Protein AF-0000000066696283 (afdb_homodimer)

Sequence (478 aa):
MPNSSLDCFILDPHRAAQLNWEMCRNIIDGIARGLRYLHEESGLWVVHRDIKPGNILLDSDLKPKIVGFELARTMQQGENAAETTEIVGTVGYLDPEYIRSGRVSVKSDVYAFGVTILTIISRRKAWSVDGDSLIKYVRRCWNRGEAIDVIHEVMREEEREYSISEILRYIHIALLCVDENAERRPNIDKVLHWFSCFSTPLPDPTFGNRFLVEEETNWPWSPSLSPGHSSVTSPISSRMPNSSLDCFILDPHRAAQLNWEMCRNIIDGIARGLRYLHEESGLWVVHRDIKPGNILLDSDLKPKIVGFELARTMQQGENAAETTEIVGTVGYLDPEYIRSGRVSVKSDVYAFGVTILTIISRRKAWSVDGDSLIKYVRRCWNRGEAIDVIHEVMREEEREYSISEILRYIHIALLCVDENAERRPNIDKVLHWFSCFSTPLPDPTFGNRFLVEEETNWPWSPSLSPGHSSVTSPISSR

pLDDT: mean 83.85, std 22.62, range [19.38, 98.94]

Secondary structure (DSSP, 8-state):
--S-BHHHHHSSHHHHTT--HHHHHHHHHHHHHHHHIIIIISSS-EE-S--SGGGEEE-TT--EEE--GGG-EEPPTT--EEE-SEEEEETTT--HHHHHH-EEEHHHHHHHHHHHHHHHHH---S--SSS--HHHHHHHHHHTT-GGGGS-HHHHHHS-HHHHHHHHHHHHHHHHHT-SSGGGSPPHHHHHHHHH-TTSPPPPPP--TTTTHHHHHH---------------------/--SEEHHHHHSSHHHHTT--HHHHHHHHHHHHHHHHIIIIISSS-EE-S--SGGGEEE-TT--EEE--GGG-EEPPTT--EEE-SEEEEETTT--HHHHHH-EEEHHHHHHHHHHHHHHHHH---S--SSS--HHHHHHHHHHTT-GGGGS-HHHHHHS-HHHHHHHHHHHHHHHHHT-SSGGGSPPHHHHHHHHH-TTSPPPPPP--TTTTHHHHHH---------------------

Nearest PDB structures (foldseek):
  5lpz-assembly1_A  TM=9.225E-01  e=8.120E-15  Arabidopsis thaliana
  5lpb-assembly1_A  TM=9.580E-01  e=3.545E-14  Arabidopsis thaliana
  5lpw-assembly1_A  TM=9.274E-01  e=2.207E-14  Arabidopsis thaliana
  5lpy-assembly1_A  TM=9.444E-01  e=4.151E-14  Arabidopsis thaliana
  4q5j-assembly1_A  TM=9.291E-01  e=2.585E-14  Arabidopsis thaliana

Foldseek 3Di:
DFWAFQLCQLLDPVNVLVDELVLLLQQLLLVLVVLCCCQPNVVQRKAQLEDASRQWIQGPVGRTDGHRSVVMDTDDVVGFKDADPDDDYDPLLAALCCVVTVIDGSLSVLQSSLLRLLCSQQSDDQDDDPDDGSLLVCVVCVVVVNNLNSGHPSHSPPDDPVSSVLSVLSNQLSLQSRANDSVSRDHSVVVSVCNVDVPDDDDGHDDPPPNVPVVPPPCPCPVPVVVPPPPPPPPDDPD/DFWAFQLCQLLDPVNVLVQELVLLLQQLLLVLVQLCCCQPNVVQRKAQLEDASRQWIQGPSGRTDGHRSVVMDTADVVGFKDADPDDDYDPLLAALCCVVTVIDGSLSVLQSSLLRLLCSQQSDDQDDDPDDGSLLVCVVCVVVVNNLNSGHPSHSPPDDPVSSVLSVQSNQLSLQSRANDSVSRDHSVVSSVCNVDVPDDDDGHDDPPPNVVVVPPPCPPPVPVPVPPPPPPPPDDPD

Organism: Arabidopsis thaliana (NCBI:txid3702)

Solvent-accessible surface area (backbone atoms only — not comparable to full-atom values): 26204 Å² total; per-residue (Å²): 124,79,63,41,36,42,40,63,35,42,67,30,70,76,49,31,65,69,54,46,58,69,56,48,49,50,27,55,52,35,47,48,52,52,49,37,37,36,51,69,64,62,80,47,34,40,29,46,58,51,52,40,42,76,25,24,32,22,42,87,84,50,50,46,41,83,50,65,63,84,65,40,43,73,42,54,90,90,46,72,60,47,77,41,59,68,44,69,39,40,47,47,38,63,38,60,45,35,56,50,40,20,44,42,32,59,47,40,36,35,19,9,46,16,46,38,51,50,26,63,49,36,47,44,62,49,44,32,79,89,54,68,33,40,65,57,48,49,50,53,26,47,76,67,73,39,48,72,72,48,43,29,63,66,43,60,72,68,42,54,70,70,49,50,57,51,50,52,49,52,51,50,52,22,47,32,23,52,30,61,49,57,87,70,25,57,54,60,66,56,49,54,47,52,74,72,36,78,81,59,83,76,81,80,66,65,73,64,52,47,66,63,44,62,64,64,66,66,58,67,70,64,72,73,72,64,76,70,74,74,73,73,74,69,80,77,55,90,120,125,77,62,41,35,42,40,64,36,41,67,30,72,78,50,31,66,69,54,45,58,70,57,50,50,52,28,54,52,36,46,48,51,52,49,37,37,35,51,68,65,64,81,48,34,40,30,46,59,51,52,41,43,77,25,24,32,22,42,86,83,50,50,47,42,82,50,66,63,84,66,42,43,74,41,54,91,90,46,71,61,47,76,41,59,67,45,69,38,42,46,47,38,64,38,59,46,35,55,50,42,20,44,43,33,60,46,39,36,34,19,8,45,16,48,37,51,49,26,63,49,34,46,44,62,49,43,31,80,91,53,68,33,39,65,58,48,48,51,52,26,48,75,69,72,38,47,72,72,47,44,29,62,64,43,60,71,68,41,53,69,70,50,51,57,51,50,51,49,52,51,51,51,22,46,33,22,52,29,61,50,56,87,71,25,56,55,61,67,55,48,54,46,53,73,71,35,77,82,59,83,74,81,80,65,65,74,64,52,47,68,61,45,62,64,65,66,68,58,66,70,62,74,75,72,67,76,72,76,74,74,72,74,71,78,73,67,82,112

Radius of gyration: 27.55 Å; Cα contacts (8 Å, |Δi|>4): 738; chains: 2; bounding box: 94×76×84 Å

Structure (mmCIF, N/CA/C/O backbone):
data_AF-0000000066696283-model_v1
#
loop_
_entity.id
_entity.type
_entity.pdbx_description
1 polymer 'Protein kinase superfamily protein'
#
loop_
_atom_site.group_PDB
_atom_site.id
_atom_site.type_symbol
_atom_site.label_atom_id
_atom_site.label_alt_id
_atom_site.label_comp_id
_atom_site.label_asym_id
_atom_site.label_entity_id
_atom_site.label_seq_id
_atom_site.pdbx_PDB_ins_code
_atom_site.Cartn_x
_atom_site.Cartn_y
_atom_site.Cartn_z
_atom_site.occupancy
_atom_site.B_iso_or_equiv
_atom_site.auth_seq_id
_atom_site.auth_comp_id
_atom_site.auth_asym_id
_atom_site.auth_atom_id
_atom_site.pdbx_PDB_model_num
ATOM 1 N N . MET A 1 1 ? 5.645 33.562 -4.121 1 42.59 1 MET A N 1
ATOM 2 C CA . MET A 1 1 ? 4.492 33.969 -4.922 1 42.59 1 MET A CA 1
ATOM 3 C C . MET A 1 1 ? 3.188 33.594 -4.23 1 42.59 1 MET A C 1
ATOM 5 O O . MET A 1 1 ? 3.152 32.625 -3.438 1 42.59 1 MET A O 1
ATOM 9 N N . PRO A 1 2 ? 2.07 34.312 -3.928 1 58.12 2 PRO A N 1
ATOM 10 C CA . PRO A 1 2 ? 0.667 33.969 -3.695 1 58.12 2 PRO A CA 1
ATOM 11 C C . PRO A 1 2 ? 0.258 32.688 -4.395 1 58.12 2 PRO A C 1
ATOM 13 O O . PRO A 1 2 ? 0.827 32.312 -5.43 1 58.12 2 PRO A O 1
ATOM 16 N N . ASN A 1 3 ? -0.449 31.734 -3.734 1 63.03 3 ASN A N 1
ATOM 17 C CA . ASN A 1 3 ? -1.166 30.625 -4.355 1 63.03 3 ASN A CA 1
ATOM 18 C C . ASN A 1 3 ? -0.258 29.422 -4.566 1 63.03 3 ASN A C 1
ATOM 20 O O . ASN A 1 3 ? -0.238 28.844 -5.648 1 63.03 3 ASN A O 1
ATOM 24 N N . SER A 1 4 ? 0.627 29.234 -3.5 1 87.12 4 SER A N 1
ATOM 25 C CA . SER A 1 4 ? 1.409 28.016 -3.648 1 87.12 4 SER A CA 1
ATOM 26 C C . SER A 1 4 ? 0.829 26.891 -2.809 1 87.12 4 SER A C 1
ATOM 28 O O . SER A 1 4 ? -0.044 27.109 -1.968 1 87.12 4 SER A O 1
ATOM 30 N N . SER A 1 5 ? 1.269 25.766 -3.098 1 92.75 5 SER 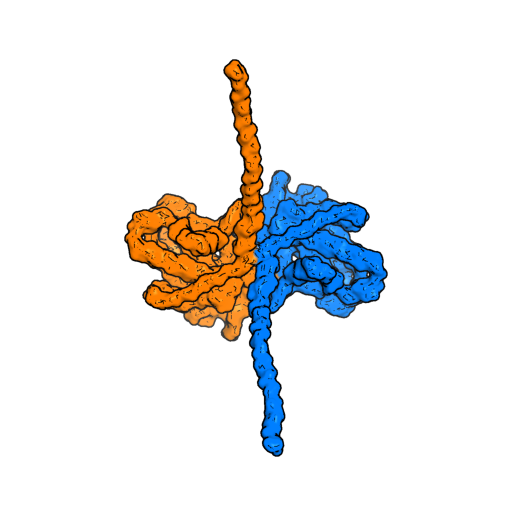A N 1
ATOM 31 C CA . SER A 1 5 ? 0.772 24.594 -2.379 1 92.75 5 SE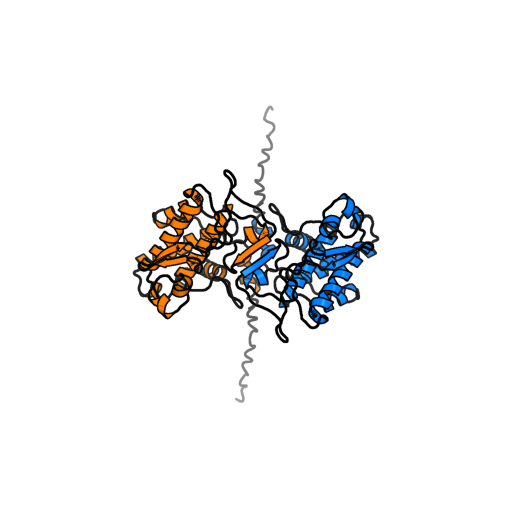R A CA 1
ATOM 32 C C . SER A 1 5 ? 1.347 24.531 -0.969 1 92.75 5 SER A C 1
ATOM 34 O O . SER A 1 5 ? 2.404 25.094 -0.696 1 92.75 5 SER A O 1
ATOM 36 N N . LEU A 1 6 ? 0.604 24 -0.101 1 94.94 6 LEU A N 1
ATOM 37 C CA . LEU A 1 6 ? 0.955 23.875 1.31 1 94.94 6 LEU A CA 1
ATOM 38 C C . LEU A 1 6 ? 2.322 23.219 1.476 1 94.94 6 LEU A C 1
ATOM 40 O O . LEU A 1 6 ? 3.084 23.578 2.375 1 94.94 6 LEU A O 1
ATOM 44 N N . ASP A 1 7 ? 2.664 22.234 0.605 1 93 7 ASP A N 1
ATOM 45 C CA . ASP A 1 7 ? 3.941 21.531 0.72 1 93 7 ASP A CA 1
ATOM 46 C C . ASP A 1 7 ? 5.113 22.5 0.532 1 93 7 ASP A C 1
ATOM 48 O O . ASP A 1 7 ? 6.137 22.375 1.206 1 93 7 ASP A O 1
ATOM 52 N N . CYS A 1 8 ? 4.992 23.484 -0.23 1 90 8 CYS A N 1
ATOM 53 C CA . CYS A 1 8 ? 6.035 24.484 -0.467 1 90 8 CYS A CA 1
ATOM 54 C C . CYS A 1 8 ? 6.258 25.344 0.771 1 90 8 CYS A C 1
ATOM 56 O O . CYS A 1 8 ? 7.344 25.891 0.963 1 90 8 CYS A O 1
ATOM 58 N N . PHE A 1 9 ? 5.262 25.453 1.554 1 87.56 9 PHE A N 1
ATOM 59 C CA . PHE A 1 9 ? 5.363 26.25 2.77 1 87.56 9 PHE A CA 1
ATOM 60 C C . PHE A 1 9 ? 5.957 25.422 3.908 1 87.56 9 PHE A C 1
ATOM 62 O O . PHE A 1 9 ? 6.898 25.859 4.574 1 87.56 9 PHE A O 1
ATOM 69 N N . ILE A 1 10 ? 5.523 24.266 4.004 1 90.06 10 ILE A N 1
ATOM 70 C CA . ILE A 1 10 ? 5.848 23.531 5.223 1 90.06 10 ILE A CA 1
ATOM 71 C C . ILE A 1 10 ? 7.172 22.797 5.039 1 90.06 10 ILE A C 1
ATOM 73 O O . ILE A 1 10 ? 7.871 22.5 6.016 1 90.06 10 ILE A O 1
ATOM 77 N N . LEU A 1 11 ? 7.508 22.438 3.816 1 84.5 11 LEU A N 1
ATOM 78 C CA . LEU A 1 11 ? 8.703 21.625 3.623 1 84.5 11 LEU A CA 1
ATOM 79 C C . LEU A 1 11 ? 9.898 22.5 3.25 1 84.5 11 LEU A C 1
ATOM 81 O O . LEU A 1 11 ? 11.039 22.031 3.229 1 84.5 11 LEU A O 1
ATOM 85 N N . ASP A 1 12 ? 9.625 23.766 3.029 1 85.88 12 ASP A N 1
ATOM 86 C CA . ASP A 1 12 ? 10.688 24.75 2.871 1 85.88 12 ASP A CA 1
ATOM 87 C C . ASP A 1 12 ? 11.078 25.359 4.219 1 85.88 12 ASP A C 1
ATOM 89 O O . ASP A 1 12 ? 10.266 26 4.879 1 85.88 12 ASP A O 1
ATOM 93 N N . PRO A 1 13 ? 12.281 25.188 4.559 1 82 13 PRO A N 1
ATOM 94 C CA . PRO A 1 13 ? 12.695 25.609 5.898 1 82 13 PRO A CA 1
ATOM 95 C C . PRO A 1 13 ? 12.469 27.094 6.148 1 82 13 PRO A C 1
ATOM 97 O O . PRO A 1 13 ? 12.078 27.484 7.25 1 82 13 PRO A O 1
ATOM 100 N N . HIS A 1 14 ? 12.711 27.922 5.203 1 82.25 14 HIS A N 1
ATOM 101 C CA . HIS A 1 14 ? 12.562 29.359 5.387 1 82.25 14 HIS A CA 1
ATOM 102 C C . HIS A 1 14 ? 11.102 29.75 5.547 1 82.25 14 HIS A C 1
ATOM 104 O O . HIS A 1 14 ? 10.758 30.562 6.41 1 82.25 14 HIS A O 1
ATOM 110 N N . ARG A 1 15 ? 10.289 29.188 4.824 1 83.81 15 ARG A N 1
ATOM 111 C CA . ARG A 1 15 ? 8.859 29.5 4.887 1 83.81 15 ARG A CA 1
ATOM 112 C C . ARG A 1 15 ? 8.203 28.828 6.082 1 83.81 15 ARG A C 1
ATOM 114 O O . ARG A 1 15 ? 7.312 29.391 6.715 1 83.81 15 ARG A O 1
ATOM 121 N N . ALA A 1 16 ? 8.672 27.656 6.332 1 81.44 16 ALA A N 1
ATOM 122 C CA . ALA A 1 16 ? 8.117 26.891 7.445 1 81.44 16 ALA A CA 1
ATOM 123 C C . ALA A 1 16 ? 8.289 27.641 8.766 1 81.44 16 ALA A C 1
ATOM 125 O O . ALA A 1 16 ? 7.43 27.562 9.648 1 81.44 16 ALA A O 1
ATOM 126 N N . ALA A 1 17 ? 9.289 28.359 8.852 1 80.94 17 ALA A N 1
ATOM 127 C CA . ALA A 1 17 ? 9.602 29.094 10.078 1 80.94 17 ALA A CA 1
ATOM 128 C C . ALA A 1 17 ? 8.648 30.266 10.273 1 80.94 17 ALA A C 1
ATOM 130 O O . ALA A 1 17 ? 8.539 30.812 11.367 1 80.94 17 ALA A O 1
ATOM 131 N N . GLN A 1 18 ? 7.953 30.547 9.258 1 83.5 18 GLN A N 1
ATOM 132 C CA . GLN A 1 18 ? 7.062 31.703 9.32 1 83.5 18 GLN A CA 1
ATOM 133 C C . GLN A 1 18 ? 5.66 31.281 9.758 1 83.5 18 GLN A C 1
ATOM 135 O O . GLN A 1 18 ? 4.832 32.125 10.094 1 83.5 18 GLN A O 1
ATOM 140 N N . LEU A 1 19 ? 5.426 30.047 9.797 1 89.38 19 LEU A N 1
ATOM 141 C CA . LEU A 1 19 ? 4.098 29.562 10.172 1 89.38 19 LEU A CA 1
ATOM 142 C C . LEU A 1 19 ? 4.031 29.266 11.664 1 89.38 19 LEU A C 1
ATOM 144 O O . LEU A 1 19 ? 4.656 28.328 12.141 1 89.38 19 LEU A O 1
ATOM 148 N N . ASN A 1 20 ? 3.279 30.078 12.352 1 90.62 20 ASN A N 1
ATOM 149 C CA . ASN A 1 20 ? 3.051 29.797 13.766 1 90.62 20 ASN A CA 1
ATOM 150 C C . ASN A 1 20 ? 1.846 28.875 13.969 1 90.62 20 ASN A C 1
ATOM 152 O O . ASN A 1 20 ? 1.204 28.469 13 1 90.62 20 ASN A O 1
ATOM 156 N N . TRP A 1 21 ? 1.528 28.594 15.188 1 94.19 21 TRP A N 1
ATOM 157 C CA . TRP A 1 21 ? 0.487 27.609 15.453 1 94.19 21 TRP A CA 1
ATOM 158 C C . TRP A 1 21 ? -0.877 28.125 15 1 94.19 21 TRP A C 1
ATOM 160 O O . TRP A 1 21 ? -1.669 27.375 14.422 1 94.19 21 TRP A O 1
ATOM 170 N N . GLU A 1 22 ? -1.125 29.328 15.32 1 92.81 22 GLU A N 1
ATOM 171 C CA . GLU A 1 22 ? -2.418 29.891 14.938 1 92.81 22 GLU A CA 1
ATOM 172 C C . GLU A 1 22 ? -2.66 29.734 13.438 1 92.81 22 GLU A C 1
ATOM 174 O O . GLU A 1 22 ? -3.756 29.375 13.016 1 92.81 22 GLU A O 1
ATOM 179 N N . MET A 1 23 ? -1.63 30.062 12.68 1 93.25 23 MET A N 1
ATOM 180 C CA . MET A 1 23 ? -1.713 29.922 11.234 1 93.25 23 MET A CA 1
ATOM 181 C C . MET A 1 23 ? -1.935 28.469 10.836 1 93.25 23 MET A C 1
ATOM 183 O O . MET A 1 23 ? -2.805 28.172 10.016 1 93.25 23 MET A O 1
ATOM 187 N N . CYS A 1 24 ? -1.183 27.562 11.43 1 95.56 24 CYS A N 1
ATOM 188 C CA . CYS A 1 24 ? -1.317 26.141 11.164 1 95.56 24 CYS A CA 1
ATOM 189 C C . CYS A 1 24 ? -2.713 25.641 11.531 1 95.56 24 CYS A C 1
ATOM 191 O O . CYS A 1 24 ? -3.334 24.906 10.766 1 95.56 24 CYS A O 1
ATOM 193 N N . ARG A 1 25 ? -3.168 26.094 12.648 1 96 25 ARG A N 1
ATOM 194 C CA . ARG A 1 25 ? -4.496 25.719 13.117 1 96 25 ARG A CA 1
ATOM 195 C C . ARG A 1 25 ? -5.57 26.141 12.109 1 96 25 ARG A C 1
ATOM 197 O O . ARG A 1 25 ? -6.453 25.344 11.781 1 96 25 ARG A O 1
ATOM 204 N N . ASN A 1 26 ? -5.457 27.297 11.672 1 96.81 26 ASN A N 1
ATOM 205 C CA . ASN A 1 26 ? -6.426 27.812 10.711 1 96.81 26 ASN A CA 1
ATOM 206 C C . ASN A 1 26 ? -6.387 27.016 9.406 1 96.81 26 ASN A C 1
ATOM 208 O O . ASN A 1 26 ? -7.43 26.75 8.805 1 96.81 26 ASN A O 1
ATOM 212 N N . ILE A 1 27 ? -5.23 26.703 8.992 1 97.5 27 ILE A N 1
ATOM 213 C CA . ILE A 1 27 ? -5.07 25.922 7.773 1 97.5 27 ILE A CA 1
ATOM 214 C C . ILE A 1 27 ? -5.707 24.547 7.965 1 97.5 27 ILE A C 1
ATOM 216 O O . ILE A 1 27 ? -6.496 24.094 7.129 1 97.5 27 ILE A O 1
ATOM 220 N N . ILE A 1 28 ? -5.418 23.875 9.07 1 98.69 28 ILE A N 1
ATOM 221 C CA . ILE A 1 28 ? -5.938 22.547 9.359 1 98.69 28 ILE A CA 1
ATOM 222 C C . ILE A 1 28 ? -7.461 22.594 9.43 1 98.69 28 ILE A C 1
ATOM 224 O O . ILE A 1 28 ? -8.141 21.766 8.82 1 98.69 28 ILE A O 1
ATOM 228 N N . ASP A 1 29 ? -7.984 23.578 10.094 1 98.5 29 ASP A N 1
ATOM 229 C CA . ASP A 1 29 ? -9.43 23.734 10.219 1 98.5 29 ASP A CA 1
ATOM 230 C C . ASP A 1 29 ? -10.078 23.969 8.852 1 98.5 29 ASP A C 1
ATOM 232 O O . ASP A 1 29 ? -11.141 23.422 8.562 1 98.5 29 ASP A O 1
ATOM 236 N N . GLY A 1 30 ? -9.445 24.75 8.094 1 98.5 30 GLY A N 1
ATOM 237 C CA . GLY A 1 30 ? -9.945 25 6.754 1 98.5 30 GLY A CA 1
ATOM 238 C C . GLY A 1 30 ? -9.992 23.766 5.883 1 98.5 30 GLY A C 1
ATOM 239 O O . GLY A 1 30 ? -10.961 23.562 5.141 1 98.5 30 GLY A O 1
ATOM 240 N N . ILE A 1 31 ? -8.961 22.953 5.93 1 98.69 31 ILE A N 1
ATOM 241 C CA . ILE A 1 31 ? -8.945 21.703 5.168 1 98.69 31 ILE A CA 1
ATOM 242 C C . ILE A 1 31 ? -10.094 20.812 5.621 1 98.69 31 ILE A C 1
ATOM 244 O O . ILE A 1 31 ? -10.797 20.219 4.793 1 98.69 31 ILE A O 1
ATOM 248 N N . ALA A 1 32 ? -10.25 20.719 6.953 1 98.81 32 ALA A N 1
ATOM 249 C CA . ALA A 1 32 ? -11.32 19.891 7.5 1 98.81 32 ALA A CA 1
ATOM 250 C C . ALA A 1 32 ? -12.688 20.359 6.996 1 98.81 32 ALA A C 1
ATOM 252 O O . ALA A 1 32 ? -13.523 19.531 6.625 1 98.81 32 ALA A O 1
ATOM 253 N N . ARG A 1 33 ? -12.922 21.594 6.977 1 98.12 33 ARG A N 1
ATOM 254 C CA . ARG A 1 33 ? -14.188 22.125 6.477 1 98.12 33 ARG A CA 1
ATOM 255 C C . ARG A 1 33 ? -14.367 21.812 4.996 1 98.12 33 ARG A C 1
ATOM 257 O O . ARG A 1 33 ? -15.477 21.531 4.543 1 98.12 33 ARG A O 1
ATOM 264 N N . GLY A 1 34 ? -13.25 21.969 4.254 1 97.88 34 GLY A N 1
ATOM 265 C CA . GLY A 1 34 ? -13.305 21.562 2.855 1 97.88 34 GLY A CA 1
ATOM 266 C C . GLY A 1 34 ? -13.695 20.109 2.664 1 97.88 34 GLY A C 1
ATOM 267 O O . GLY A 1 34 ? -14.516 19.797 1.8 1 97.88 34 GLY A O 1
ATOM 268 N N . LEU A 1 35 ? -13.133 19.234 3.473 1 97.94 35 LEU A N 1
ATOM 269 C CA . LEU A 1 35 ? -13.461 17.812 3.408 1 97.94 35 LEU A CA 1
ATOM 270 C C . LEU A 1 35 ? -14.922 17.578 3.768 1 97.94 35 LEU A C 1
ATOM 272 O O . LEU A 1 35 ? -15.586 16.75 3.148 1 97.94 35 LEU A O 1
ATOM 276 N N . ARG A 1 36 ? -15.383 18.281 4.797 1 96.75 36 ARG A N 1
ATOM 277 C CA . ARG A 1 36 ? -16.781 18.156 5.168 1 96.75 36 ARG A CA 1
ATOM 278 C C . ARG A 1 36 ? -17.703 18.5 3.996 1 96.75 36 ARG A C 1
ATOM 280 O O . ARG A 1 36 ? -18.688 17.812 3.754 1 96.75 36 ARG A O 1
ATOM 287 N N . TYR A 1 37 ? -17.375 19.516 3.334 1 95.44 37 TYR A N 1
ATOM 288 C CA . TYR A 1 37 ? -18.156 19.922 2.166 1 95.44 37 TYR A CA 1
ATOM 289 C C . TYR A 1 37 ? -18.172 18.812 1.12 1 95.44 37 TYR A C 1
ATOM 291 O O . TYR A 1 37 ? -19.25 18.453 0.612 1 95.44 37 TYR A O 1
ATOM 299 N N . LEU A 1 38 ? -17.031 18.219 0.808 1 94.62 38 LEU A N 1
ATOM 300 C CA . LEU A 1 38 ? -16.922 17.172 -0.205 1 94.62 38 LEU A CA 1
ATOM 301 C C . LEU A 1 38 ? -17.688 15.922 0.207 1 94.62 38 LEU A C 1
ATOM 303 O O . LEU A 1 38 ? -18.359 15.297 -0.622 1 94.62 38 LEU A O 1
ATOM 307 N N . HIS A 1 39 ? -17.625 15.586 1.497 1 93.62 39 HIS A N 1
ATOM 308 C CA . HIS A 1 39 ? -18.125 14.312 1.988 1 93.62 39 HIS A CA 1
ATOM 309 C C . HIS A 1 39 ? -19.625 14.383 2.273 1 93.62 39 HIS A C 1
ATOM 311 O O . HIS A 1 39 ? -20.328 13.367 2.191 1 93.62 39 HIS A O 1
ATOM 317 N N . GLU A 1 40 ? -20.078 15.57 2.674 1 88.25 40 GLU A N 1
ATOM 318 C CA . GLU A 1 40 ? -21.406 15.586 3.281 1 88.25 40 GLU A CA 1
ATOM 319 C C . GLU A 1 40 ? -22.297 16.641 2.646 1 88.25 40 GLU A C 1
ATOM 321 O O . GLU A 1 40 ? -23.516 16.531 2.672 1 88.25 40 GLU A O 1
ATOM 326 N N . GLU A 1 41 ? -21.766 17.641 2.143 1 85.69 41 GLU A N 1
ATOM 327 C CA . GLU A 1 41 ? -22.594 18.797 1.824 1 85.69 41 GLU A CA 1
ATOM 328 C C . GLU A 1 41 ? -22.703 19 0.316 1 85.69 41 GLU A C 1
ATOM 330 O O . GLU A 1 41 ? -23.594 19.719 -0.157 1 85.69 41 GLU A O 1
ATOM 335 N N . SER A 1 42 ? -21.781 18.422 -0.443 1 76.5 42 SER A N 1
ATOM 336 C CA . SER A 1 42 ? -21.719 18.719 -1.872 1 76.5 42 SER A CA 1
ATOM 337 C C . SER A 1 42 ? -22.859 18.047 -2.625 1 76.5 42 SER A C 1
ATOM 339 O O . SER A 1 42 ? -23.141 18.406 -3.771 1 76.5 42 SER A O 1
ATOM 341 N N . GLY A 1 43 ? -23.609 17.203 -2 1 77.75 43 GLY A N 1
ATOM 342 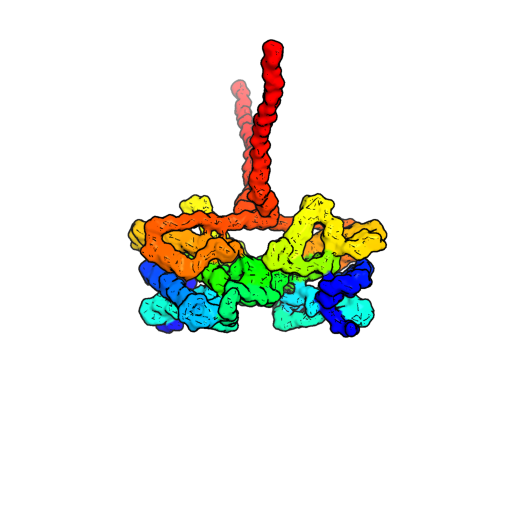C CA . GLY A 1 43 ? -24.656 16.453 -2.68 1 77.75 43 GLY A CA 1
ATOM 343 C C . GLY A 1 43 ? -24.125 15.266 -3.469 1 77.75 43 GLY A C 1
ATOM 344 O O . GLY A 1 43 ? -24.891 14.352 -3.809 1 77.75 43 GLY A O 1
ATOM 345 N N . LEU A 1 44 ? -22.844 15.203 -3.855 1 77.69 44 LEU A N 1
ATOM 346 C CA . LEU A 1 44 ? -22.281 14.148 -4.688 1 77.69 44 LEU A CA 1
ATOM 347 C C . LEU A 1 44 ? -21.453 13.172 -3.85 1 77.69 44 LEU A C 1
ATOM 349 O O . LEU A 1 44 ? -21.047 12.125 -4.34 1 77.69 44 LEU A O 1
ATOM 353 N N . TRP A 1 45 ? -21.297 13.367 -2.594 1 84.25 45 TRP A N 1
ATOM 354 C CA . TRP A 1 45 ? -20.469 12.539 -1.721 1 84.25 45 TRP A CA 1
ATOM 355 C C . TRP A 1 45 ? -19.156 12.164 -2.406 1 84.25 45 TRP A C 1
ATOM 357 O O . TRP A 1 45 ? -19.031 11.055 -2.934 1 84.25 45 TRP A O 1
ATOM 367 N N . VAL A 1 46 ? -18.219 12.938 -2.488 1 93.06 46 VAL A N 1
ATOM 368 C CA . VAL A 1 46 ? -16.969 12.797 -3.227 1 93.06 46 VAL A CA 1
ATOM 369 C C . VAL A 1 46 ? -15.867 12.305 -2.287 1 93.06 46 VAL A C 1
ATOM 371 O O . VAL A 1 46 ? -15.672 12.859 -1.204 1 93.06 46 VAL A O 1
ATOM 374 N N . VAL A 1 47 ? -15.234 11.266 -2.66 1 96.06 47 VAL A N 1
ATOM 375 C CA . VAL A 1 47 ? -13.992 10.844 -2.025 1 96.06 47 VAL A CA 1
ATOM 376 C C . VAL A 1 47 ? -12.805 11.336 -2.846 1 96.06 47 VAL A C 1
ATOM 378 O O . VAL A 1 47 ? -12.664 10.984 -4.02 1 96.06 47 VAL A O 1
ATOM 381 N N . HIS A 1 48 ? -11.953 12.211 -2.344 1 97.44 48 HIS A N 1
ATOM 382 C CA . HIS A 1 48 ? -10.859 12.852 -3.07 1 97.44 48 HIS A CA 1
ATOM 383 C C . HIS A 1 48 ? -9.797 11.844 -3.479 1 97.44 48 HIS A C 1
ATOM 385 O O . HIS A 1 48 ? -9.406 11.781 -4.648 1 97.44 48 HIS A O 1
ATOM 391 N N . ARG A 1 49 ? -9.297 11.023 -2.422 1 97.75 49 ARG A N 1
ATOM 392 C CA . ARG A 1 49 ? -8.406 9.883 -2.584 1 97.75 49 ARG A CA 1
ATOM 393 C C . ARG A 1 49 ? -6.957 10.336 -2.758 1 97.75 49 ARG A C 1
ATOM 395 O O . ARG A 1 49 ? -6.062 9.508 -2.957 1 97.75 49 ARG A O 1
ATOM 402 N N . ASP A 1 50 ? -6.695 11.633 -2.625 1 98.31 50 ASP A N 1
ATOM 403 C CA . ASP A 1 50 ? -5.32 12.102 -2.729 1 98.31 50 ASP A CA 1
ATOM 404 C C . ASP A 1 50 ? -5.117 13.383 -1.922 1 98.31 50 ASP A C 1
ATOM 406 O O . ASP A 1 50 ? -4.516 14.344 -2.41 1 98.31 50 ASP A O 1
ATOM 410 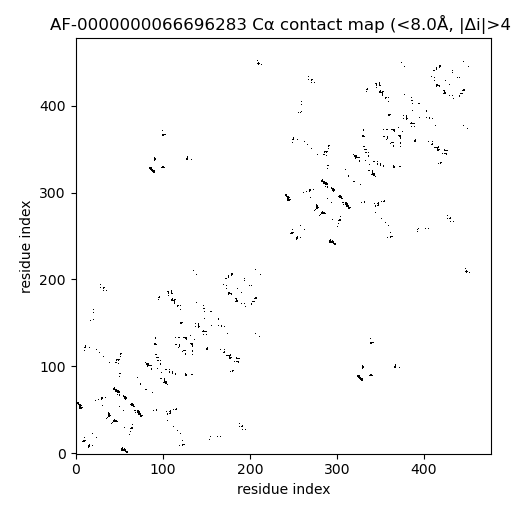N N . ILE A 1 51 ? -5.656 13.422 -0.763 1 98.5 51 ILE A N 1
ATOM 411 C CA . ILE A 1 51 ? -5.418 14.523 0.167 1 98.5 51 ILE A CA 1
ATOM 412 C C . ILE A 1 51 ? -3.963 14.508 0.625 1 98.5 51 ILE A C 1
ATOM 414 O O . ILE A 1 51 ? -3.463 13.484 1.092 1 98.5 51 ILE A O 1
ATOM 418 N N . LYS A 1 52 ? -3.268 15.578 0.43 1 98.19 52 LYS A N 1
ATOM 419 C CA . LYS A 1 52 ? -1.871 15.797 0.795 1 98.19 52 LYS A CA 1
ATOM 420 C C . LYS A 1 52 ? -1.495 17.266 0.677 1 98.19 52 LYS A C 1
ATOM 422 O O . LYS A 1 52 ? -2.201 18.047 0.03 1 98.19 52 LYS A O 1
ATOM 427 N N . PRO A 1 53 ? -0.396 17.672 1.317 1 97.5 53 PRO A N 1
ATOM 428 C CA . PRO A 1 53 ? -0.017 19.078 1.273 1 97.5 53 PRO A CA 1
ATOM 429 C C . PRO A 1 53 ? 0.136 19.609 -0.152 1 97.5 53 PRO A C 1
ATOM 431 O O . PRO A 1 53 ? -0.182 20.766 -0.423 1 97.5 53 PRO A O 1
ATOM 434 N N . GLY A 1 54 ? 0.478 18.734 -1.086 1 96.75 54 GLY A N 1
ATOM 435 C CA . GLY A 1 54 ? 0.649 19.141 -2.471 1 96.75 54 GLY A CA 1
ATOM 436 C C . GLY A 1 54 ? -0.662 19.453 -3.168 1 96.75 54 GLY A C 1
ATOM 437 O O . GLY A 1 54 ? -0.675 20.094 -4.219 1 96.75 54 GLY A O 1
ATOM 438 N N . ASN A 1 55 ? -1.742 19.047 -2.572 1 97.75 55 ASN A N 1
ATOM 439 C CA . ASN A 1 55 ? -3.066 19.266 -3.143 1 97.75 55 ASN A CA 1
ATOM 440 C C . ASN A 1 55 ? -3.875 20.266 -2.309 1 97.75 55 ASN A C 1
ATOM 442 O O . ASN A 1 55 ? -5.109 20.25 -2.348 1 97.75 55 ASN A O 1
ATOM 446 N N . ILE A 1 56 ? -3.219 21.016 -1.494 1 98 56 ILE A N 1
ATOM 447 C CA . ILE A 1 56 ? -3.797 22.125 -0.731 1 98 56 ILE A CA 1
ATOM 448 C C . ILE A 1 56 ? -3.135 23.438 -1.14 1 98 56 ILE A C 1
ATOM 450 O O . ILE A 1 56 ? -1.973 23.688 -0.809 1 98 56 ILE A O 1
ATOM 454 N N . LEU A 1 57 ? -3.896 24.266 -1.797 1 96.5 57 LEU A N 1
ATOM 455 C CA . LEU A 1 57 ? -3.395 25.594 -2.16 1 96.5 57 LEU A CA 1
ATOM 456 C C . LEU A 1 57 ? -3.758 26.625 -1.094 1 96.5 57 LEU A C 1
ATOM 458 O O . LEU A 1 57 ? -4.863 26.594 -0.548 1 96.5 57 LEU A O 1
ATOM 462 N N . LEU A 1 58 ? -2.807 27.453 -0.836 1 94.94 58 LEU A N 1
ATOM 463 C CA . LEU A 1 58 ? -3.053 28.547 0.104 1 94.94 58 LEU A CA 1
ATOM 464 C C . LEU A 1 58 ? -3.191 29.875 -0.628 1 94.94 58 LEU A C 1
ATOM 466 O O . LEU A 1 58 ? -2.346 30.219 -1.455 1 94.94 58 LEU A O 1
ATOM 470 N N . ASP A 1 59 ? -4.23 30.594 -0.321 1 93.38 59 ASP A N 1
ATOM 471 C CA . ASP A 1 59 ? -4.391 31.906 -0.928 1 93.38 59 ASP A CA 1
ATOM 472 C C . ASP A 1 59 ? -3.596 32.969 -0.163 1 93.38 59 ASP A C 1
ATOM 474 O O . ASP A 1 59 ? -2.738 32.625 0.658 1 93.38 59 ASP A O 1
ATOM 478 N N . SER A 1 60 ? -3.867 34.219 -0.466 1 90.81 60 SER A N 1
ATOM 479 C CA . SER A 1 60 ? -3.094 35.312 0.102 1 90.81 60 SER A CA 1
ATOM 480 C C . SER A 1 60 ? -3.311 35.406 1.607 1 90.81 60 SER A C 1
ATOM 482 O O . SER A 1 60 ? -2.436 35.906 2.334 1 90.81 60 SER A O 1
ATOM 484 N N . ASP A 1 61 ? -4.402 34.938 2.111 1 91.69 61 ASP A N 1
ATOM 485 C CA . ASP A 1 61 ? -4.719 35 3.535 1 91.69 61 ASP A CA 1
ATOM 486 C C . ASP A 1 61 ? -4.434 33.625 4.195 1 91.69 61 ASP A C 1
ATOM 488 O O . ASP A 1 61 ? -4.906 33.375 5.305 1 91.69 61 ASP A O 1
ATOM 492 N N . LEU A 1 62 ? -3.775 32.688 3.512 1 92.25 62 LEU A N 1
ATOM 493 C CA . LEU A 1 62 ? -3.391 31.359 3.971 1 92.25 62 LEU A CA 1
ATOM 494 C C . LEU A 1 62 ? -4.617 30.484 4.203 1 92.25 62 LEU A C 1
ATOM 496 O O . LEU A 1 62 ? -4.59 29.578 5.035 1 92.25 62 LEU A O 1
ATOM 500 N N . LYS A 1 63 ? -5.699 30.906 3.49 1 95.25 63 LYS A N 1
ATOM 501 C CA . LYS A 1 63 ? -6.871 30.031 3.488 1 95.25 63 LYS A CA 1
ATOM 502 C C . LYS A 1 63 ? -6.68 28.859 2.531 1 95.25 63 LYS A C 1
ATOM 504 O O . LYS A 1 63 ? -6.363 29.062 1.355 1 95.25 63 LYS A O 1
ATOM 509 N N . PRO A 1 64 ? -6.895 27.656 3.037 1 97.44 64 PRO A N 1
ATOM 510 C CA . PRO A 1 64 ? -6.625 26.484 2.197 1 97.44 64 PRO A CA 1
ATOM 511 C C . PRO A 1 64 ? -7.766 26.172 1.226 1 97.44 64 PRO A C 1
ATOM 513 O O . PRO A 1 64 ? -8.938 26.359 1.569 1 97.44 64 PRO A O 1
ATOM 516 N N . LYS A 1 65 ? -7.391 25.719 0.038 1 97.25 65 LYS A N 1
ATOM 517 C CA . LYS A 1 65 ? -8.297 25.203 -0.978 1 97.25 65 LYS A CA 1
ATOM 518 C C . LYS A 1 65 ? -7.836 23.828 -1.459 1 97.25 65 LYS A C 1
ATOM 520 O O . LYS A 1 65 ? -6.688 23.656 -1.867 1 97.25 65 LYS A O 1
ATOM 525 N N . ILE A 1 66 ? -8.734 22.906 -1.365 1 97.75 66 ILE A N 1
ATOM 526 C CA . ILE A 1 66 ? -8.422 21.562 -1.813 1 97.75 66 ILE A CA 1
ATOM 527 C C . ILE A 1 66 ? -8.477 21.5 -3.338 1 97.75 66 ILE A C 1
ATOM 529 O O . ILE A 1 66 ? -9.453 21.938 -3.949 1 97.75 66 ILE A O 1
ATOM 533 N N . VAL A 1 67 ? -7.438 21.016 -3.939 1 97.31 67 VAL A N 1
ATOM 534 C CA . VAL A 1 67 ? -7.352 20.844 -5.387 1 97.31 67 VAL A CA 1
ATOM 535 C C . VAL A 1 67 ? -6.895 19.422 -5.711 1 97.31 67 VAL A C 1
ATOM 537 O O . VAL A 1 67 ? -6.926 18.531 -4.848 1 97.31 67 VAL A O 1
ATOM 540 N N . GLY A 1 68 ? -6.625 19.094 -6.949 1 96.56 68 GLY A N 1
ATOM 541 C CA . GLY A 1 68 ? -6.094 17.781 -7.312 1 96.56 68 GLY A CA 1
ATOM 542 C C . GLY A 1 68 ? -7.141 16.688 -7.289 1 96.56 68 GLY A C 1
ATOM 543 O O . GLY A 1 68 ? -6.934 15.641 -6.672 1 96.56 68 GLY A O 1
ATOM 544 N N . PHE A 1 69 ? -8.188 16.828 -7.969 1 96.94 69 PHE A N 1
ATOM 545 C CA . PHE A 1 69 ? -9.297 15.891 -7.922 1 96.94 69 PHE A CA 1
ATOM 546 C C . PHE A 1 69 ? -9.148 14.828 -9.008 1 96.94 69 PHE A C 1
ATOM 548 O O . PHE A 1 69 ? -10.141 14.227 -9.438 1 96.94 69 PHE A O 1
ATOM 555 N N . GLU A 1 70 ? -7.957 14.539 -9.43 1 95 70 GLU A N 1
ATOM 556 C CA . GLU A 1 70 ? -7.707 13.57 -10.5 1 95 70 GLU A CA 1
ATOM 557 C C . GLU A 1 70 ? -8.117 12.164 -10.078 1 95 70 GLU A C 1
ATOM 559 O O . GLU A 1 70 ? -8.594 11.375 -10.906 1 95 70 GLU A O 1
ATOM 564 N N . LEU A 1 71 ? -7.977 11.789 -8.844 1 96.06 71 LEU A N 1
ATOM 565 C CA . LEU A 1 71 ? -8.266 10.445 -8.359 1 96.06 71 LEU A CA 1
ATOM 566 C C . LEU A 1 71 ? -9.633 10.383 -7.695 1 96.06 71 LEU A C 1
ATOM 568 O O . LEU A 1 71 ? -10.039 9.328 -7.203 1 96.06 71 LEU A O 1
ATOM 572 N N . ALA A 1 72 ? -10.344 11.469 -7.684 1 95.88 72 ALA A N 1
ATOM 573 C CA . ALA A 1 72 ? -11.602 11.562 -6.949 1 95.88 72 ALA A CA 1
ATOM 574 C C . ALA A 1 72 ? -12.648 10.617 -7.531 1 95.88 72 ALA A C 1
ATOM 576 O O . ALA A 1 72 ? -12.617 10.305 -8.727 1 95.88 72 ALA A O 1
ATOM 577 N N . ARG A 1 73 ? -13.461 10.133 -6.656 1 93.12 73 ARG A N 1
ATOM 578 C CA . ARG A 1 73 ? -14.578 9.273 -7.02 1 93.12 73 ARG A CA 1
ATOM 579 C C . ARG A 1 73 ? -15.875 9.773 -6.395 1 93.12 73 ARG A C 1
ATOM 581 O O . ARG A 1 73 ? -15.898 10.172 -5.227 1 93.12 73 ARG A O 1
ATOM 588 N N . THR A 1 74 ? -16.891 9.75 -7.203 1 91.44 74 THR A N 1
ATOM 589 C CA . THR A 1 74 ? -18.219 10.07 -6.668 1 91.44 74 THR A CA 1
ATOM 590 C C . THR A 1 74 ? -18.938 8.812 -6.207 1 91.44 74 THR A C 1
ATOM 592 O O . THR A 1 74 ? -18.938 7.797 -6.91 1 91.44 74 THR A O 1
ATOM 595 N N . MET A 1 75 ? -19.438 8.883 -5.031 1 86 75 MET A N 1
ATOM 596 C CA . MET A 1 75 ? -20.172 7.746 -4.473 1 86 75 MET A CA 1
ATOM 597 C C . MET A 1 75 ? -21.672 7.883 -4.719 1 86 75 MET A C 1
ATOM 599 O O . MET A 1 75 ? -22.188 8.992 -4.75 1 86 75 MET A O 1
ATOM 603 N N . GLN A 1 76 ? -22.25 6.742 -4.984 1 77.88 76 GLN A N 1
ATOM 604 C CA . GLN A 1 76 ? -23.703 6.738 -5.129 1 77.88 76 GLN A CA 1
ATOM 605 C C . GLN A 1 76 ? -24.391 6.812 -3.771 1 77.88 76 GLN A C 1
ATOM 607 O O . GLN A 1 76 ? -23.781 6.5 -2.744 1 77.88 76 GLN A O 1
ATOM 612 N N . GLN A 1 77 ? -25.641 7.328 -3.926 1 70.75 77 GLN A N 1
ATOM 613 C CA . GLN A 1 77 ? -26.422 7.418 -2.695 1 70.75 77 GLN A CA 1
ATOM 614 C C . GLN A 1 77 ? -26.5 6.066 -1.99 1 70.75 77 GLN A C 1
ATOM 616 O O . GLN A 1 77 ? -26.828 5.055 -2.613 1 70.75 77 GLN A O 1
ATOM 621 N N . GLY A 1 78 ? -26.125 6.008 -0.818 1 71.25 78 GLY A N 1
ATOM 622 C CA . GLY A 1 78 ? -26.141 4.777 -0.044 1 71.25 78 GLY A CA 1
ATOM 623 C C . GLY A 1 78 ? -24.844 4.012 -0.096 1 71.25 78 GLY A C 1
ATOM 624 O O . GLY A 1 78 ? -24.625 3.078 0.679 1 71.25 78 GLY A O 1
ATOM 625 N N . GLU A 1 79 ? -24 4.457 -1.032 1 78.81 79 GLU A N 1
ATOM 626 C CA . GLU A 1 79 ? -22.703 3.795 -1.138 1 78.81 79 GLU A CA 1
ATOM 627 C C . GLU A 1 79 ? -21.672 4.461 -0.235 1 78.81 79 GLU A C 1
ATOM 629 O O . GLU A 1 79 ? -21.375 5.648 -0.388 1 78.81 79 GLU A O 1
ATOM 634 N N . ASN A 1 80 ? -21.203 3.742 0.74 1 80.25 80 ASN A N 1
ATOM 635 C CA . ASN A 1 80 ? -20.266 4.332 1.694 1 80.25 80 ASN A CA 1
ATOM 636 C C . ASN A 1 80 ? -18.828 3.961 1.367 1 80.25 80 ASN A C 1
ATOM 638 O O . ASN A 1 80 ? -17.891 4.461 1.999 1 80.25 80 ASN A O 1
ATOM 642 N N . ALA A 1 81 ? -18.734 3.035 0.411 1 87.19 81 ALA A N 1
ATOM 643 C CA . ALA A 1 81 ? -17.391 2.604 0.023 1 87.19 81 ALA A CA 1
ATOM 644 C C . ALA A 1 81 ? -17.375 2.045 -1.396 1 87.19 81 ALA A C 1
ATOM 646 O O . ALA A 1 81 ? -18.422 1.639 -1.916 1 87.19 81 ALA A O 1
ATOM 647 N N . ALA A 1 82 ? -16.328 2.201 -1.998 1 89.25 82 ALA A N 1
ATOM 648 C CA . ALA A 1 82 ? -16.094 1.583 -3.301 1 89.25 82 ALA A CA 1
ATOM 649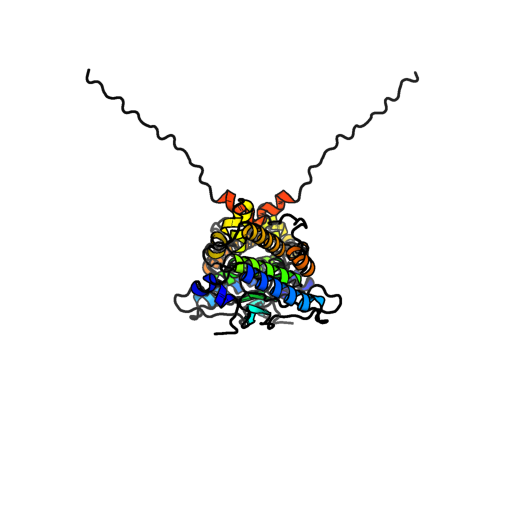 C C . ALA A 1 82 ? -14.953 0.577 -3.236 1 89.25 82 ALA A C 1
ATOM 651 O O . ALA A 1 82 ? -14.062 0.695 -2.391 1 89.25 82 ALA A O 1
ATOM 652 N N . GLU A 1 83 ? -15.055 -0.41 -4.07 1 90.44 83 GLU A N 1
ATOM 653 C CA . GLU A 1 83 ? -14.008 -1.419 -4.145 1 90.44 83 GLU A CA 1
ATOM 654 C C . GLU A 1 83 ? -13.32 -1.4 -5.508 1 90.44 83 GLU A C 1
ATOM 656 O O . GLU A 1 83 ? -13.977 -1.24 -6.539 1 90.44 83 GLU A O 1
ATOM 661 N N . THR A 1 84 ? -12.039 -1.508 -5.457 1 91.44 84 THR A N 1
ATOM 662 C CA . THR A 1 84 ? -11.25 -1.546 -6.688 1 91.44 84 THR A CA 1
ATOM 663 C C . THR A 1 84 ? -10.109 -2.557 -6.57 1 91.44 84 THR A C 1
ATOM 665 O O . THR A 1 84 ? -9.641 -2.842 -5.469 1 91.44 84 THR A O 1
ATOM 668 N N . THR A 1 85 ? -9.648 -3.074 -7.703 1 93.31 85 THR A N 1
ATOM 669 C CA . THR A 1 85 ? -8.477 -3.945 -7.73 1 93.31 85 THR A CA 1
ATOM 670 C C . THR A 1 85 ? -7.211 -3.141 -8.008 1 93.31 85 THR A C 1
ATOM 672 O O . THR A 1 85 ? -6.102 -3.607 -7.746 1 93.31 85 THR A O 1
ATOM 675 N N . GLU A 1 86 ? -7.414 -1.999 -8.57 1 95 86 GLU A N 1
ATOM 676 C CA . GLU A 1 86 ? -6.297 -1.114 -8.883 1 95 86 GLU A CA 1
ATOM 677 C C . GLU A 1 86 ? -6.066 -0.098 -7.77 1 95 86 GLU A C 1
ATOM 679 O O . GLU A 1 86 ? -6.992 0.605 -7.363 1 95 86 GLU A O 1
ATOM 684 N N . ILE A 1 87 ? -4.867 -0.025 -7.293 1 96.12 87 ILE A N 1
ATOM 685 C CA . ILE A 1 87 ? -4.48 0.92 -6.25 1 96.12 87 ILE A CA 1
ATOM 686 C C . ILE A 1 87 ? -3.676 2.064 -6.863 1 96.12 87 ILE A C 1
ATOM 688 O O . ILE A 1 87 ? -2.73 1.831 -7.621 1 96.12 87 ILE A O 1
ATOM 692 N N . VAL A 1 88 ? -4.129 3.256 -6.598 1 97.06 88 VAL A N 1
ATOM 693 C CA . VAL A 1 88 ? -3.426 4.457 -7.035 1 97.06 88 VAL A CA 1
ATOM 694 C C . VAL A 1 88 ? -3.398 5.48 -5.902 1 97.06 88 VAL A C 1
ATOM 696 O O . VAL A 1 88 ? -4.41 5.699 -5.23 1 97.06 88 VAL A O 1
ATOM 699 N N . GLY A 1 89 ? -2.254 6.129 -5.652 1 97.31 89 GLY A N 1
ATOM 700 C CA . GLY A 1 89 ? -2.141 7.168 -4.637 1 97.31 89 GLY A CA 1
ATOM 701 C C . GLY A 1 89 ? -0.711 7.621 -4.41 1 97.31 89 GLY A C 1
ATOM 702 O O . GLY A 1 89 ? 0.163 7.383 -5.246 1 97.31 89 GLY A O 1
ATOM 703 N N . THR A 1 90 ? -0.524 8.328 -3.307 1 97.69 90 THR A N 1
ATOM 704 C CA . THR A 1 90 ? 0.778 8.914 -3.002 1 97.69 90 THR A CA 1
ATOM 705 C C . THR A 1 90 ? 1.396 8.242 -1.777 1 97.69 90 THR A C 1
ATOM 707 O O . THR A 1 90 ? 0.72 8.039 -0.766 1 97.69 90 THR A O 1
ATOM 710 N N . VAL A 1 91 ? 2.68 7.949 -1.892 1 96.12 91 VAL A N 1
ATOM 711 C CA . VAL A 1 91 ? 3.432 7.312 -0.814 1 96.12 91 VAL A CA 1
ATOM 712 C C . VAL A 1 91 ? 3.254 8.109 0.477 1 96.12 91 VAL A C 1
ATOM 714 O O . VAL A 1 91 ? 3.322 9.344 0.47 1 96.12 91 VAL A O 1
ATOM 717 N N . GLY A 1 92 ? 2.936 7.402 1.507 1 96.25 92 GLY A N 1
ATOM 718 C CA . GLY A 1 92 ? 2.803 8.031 2.811 1 96.25 92 GLY A CA 1
ATOM 719 C C . GLY A 1 92 ? 1.376 8.43 3.137 1 96.25 92 GLY A C 1
ATOM 720 O O . GLY A 1 92 ? 1.041 8.664 4.301 1 96.25 92 GLY A O 1
ATOM 721 N N . TYR A 1 93 ? 0.505 8.469 2.168 1 98.06 93 TYR A N 1
ATOM 722 C CA . TYR A 1 93 ? -0.838 8.984 2.396 1 98.06 93 TYR A CA 1
ATOM 723 C C . TYR A 1 93 ? -1.893 7.93 2.096 1 98.06 93 TYR A C 1
ATOM 725 O O . TYR A 1 93 ? -3.076 8.125 2.377 1 98.06 93 TYR A O 1
ATOM 733 N N . LEU A 1 94 ? -1.449 6.797 1.576 1 97.19 94 LEU A N 1
ATOM 734 C CA . LEU A 1 94 ? -2.367 5.695 1.312 1 97.19 94 LEU A CA 1
ATOM 735 C C . LEU A 1 94 ? -2.773 5.004 2.609 1 97.19 94 LEU A C 1
ATOM 737 O O . LEU A 1 94 ? -1.916 4.621 3.41 1 97.19 94 LEU A O 1
ATOM 741 N N . ASP A 1 95 ? -4.07 4.887 2.76 1 96 95 ASP A N 1
ATOM 742 C CA . ASP A 1 95 ? -4.5 4.219 3.984 1 96 95 ASP A CA 1
ATOM 743 C C . ASP A 1 95 ? -4.32 2.707 3.879 1 96 95 ASP A C 1
ATOM 745 O O . ASP A 1 95 ? -4.5 2.131 2.805 1 96 95 ASP A O 1
ATOM 749 N N . PRO A 1 96 ? -3.984 2.084 4.98 1 93.25 96 PRO A N 1
ATOM 750 C CA . PRO A 1 96 ? -3.662 0.655 4.996 1 93.25 96 PRO A CA 1
ATOM 751 C C . PRO A 1 96 ? -4.836 -0.22 4.559 1 93.25 96 PRO A C 1
ATOM 753 O O . PRO A 1 96 ? -4.629 -1.273 3.949 1 93.25 96 PRO A O 1
ATOM 756 N N . GLU A 1 97 ? -6.039 0.111 4.844 1 92 97 GLU A N 1
ATOM 757 C CA . GLU A 1 97 ? -7.191 -0.691 4.441 1 92 97 GLU A CA 1
ATOM 758 C C . GLU A 1 97 ? -7.359 -0.688 2.922 1 92 97 GLU A C 1
ATOM 760 O O . GLU A 1 97 ? -7.605 -1.734 2.318 1 92 97 GLU A O 1
ATOM 765 N N . TYR A 1 98 ? -7.254 0.46 2.324 1 94.81 98 TYR A N 1
ATOM 766 C CA . TYR A 1 98 ? -7.309 0.596 0.873 1 94.81 98 TYR A CA 1
ATOM 767 C C . TYR A 1 98 ? -6.23 -0.25 0.203 1 94.81 98 TYR A C 1
ATOM 769 O O . TYR A 1 98 ? -6.508 -0.973 -0.757 1 94.81 98 TYR A O 1
ATOM 777 N N . ILE A 1 99 ? -5.035 -0.236 0.768 1 94.56 99 ILE A N 1
ATOM 778 C CA . ILE A 1 99 ? -3.896 -0.974 0.228 1 94.56 99 ILE A CA 1
ATOM 779 C C . ILE A 1 99 ? -4.172 -2.475 0.305 1 94.56 99 ILE A C 1
ATOM 781 O O . ILE A 1 99 ? -3.904 -3.211 -0.648 1 94.56 99 ILE A O 1
ATOM 785 N N . ARG A 1 100 ? -4.777 -2.9 1.326 1 91.31 100 ARG A N 1
ATOM 786 C CA . ARG A 1 100 ? -4.922 -4.328 1.592 1 91.31 100 ARG A CA 1
ATOM 787 C C . ARG A 1 100 ? -6.141 -4.895 0.871 1 91.31 100 ARG A C 1
ATOM 789 O O . ARG A 1 100 ? -6.133 -6.051 0.439 1 91.31 100 ARG A O 1
ATOM 796 N N . SER A 1 101 ? -7.18 -4.055 0.744 1 91.75 101 SER A N 1
ATOM 797 C CA . SER A 1 101 ? -8.453 -4.633 0.333 1 91.75 101 SER A CA 1
ATOM 798 C C . SER A 1 101 ? -8.984 -3.955 -0.926 1 91.75 101 SER A C 1
ATOM 800 O O . SER A 1 101 ? -9.922 -4.449 -1.554 1 91.75 101 SER A O 1
ATOM 802 N N . GLY A 1 102 ? -8.469 -2.828 -1.196 1 93.31 102 GLY A N 1
ATOM 803 C CA . GLY A 1 102 ? -9 -2.074 -2.32 1 93.31 102 GLY A CA 1
ATOM 804 C C . GLY A 1 102 ? -10.25 -1.29 -1.975 1 93.31 102 GLY A C 1
ATOM 805 O O . GLY A 1 102 ? -10.867 -0.684 -2.85 1 93.31 102 GLY A O 1
ATOM 806 N N . ARG A 1 103 ? -10.602 -1.339 -0.724 1 93.19 103 ARG A N 1
ATOM 807 C CA . ARG A 1 103 ? -11.797 -0.61 -0.304 1 93.19 103 ARG A CA 1
ATOM 808 C C . ARG A 1 103 ? -11.469 0.853 -0.019 1 93.19 103 ARG A C 1
ATOM 810 O O . ARG A 1 103 ? -10.555 1.152 0.746 1 93.19 103 ARG A O 1
ATOM 817 N N . VAL A 1 104 ? -12.227 1.762 -0.675 1 94.19 104 VAL A N 1
ATOM 818 C CA . VAL A 1 104 ? -12.008 3.195 -0.521 1 94.19 104 VAL A CA 1
ATOM 819 C C . VAL A 1 104 ? -13.289 3.867 -0.037 1 94.19 104 VAL A C 1
ATOM 821 O O . VAL A 1 104 ? -14.383 3.502 -0.466 1 94.19 104 VAL A O 1
ATOM 824 N N . SER A 1 105 ? -13.195 4.727 0.882 1 95.06 105 SER A N 1
ATOM 825 C CA . SER A 1 105 ? -14.32 5.48 1.431 1 95.06 105 SER A CA 1
ATOM 826 C C . SER A 1 105 ? -13.883 6.871 1.882 1 95.06 105 SER A C 1
ATOM 828 O O . SER A 1 105 ? -12.711 7.234 1.748 1 95.06 105 SER A O 1
ATOM 830 N N . VAL A 1 106 ? -14.812 7.637 2.41 1 96 106 VAL A N 1
ATOM 831 C CA . VAL A 1 106 ? -14.492 8.961 2.926 1 96 106 VAL A CA 1
ATOM 832 C C . VAL A 1 106 ? -13.461 8.852 4.039 1 96 106 VAL A C 1
ATOM 834 O O . VAL A 1 106 ? -12.695 9.789 4.285 1 96 106 VAL A O 1
ATOM 837 N N . LYS A 1 107 ? -13.398 7.656 4.637 1 97.06 107 LYS A N 1
ATOM 838 C CA . LYS A 1 107 ? -12.43 7.434 5.711 1 97.06 107 LYS A CA 1
ATOM 839 C C . LYS A 1 107 ? -11.008 7.383 5.168 1 97.06 107 LYS A C 1
ATOM 841 O O . LYS A 1 107 ? -10.047 7.535 5.922 1 97.06 107 LYS A O 1
ATOM 846 N N . SER A 1 108 ? -10.859 7.074 3.861 1 97.94 108 SER A N 1
ATOM 847 C CA . SER A 1 108 ? -9.547 7.152 3.23 1 97.94 108 SER A CA 1
ATOM 848 C C . SER A 1 108 ? -9.031 8.586 3.209 1 97.94 108 SER A C 1
ATOM 850 O O . SER A 1 108 ? -7.859 8.836 3.48 1 97.94 108 SER A O 1
ATOM 852 N N . ASP A 1 109 ? -9.945 9.531 2.965 1 98.38 109 ASP A N 1
ATOM 853 C CA . ASP A 1 109 ? -9.594 10.953 3.01 1 98.38 109 ASP A CA 1
ATOM 854 C C . ASP A 1 109 ? -9.242 11.383 4.43 1 98.38 109 ASP A C 1
ATOM 856 O O . ASP A 1 109 ? -8.336 12.195 4.625 1 98.38 109 ASP A O 1
ATOM 860 N N . VAL A 1 110 ? -9.945 10.82 5.367 1 98.56 110 VAL A N 1
ATOM 861 C CA . VAL A 1 110 ? -9.695 11.156 6.766 1 98.56 110 VAL A CA 1
ATOM 862 C C . VAL A 1 110 ? -8.305 10.68 7.172 1 98.56 110 VAL A C 1
ATOM 864 O O . VAL A 1 110 ? -7.586 11.383 7.887 1 98.56 110 VAL A O 1
ATOM 867 N N . TYR A 1 111 ? -7.953 9.508 6.707 1 98.75 111 TYR A N 1
ATOM 868 C CA . TYR A 1 111 ? -6.602 9.016 6.953 1 98.75 111 TYR A CA 1
ATOM 869 C C . TYR A 1 111 ? -5.562 9.992 6.414 1 98.75 111 TYR A C 1
ATOM 871 O O . TYR A 1 111 ? -4.664 10.414 7.145 1 98.75 111 TYR A O 1
ATOM 879 N N . ALA A 1 112 ? -5.68 10.344 5.172 1 98.81 112 ALA A N 1
ATOM 880 C CA . ALA A 1 112 ? -4.727 11.234 4.52 1 98.81 112 ALA A CA 1
ATOM 881 C C . ALA A 1 112 ? -4.695 12.594 5.207 1 98.81 112 ALA A C 1
ATOM 883 O O . ALA A 1 112 ? -3.635 13.219 5.316 1 98.81 112 ALA A O 1
ATOM 884 N N . PHE A 1 113 ? -5.883 13.031 5.68 1 98.94 113 PHE A N 1
ATOM 885 C CA . PHE A 1 113 ? -5.973 14.281 6.426 1 98.94 113 PHE A CA 1
ATOM 886 C C . PHE A 1 113 ? -5.18 14.195 7.723 1 98.94 113 PHE A C 1
ATOM 888 O O . PHE A 1 113 ? -4.449 15.125 8.07 1 98.94 113 PHE A O 1
ATOM 895 N N . GLY A 1 114 ? -5.301 13.102 8.453 1 98.88 114 GLY A N 1
ATOM 896 C CA . GLY A 1 114 ? -4.5 12.891 9.648 1 98.88 114 GLY A CA 1
ATOM 897 C C . GLY A 1 114 ? -3.006 12.984 9.391 1 98.88 114 GLY A C 1
ATOM 898 O O . GLY A 1 114 ? -2.281 13.641 10.141 1 98.88 114 GLY A O 1
ATOM 899 N N . VAL A 1 115 ? -2.586 12.344 8.305 1 98.75 115 VAL A N 1
ATOM 900 C CA . VAL A 1 115 ? -1.178 12.406 7.926 1 98.75 115 VAL A CA 1
ATOM 901 C C . VAL A 1 115 ? -0.786 13.852 7.621 1 98.75 115 VAL A C 1
ATOM 903 O O . VAL A 1 115 ? 0.293 14.305 8.016 1 98.75 115 VAL A O 1
ATOM 906 N N . THR A 1 116 ? -1.621 14.555 6.953 1 98.75 116 THR A N 1
ATOM 907 C CA . THR A 1 116 ? -1.373 15.945 6.594 1 98.75 116 THR A CA 1
ATOM 908 C C . THR A 1 116 ? -1.225 16.812 7.848 1 98.75 116 THR A C 1
ATOM 910 O O . THR A 1 116 ? -0.34 17.656 7.918 1 98.75 116 THR A O 1
ATOM 913 N N . ILE A 1 117 ? -2.086 16.594 8.883 1 98.81 117 ILE A N 1
ATOM 914 C CA . ILE A 1 117 ? -1.982 17.312 10.148 1 98.81 117 ILE A CA 1
ATOM 915 C C . ILE A 1 117 ? -0.599 17.094 10.75 1 98.81 117 ILE A C 1
ATOM 917 O O . ILE A 1 117 ? 0.072 18.047 11.148 1 98.81 117 ILE A O 1
ATOM 921 N N . LEU A 1 118 ? -0.199 15.875 10.758 1 98.56 118 LEU A N 1
ATOM 922 C CA . LEU A 1 118 ? 1.087 15.531 11.359 1 98.56 118 LEU A CA 1
ATOM 923 C C . LEU A 1 118 ? 2.236 16.141 10.562 1 98.56 118 LEU A C 1
ATOM 925 O O . LEU A 1 118 ? 3.236 16.578 11.148 1 98.56 118 LEU A O 1
ATOM 929 N N . THR A 1 119 ? 2.084 16.172 9.266 1 97.94 119 THR A N 1
ATOM 930 C CA . THR A 1 119 ? 3.094 16.781 8.414 1 97.94 119 THR A CA 1
ATOM 931 C C . THR A 1 119 ? 3.209 18.281 8.703 1 97.94 119 THR A C 1
ATOM 933 O O . THR A 1 119 ? 4.312 18.828 8.773 1 97.94 119 THR A O 1
ATOM 936 N N . ILE A 1 120 ? 2.109 18.922 8.898 1 97.31 120 ILE A N 1
ATOM 937 C CA . ILE A 1 120 ? 2.088 20.359 9.172 1 97.31 120 ILE A CA 1
ATOM 938 C C . ILE A 1 120 ? 2.779 20.641 10.508 1 97.31 120 ILE A C 1
ATOM 940 O O . ILE A 1 120 ? 3.633 21.516 10.602 1 97.31 120 ILE A O 1
ATOM 944 N N . ILE A 1 121 ? 2.447 19.891 11.484 1 96.75 121 ILE A N 1
ATOM 945 C CA . ILE A 1 121 ? 2.902 20.141 12.844 1 96.75 121 ILE A CA 1
ATOM 946 C C . ILE A 1 121 ? 4.387 19.797 12.961 1 96.75 121 ILE A C 1
ATOM 948 O O . ILE A 1 121 ? 5.145 20.531 13.617 1 96.75 121 ILE A O 1
ATOM 952 N N . SER A 1 122 ? 4.785 18.734 12.289 1 96.12 122 SER A N 1
ATOM 953 C CA . SER A 1 122 ? 6.152 18.25 12.438 1 96.12 122 SER A CA 1
ATOM 954 C C . SER A 1 122 ? 7.074 18.859 11.391 1 96.12 122 SER A C 1
ATOM 956 O O . SER A 1 122 ? 8.297 18.828 11.539 1 96.12 122 SER A O 1
ATOM 958 N N . ARG A 1 123 ? 6.551 19.266 10.32 1 95.38 123 ARG A N 1
ATOM 959 C CA . ARG A 1 123 ? 7.273 19.734 9.148 1 95.38 123 ARG A CA 1
ATOM 960 C C . ARG A 1 123 ? 8.148 18.641 8.555 1 95.38 123 ARG A C 1
ATOM 962 O O . ARG A 1 123 ? 9.203 18.922 7.98 1 95.38 123 ARG A O 1
ATOM 969 N N . ARG A 1 124 ? 7.75 17.406 8.789 1 93.75 124 ARG A N 1
ATOM 970 C CA . ARG A 1 124 ? 8.414 16.25 8.219 1 93.75 124 ARG A CA 1
ATOM 971 C C . ARG A 1 124 ? 7.59 15.641 7.086 1 93.75 124 ARG A C 1
ATOM 973 O O . ARG A 1 124 ? 6.359 15.703 7.105 1 93.75 124 ARG A O 1
ATOM 980 N N . LYS A 1 125 ? 8.328 15.086 6.156 1 93.81 125 LYS A N 1
ATOM 981 C CA . LYS A 1 125 ? 7.641 14.391 5.074 1 93.81 125 LYS A CA 1
ATOM 982 C C . LYS A 1 125 ? 6.91 13.156 5.59 1 93.81 125 LYS A C 1
ATOM 984 O O . LYS A 1 125 ? 7.32 12.555 6.582 1 93.81 125 LYS A O 1
ATOM 989 N N . ALA A 1 126 ? 5.887 12.797 4.871 1 95.56 126 ALA A N 1
ATOM 990 C CA . ALA A 1 126 ? 5.047 11.672 5.277 1 95.56 126 ALA A CA 1
ATOM 991 C C . ALA A 1 126 ? 5.793 10.352 5.121 1 95.56 126 ALA A C 1
ATOM 993 O O . ALA A 1 126 ? 5.457 9.359 5.773 1 95.56 126 ALA A O 1
ATOM 994 N N . TRP A 1 127 ? 6.742 10.281 4.23 1 91.38 127 TRP A N 1
ATOM 995 C CA . TRP A 1 127 ? 7.449 9.039 3.941 1 91.38 127 TRP A CA 1
ATOM 996 C C . TRP A 1 127 ? 8.961 9.266 3.924 1 91.38 127 TRP A C 1
ATOM 998 O O . TRP A 1 127 ? 9.422 10.406 3.875 1 91.38 127 TRP A O 1
ATOM 1008 N N . SER A 1 128 ? 9.641 8.211 4.195 1 84.31 128 SER A N 1
ATOM 1009 C CA . SER A 1 128 ? 11.094 8.234 4.133 1 84.31 128 SER A CA 1
ATOM 1010 C C . SER A 1 128 ? 11.641 6.988 3.453 1 84.31 128 SER A C 1
ATOM 1012 O O . SER A 1 128 ? 11.117 5.887 3.65 1 84.31 128 SER A O 1
ATOM 1014 N N . VAL A 1 129 ? 12.688 7.129 2.699 1 75.62 129 VAL A N 1
ATOM 1015 C CA . VAL A 1 129 ? 13.312 6.004 2.01 1 75.62 129 VAL A CA 1
ATOM 1016 C C . VAL A 1 129 ? 14.117 5.172 3.006 1 75.62 129 VAL A C 1
ATOM 1018 O O . VAL A 1 129 ? 14.078 3.938 2.967 1 75.62 129 VAL A O 1
ATOM 1021 N N . ASP A 1 130 ? 14.891 5.738 3.83 1 73 130 ASP A N 1
ATOM 1022 C CA . ASP A 1 130 ? 15.828 5.023 4.691 1 73 130 ASP A CA 1
ATOM 1023 C C . ASP A 1 130 ? 15.375 5.066 6.148 1 73 130 ASP A C 1
ATOM 1025 O O . ASP A 1 130 ? 16.016 4.465 7.016 1 73 130 ASP A O 1
ATOM 1029 N N . GLY A 1 131 ? 14.219 5.488 6.406 1 74 131 GLY A N 1
ATOM 1030 C CA . GLY A 1 131 ? 13.836 5.645 7.801 1 74 131 GLY A CA 1
ATOM 1031 C C . GLY A 1 131 ? 12.367 5.379 8.055 1 74 131 GLY A C 1
ATOM 1032 O O . GLY A 1 131 ? 11.695 4.746 7.234 1 74 131 GLY A O 1
ATOM 1033 N N . ASP A 1 132 ? 12.031 5.711 9.305 1 82.88 132 ASP A N 1
ATOM 1034 C CA . ASP A 1 132 ? 10.648 5.551 9.727 1 82.88 132 ASP A CA 1
ATOM 1035 C C . ASP A 1 132 ? 9.727 6.5 8.961 1 82.88 132 ASP A C 1
ATOM 1037 O O . ASP A 1 132 ? 10.102 7.641 8.68 1 82.88 132 ASP A O 1
ATOM 1041 N N . SER A 1 133 ? 8.68 5.895 8.594 1 91.25 133 SER A N 1
ATOM 1042 C CA . SER A 1 133 ? 7.629 6.785 8.117 1 91.25 133 SER A CA 1
ATOM 1043 C C . SER A 1 133 ? 7.219 7.785 9.195 1 91.25 133 SER A C 1
ATOM 1045 O O . SER A 1 133 ? 7.5 7.578 10.375 1 91.25 133 SER A O 1
ATOM 1047 N N . LEU A 1 134 ? 6.625 8.867 8.828 1 95.94 134 LEU A N 1
ATOM 1048 C CA . LEU A 1 134 ? 6.152 9.875 9.766 1 95.94 134 LEU A CA 1
ATOM 1049 C C . LEU A 1 134 ? 5.227 9.258 10.805 1 95.94 134 LEU A C 1
ATOM 1051 O O . LEU A 1 134 ? 5.371 9.516 12 1 95.94 134 LEU A O 1
ATOM 1055 N N . ILE A 1 135 ? 4.352 8.43 10.367 1 95.75 135 ILE A N 1
ATOM 1056 C CA . ILE A 1 135 ? 3.371 7.832 11.266 1 95.75 135 ILE A CA 1
ATOM 1057 C C . ILE A 1 135 ? 4.082 6.969 12.305 1 95.75 135 ILE A C 1
ATOM 1059 O O . ILE A 1 135 ? 3.768 7.027 13.492 1 95.75 135 ILE A O 1
ATOM 1063 N N . LYS A 1 136 ? 5.008 6.207 11.883 1 93 136 LYS A N 1
ATOM 1064 C CA . LYS A 1 136 ? 5.766 5.371 12.805 1 93 136 LYS A CA 1
ATOM 1065 C C . LYS A 1 136 ? 6.52 6.223 13.82 1 93 136 LYS A C 1
ATOM 1067 O O . LYS A 1 136 ? 6.531 5.91 15.016 1 93 136 LYS A O 1
ATOM 1072 N N . TYR A 1 137 ? 7.121 7.254 13.336 1 95.56 137 TYR A N 1
ATOM 1073 C CA . TYR A 1 137 ? 7.848 8.172 14.211 1 95.56 137 TYR A CA 1
ATOM 1074 C C . TYR A 1 137 ? 6.922 8.773 15.258 1 95.56 137 TYR A C 1
ATOM 1076 O O . TYR A 1 137 ? 7.223 8.75 16.453 1 95.56 137 TYR A O 1
ATOM 1084 N N . VAL A 1 138 ? 5.805 9.273 14.82 1 97.5 138 VAL A N 1
ATOM 1085 C CA . VAL A 1 138 ? 4.879 9.953 15.719 1 97.5 138 VAL A CA 1
ATOM 1086 C C . VAL A 1 138 ? 4.312 8.953 16.719 1 97.5 138 VAL A C 1
ATOM 1088 O O . VAL A 1 138 ? 4.176 9.273 17.906 1 97.5 138 VAL A O 1
ATOM 1091 N N . ARG A 1 139 ? 3.984 7.785 16.266 1 95.88 139 ARG A N 1
ATOM 1092 C CA . ARG A 1 139 ? 3.469 6.754 17.156 1 95.88 139 ARG A CA 1
ATOM 1093 C C . ARG A 1 139 ? 4.496 6.402 18.234 1 95.88 139 ARG A C 1
ATOM 1095 O O . ARG A 1 139 ? 4.141 6.223 19.406 1 95.88 139 ARG A O 1
ATOM 1102 N N . ARG A 1 140 ? 5.691 6.266 17.797 1 94.56 140 ARG A N 1
ATOM 1103 C CA . ARG A 1 140 ? 6.766 5.988 18.75 1 94.56 140 ARG A CA 1
ATOM 1104 C C . ARG A 1 140 ? 6.867 7.086 19.797 1 94.56 140 ARG A C 1
ATOM 1106 O O . ARG A 1 140 ? 6.93 6.805 21 1 94.56 140 ARG A O 1
ATOM 1113 N N . CYS A 1 141 ? 6.895 8.312 19.375 1 96.88 141 CYS A N 1
ATOM 1114 C CA . CYS A 1 141 ? 6.965 9.445 20.297 1 96.88 141 CYS A CA 1
ATOM 1115 C C . CYS A 1 141 ? 5.77 9.453 21.25 1 96.88 141 CYS A C 1
ATOM 1117 O O . CYS A 1 141 ? 5.922 9.711 22.438 1 96.88 141 CYS A O 1
ATOM 1119 N N . TRP A 1 142 ? 4.613 9.18 20.703 1 96.62 142 TRP A N 1
ATOM 1120 C CA . TRP A 1 142 ? 3.383 9.172 21.469 1 96.62 142 TRP A CA 1
ATOM 1121 C C . TRP A 1 142 ? 3.428 8.102 22.562 1 96.62 142 TRP A C 1
ATOM 1123 O O . TRP A 1 142 ? 3.143 8.383 23.734 1 96.62 142 TRP A O 1
ATOM 1133 N N . ASN A 1 143 ? 3.863 6.961 22.203 1 94.12 143 ASN A N 1
ATOM 1134 C CA . ASN A 1 143 ? 3.904 5.828 23.125 1 94.12 143 ASN A CA 1
ATOM 1135 C C . ASN A 1 143 ? 4.918 6.055 24.25 1 94.12 143 ASN A C 1
ATOM 1137 O O . ASN A 1 143 ? 4.723 5.586 25.359 1 94.12 143 ASN A O 1
ATOM 1141 N N . ARG A 1 144 ? 5.883 6.852 23.938 1 95.19 144 ARG A N 1
ATOM 1142 C CA . ARG A 1 144 ? 6.941 7.117 24.906 1 95.19 144 ARG A CA 1
ATOM 1143 C C . ARG A 1 144 ? 6.621 8.352 25.734 1 95.19 144 ARG A C 1
ATOM 1145 O O . ARG A 1 144 ? 7.43 8.773 26.562 1 95.19 144 ARG A O 1
ATOM 1152 N N . GLY A 1 145 ? 5.543 8.945 25.5 1 94.88 145 GLY A N 1
ATOM 1153 C CA . GLY A 1 145 ? 5.203 10.18 26.188 1 94.88 145 GLY A CA 1
ATOM 1154 C C . GLY A 1 145 ? 6.023 11.367 25.734 1 94.88 145 GLY A C 1
ATOM 1155 O O . GLY A 1 145 ? 6.215 12.32 26.5 1 94.88 145 GLY A O 1
ATOM 1156 N N . GLU A 1 146 ? 6.574 11.258 24.5 1 96.94 146 GLU A N 1
ATOM 1157 C CA . GLU A 1 146 ? 7.445 12.289 23.953 1 96.94 146 GLU A CA 1
ATOM 1158 C C . GLU A 1 146 ? 6.82 12.953 22.734 1 96.94 146 GLU A C 1
ATOM 1160 O O . GLU A 1 146 ? 7.52 13.289 21.781 1 96.94 146 GLU A O 1
ATOM 1165 N N . ALA A 1 147 ? 5.488 13.086 22.766 1 96.38 147 ALA A N 1
ATOM 1166 C CA . ALA A 1 147 ? 4.785 13.633 21.625 1 96.38 147 ALA A CA 1
ATOM 1167 C C . ALA A 1 147 ? 5.207 15.078 21.359 1 96.38 147 ALA A C 1
ATOM 1169 O O . ALA A 1 147 ? 5.094 15.578 20.234 1 96.38 147 ALA A O 1
ATOM 1170 N N . ILE A 1 148 ? 5.691 15.758 22.391 1 95.12 148 ILE A N 1
ATOM 1171 C CA . ILE A 1 148 ? 6.137 17.141 22.266 1 95.12 148 ILE A CA 1
ATOM 1172 C C . ILE A 1 148 ? 7.277 17.234 21.25 1 95.12 148 ILE A C 1
ATOM 1174 O O . ILE A 1 148 ? 7.469 18.266 20.609 1 95.12 148 ILE A O 1
ATOM 1178 N N . ASP A 1 149 ? 8.047 16.125 21.062 1 95.88 149 ASP A N 1
ATOM 1179 C CA . ASP A 1 149 ? 9.195 16.094 20.141 1 95.88 149 ASP A CA 1
ATOM 1180 C C . ASP A 1 149 ? 8.734 16.125 18.688 1 95.88 149 ASP A C 1
ATOM 1182 O O . ASP A 1 149 ? 9.531 16.406 17.797 1 95.88 149 ASP A O 1
ATOM 1186 N N . VAL A 1 150 ? 7.465 15.828 18.469 1 97.12 150 VAL A N 1
ATOM 1187 C CA . VAL A 1 150 ? 6.902 15.836 17.125 1 97.12 150 VAL A CA 1
ATOM 1188 C C . VAL A 1 150 ? 6.723 17.281 16.656 1 97.12 150 VAL A C 1
ATOM 1190 O O . VAL A 1 150 ? 6.797 17.562 15.461 1 97.12 150 VAL A O 1
ATOM 1193 N N . ILE A 1 151 ? 6.523 18.188 17.578 1 96.44 151 ILE A N 1
ATOM 1194 C CA . ILE A 1 151 ? 6.219 19.594 17.281 1 96.44 151 ILE A CA 1
ATOM 1195 C C . ILE A 1 151 ? 7.465 20.297 16.766 1 96.44 151 ILE A C 1
ATOM 1197 O O . ILE A 1 151 ? 8.531 20.219 17.375 1 96.44 151 ILE A O 1
ATOM 1201 N N . HIS A 1 152 ? 7.293 20.875 15.617 1 94.12 152 HIS A N 1
ATOM 1202 C CA . HIS A 1 152 ? 8.398 21.625 15.055 1 94.12 152 HIS A CA 1
ATOM 1203 C C . HIS A 1 152 ? 8.906 22.672 16.031 1 94.12 152 HIS A C 1
ATOM 1205 O O . HIS A 1 152 ? 8.125 23.281 16.766 1 94.12 152 HIS A O 1
ATOM 1211 N N . GLU A 1 153 ? 10.109 23.031 15.977 1 90.38 153 GLU A N 1
ATOM 1212 C CA . GLU A 1 153 ? 10.789 23.875 16.953 1 90.38 153 GLU A CA 1
ATOM 1213 C C . GLU A 1 153 ? 10.188 25.281 16.969 1 90.38 153 GLU A C 1
ATOM 1215 O O . GLU A 1 153 ? 10.094 25.906 18.031 1 90.38 153 GLU A O 1
ATOM 1220 N N . VAL A 1 154 ? 9.805 25.75 15.867 1 86.62 154 VAL A N 1
ATOM 1221 C CA . VAL A 1 154 ? 9.258 27.109 15.781 1 86.62 154 VAL A CA 1
ATOM 1222 C C . VAL A 1 154 ? 8.008 27.203 16.656 1 86.62 154 VAL A C 1
ATOM 1224 O O . VAL A 1 154 ? 7.801 28.219 17.328 1 86.62 154 VAL A O 1
ATOM 1227 N N . MET A 1 155 ? 7.242 26.219 16.656 1 90 155 MET A N 1
ATOM 1228 C CA . MET A 1 155 ? 6.016 26.219 17.453 1 90 155 MET A CA 1
ATOM 1229 C C . MET A 1 155 ? 6.301 25.812 18.891 1 90 155 MET A C 1
ATOM 1231 O O . MET A 1 155 ? 5.656 26.312 19.812 1 90 155 MET A O 1
ATOM 1235 N N . ARG A 1 156 ? 7.207 25.047 19.078 1 86.94 156 ARG A N 1
ATOM 1236 C CA . ARG A 1 156 ? 7.559 24.594 20.406 1 86.94 156 ARG A CA 1
ATOM 1237 C C . ARG A 1 156 ? 8.164 25.734 21.234 1 86.94 156 ARG A C 1
ATOM 1239 O O . ARG A 1 156 ? 7.887 25.844 22.438 1 86.94 156 ARG A O 1
ATOM 1246 N N . GLU A 1 157 ? 9.008 26.531 20.656 1 81.94 157 GLU A N 1
ATOM 1247 C CA . GLU A 1 157 ? 9.758 27.578 21.359 1 81.94 157 GLU A CA 1
ATOM 1248 C C . GLU A 1 157 ? 8.93 28.859 21.484 1 81.94 157 GLU A C 1
ATOM 1250 O O . GLU A 1 157 ? 9.094 29.609 22.438 1 81.94 157 GLU A O 1
ATOM 1255 N N . GLU A 1 158 ? 8.18 29.078 20.594 1 72.5 158 GLU A N 1
ATOM 1256 C CA . GLU A 1 158 ? 7.523 30.391 20.547 1 72.5 158 GLU A CA 1
ATOM 1257 C C . GLU A 1 158 ? 6.172 30.344 21.266 1 72.5 158 GLU A C 1
ATOM 1259 O O . GLU A 1 158 ? 5.668 31.391 21.703 1 72.5 158 GLU A O 1
ATOM 1264 N N . GLU A 1 159 ? 5.715 29.203 21.266 1 63.38 159 GLU A N 1
ATOM 1265 C CA . GLU A 1 159 ? 4.301 29.172 21.625 1 63.38 159 GLU A CA 1
ATOM 1266 C C . GLU A 1 159 ? 4.121 29.016 23.141 1 63.38 159 GLU A C 1
ATOM 1268 O O . GLU A 1 159 ? 4.988 28.469 23.812 1 63.38 159 GLU A O 1
ATOM 1273 N N . ARG A 1 160 ? 3.174 29.781 23.625 1 74 160 ARG A N 1
ATOM 1274 C CA . ARG A 1 160 ? 2.715 29.719 25.016 1 74 160 ARG A CA 1
ATOM 1275 C C . ARG A 1 160 ? 2.291 28.297 25.391 1 74 160 ARG A C 1
ATOM 1277 O O . ARG A 1 160 ? 2.049 27.469 24.516 1 74 160 ARG A O 1
ATOM 1284 N N . GLU A 1 161 ? 2.33 28 26.547 1 72.81 161 GLU A N 1
ATOM 1285 C CA . GLU A 1 161 ? 1.973 26.703 27.109 1 72.81 161 GLU A CA 1
ATOM 1286 C C . GLU A 1 161 ? 0.626 26.234 26.562 1 72.81 161 GLU A C 1
ATOM 1288 O O . GLU A 1 161 ? 0.468 25.047 26.234 1 72.81 161 GLU A O 1
ATOM 1293 N N . TYR A 1 162 ? -0.254 27.188 26.484 1 73.94 162 TYR A N 1
ATOM 1294 C CA . TYR A 1 162 ? -1.592 26.828 26.016 1 73.94 162 TYR A CA 1
ATOM 1295 C C . TYR A 1 162 ? -1.558 26.359 24.578 1 73.94 162 TYR A C 1
ATOM 1297 O O . TYR A 1 162 ? -2.281 25.422 24.203 1 73.94 162 TYR A O 1
ATOM 1305 N N . SER A 1 163 ? -0.625 26.844 23.875 1 87.94 163 SER A N 1
ATOM 1306 C CA . SER A 1 163 ? -0.507 26.453 22.469 1 87.94 163 SER A CA 1
ATOM 1307 C C . SER A 1 163 ? 0.017 25.031 22.328 1 87.94 163 SER A C 1
ATOM 1309 O O . SER A 1 163 ? -0.45 24.281 21.484 1 87.94 163 SER A O 1
ATOM 1311 N N . ILE A 1 164 ? 0.838 24.703 23.281 1 92.62 164 ILE A N 1
ATOM 1312 C CA . ILE A 1 164 ? 1.444 23.375 23.203 1 92.62 164 ILE A CA 1
ATOM 1313 C C . ILE A 1 164 ? 0.391 22.312 23.5 1 92.62 164 ILE A C 1
ATOM 1315 O O . ILE A 1 164 ? 0.327 21.297 22.828 1 92.62 164 ILE A O 1
ATOM 1319 N N . SER A 1 165 ? -0.418 22.547 24.516 1 92.94 165 SER A N 1
ATOM 1320 C CA . SER A 1 165 ? -1.483 21.609 24.859 1 92.94 165 SER A CA 1
ATOM 1321 C C . SER A 1 165 ? -2.447 21.422 23.688 1 92.94 165 SER A C 1
ATOM 1323 O O . SER A 1 165 ? -2.916 20.312 23.438 1 92.94 165 SER A O 1
ATOM 1325 N N . GLU A 1 166 ? -2.725 22.469 23.078 1 94.75 166 GLU A N 1
ATOM 1326 C CA . GLU A 1 166 ? -3.613 22.406 21.922 1 94.75 166 GLU A CA 1
ATOM 1327 C C . GLU A 1 166 ? -2.984 21.609 20.781 1 94.75 166 GLU A C 1
ATOM 1329 O O . GLU A 1 166 ? -3.648 20.781 20.156 1 94.75 166 GLU A O 1
ATOM 1334 N N . ILE A 1 167 ? -1.707 21.875 20.562 1 96.81 167 ILE A N 1
ATOM 1335 C CA . ILE A 1 167 ? -0.999 21.172 19.5 1 96.81 167 ILE A CA 1
ATOM 1336 C C . ILE A 1 167 ? -0.999 19.672 19.797 1 96.81 167 ILE A C 1
ATOM 1338 O O . ILE A 1 167 ? -1.244 18.859 18.906 1 96.81 167 ILE A O 1
ATOM 1342 N N . LEU A 1 168 ? -0.792 19.344 21.031 1 96.5 168 LEU A N 1
ATOM 1343 C CA . LEU A 1 168 ? -0.793 17.938 21.422 1 96.5 168 LEU A CA 1
ATOM 1344 C C . LEU A 1 168 ? -2.162 17.312 21.188 1 96.5 168 LEU A C 1
ATOM 1346 O O . LEU A 1 168 ? -2.258 16.141 20.812 1 96.5 168 LEU A O 1
ATOM 1350 N N . ARG A 1 169 ? -3.203 18.047 21.391 1 97.44 169 ARG A N 1
ATOM 1351 C CA . ARG A 1 169 ? -4.551 17.562 21.109 1 97.44 169 ARG A CA 1
ATOM 1352 C C . ARG A 1 169 ? -4.742 17.297 19.625 1 97.44 169 ARG A C 1
ATOM 1354 O O . ARG A 1 169 ? -5.348 16.281 19.25 1 97.44 169 ARG A O 1
ATOM 1361 N N . TYR A 1 170 ? -4.227 18.141 18.812 1 98.19 170 TYR A N 1
ATOM 1362 C CA . TYR A 1 170 ? -4.324 17.953 17.359 1 98.19 170 TYR A CA 1
ATOM 1363 C C . TYR A 1 170 ? -3.533 16.719 16.922 1 98.19 170 TYR A C 1
ATOM 1365 O O . TYR A 1 170 ? -3.959 15.992 16.031 1 98.19 170 TYR A O 1
ATOM 1373 N N . ILE A 1 171 ? -2.352 16.484 17.562 1 98.38 171 ILE A N 1
ATOM 1374 C CA . ILE A 1 171 ? -1.584 15.273 17.281 1 98.38 171 ILE A CA 1
ATOM 1375 C C . ILE A 1 171 ? -2.406 14.039 17.672 1 98.38 171 ILE A C 1
ATOM 1377 O O . ILE A 1 171 ? -2.461 13.062 16.922 1 98.38 171 ILE A O 1
ATOM 1381 N N . HIS A 1 172 ? -3.074 14.172 18.781 1 98.5 172 HIS A N 1
ATOM 1382 C CA . HIS A 1 172 ? -3.941 13.094 19.25 1 98.5 172 HIS A CA 1
ATOM 1383 C C . HIS A 1 172 ? -5.047 12.805 18.25 1 98.5 172 HIS A C 1
ATOM 1385 O O . HIS A 1 172 ? -5.266 11.648 17.875 1 98.5 172 HIS A O 1
ATOM 1391 N N . ILE A 1 173 ? -5.688 13.773 17.859 1 98.75 173 ILE A N 1
ATOM 1392 C CA . ILE A 1 173 ? -6.777 13.633 16.891 1 98.75 173 ILE A CA 1
ATOM 1393 C C . ILE A 1 173 ? -6.242 13.055 15.586 1 98.75 173 ILE A C 1
ATOM 1395 O O . ILE A 1 173 ? -6.863 12.172 14.992 1 98.75 173 ILE A O 1
ATOM 1399 N N . ALA A 1 174 ? -5.086 13.516 15.133 1 98.88 174 ALA A N 1
ATOM 1400 C CA . ALA A 1 174 ? -4.469 12.992 13.914 1 98.88 174 ALA A CA 1
ATOM 1401 C C . ALA A 1 174 ? -4.191 11.5 14.039 1 98.88 174 ALA A C 1
ATOM 1403 O O . ALA A 1 174 ? -4.395 10.742 13.094 1 98.88 174 ALA A O 1
ATOM 1404 N N . LEU A 1 175 ? -3.77 11.086 15.188 1 98.5 175 LEU A N 1
ATOM 1405 C CA . LEU A 1 175 ? -3.467 9.68 15.43 1 98.5 175 LEU A CA 1
ATOM 1406 C C . LEU A 1 175 ? -4.734 8.836 15.375 1 98.5 175 LEU A C 1
ATOM 1408 O O . LEU A 1 175 ? -4.695 7.668 14.969 1 98.5 175 LEU A O 1
ATOM 1412 N N . LEU A 1 176 ? -5.867 9.438 15.758 1 98.5 176 LEU A N 1
ATOM 1413 C CA . LEU A 1 176 ? -7.148 8.75 15.617 1 98.5 176 LEU A CA 1
ATOM 1414 C C . LEU A 1 176 ? -7.559 8.656 14.156 1 98.5 176 LEU A C 1
ATOM 1416 O O . LEU A 1 176 ? -8.125 7.645 13.734 1 98.5 176 LEU A O 1
ATOM 1420 N N . CYS A 1 177 ? -7.227 9.586 13.406 1 98.75 177 CYS A N 1
ATOM 1421 C CA . CYS A 1 177 ? -7.562 9.609 11.984 1 98.75 177 CYS A CA 1
ATOM 1422 C C . CYS A 1 177 ? -6.762 8.57 11.211 1 98.75 177 CYS A C 1
ATOM 1424 O O . CYS A 1 177 ? -7.227 8.055 10.195 1 98.75 177 CYS A O 1
ATOM 1426 N N . VAL A 1 178 ? -5.543 8.234 11.711 1 98.25 178 VAL A N 1
ATOM 1427 C CA . VAL A 1 178 ? -4.664 7.383 10.922 1 98.25 178 VAL A CA 1
ATOM 1428 C C . VAL A 1 178 ? -4.734 5.949 11.43 1 98.25 178 VAL A C 1
ATOM 1430 O O . VAL A 1 178 ? -3.811 5.16 11.219 1 98.25 178 VAL A O 1
ATOM 1433 N N . ASP A 1 179 ? -5.82 5.68 12.133 1 97 179 ASP A N 1
ATOM 1434 C CA . ASP A 1 179 ? -6.039 4.297 12.555 1 97 179 ASP A CA 1
ATOM 1435 C C . ASP A 1 179 ? -6 3.348 11.367 1 97 179 ASP A C 1
ATOM 1437 O O . ASP A 1 179 ? -6.523 3.666 10.297 1 97 179 ASP A O 1
ATOM 1441 N N . GLU A 1 180 ? -5.445 2.141 11.547 1 93.44 180 GLU A N 1
ATOM 1442 C CA . GLU A 1 180 ? -5.328 1.166 10.461 1 93.44 180 GLU A CA 1
ATOM 1443 C C . GLU A 1 180 ? -6.699 0.678 10.008 1 93.44 180 GLU A C 1
ATOM 1445 O O . GLU A 1 180 ? -6.891 0.338 8.836 1 93.44 180 GLU A O 1
ATOM 1450 N N . ASN A 1 181 ? -7.578 0.595 10.914 1 92.56 181 ASN A N 1
ATOM 1451 C CA . ASN A 1 181 ? -8.953 0.193 10.633 1 92.56 181 ASN A CA 1
ATOM 1452 C C . ASN A 1 181 ? -9.836 1.397 10.312 1 92.56 181 ASN A C 1
ATOM 1454 O O . ASN A 1 181 ? -10.062 2.25 11.18 1 92.56 181 ASN A O 1
ATOM 1458 N N . ALA A 1 182 ? -10.367 1.463 9.18 1 94.88 182 ALA A N 1
ATOM 1459 C CA . ALA A 1 182 ? -11.164 2.594 8.711 1 94.88 182 ALA A CA 1
ATOM 1460 C C . ALA A 1 182 ? -12.398 2.801 9.594 1 94.88 182 ALA A C 1
ATOM 1462 O O . ALA A 1 182 ? -12.828 3.936 9.805 1 94.88 182 ALA A O 1
ATOM 1463 N N . GLU A 1 183 ? -12.922 1.733 10.133 1 93.25 183 GLU A N 1
ATOM 1464 C CA . GLU A 1 183 ? -14.141 1.814 10.93 1 93.25 183 GLU A CA 1
ATOM 1465 C C . GLU A 1 183 ? -13.898 2.555 12.242 1 93.25 183 GLU A C 1
ATOM 1467 O O . GLU A 1 183 ? -14.828 3.105 12.836 1 93.25 183 GLU A O 1
ATOM 1472 N N . ARG A 1 184 ? -12.719 2.57 12.625 1 95.94 184 ARG A N 1
ATOM 1473 C CA . ARG A 1 184 ? -12.383 3.219 13.891 1 95.94 184 ARG A CA 1
ATOM 1474 C C . ARG A 1 184 ? -11.984 4.676 13.672 1 95.94 184 ARG A C 1
ATOM 1476 O O . ARG A 1 184 ? -11.844 5.438 14.625 1 95.94 184 ARG A O 1
ATOM 1483 N N . ARG A 1 185 ? -11.773 5.066 12.477 1 97.75 185 ARG A N 1
ATOM 1484 C CA . ARG A 1 185 ? -11.461 6.465 12.188 1 97.75 185 ARG A CA 1
ATOM 1485 C C . ARG A 1 185 ? -12.695 7.348 12.367 1 97.75 185 ARG A C 1
ATOM 1487 O O . ARG A 1 185 ? -13.812 6.945 12.031 1 97.75 185 ARG A O 1
ATOM 1494 N N . PRO A 1 186 ? -12.523 8.477 12.875 1 97.94 186 PRO A N 1
ATOM 1495 C CA . PRO A 1 186 ? -13.656 9.406 12.953 1 97.94 186 PRO A CA 1
ATOM 1496 C C . PRO A 1 186 ? -14.07 9.938 11.586 1 97.94 186 PRO A C 1
ATOM 1498 O O . PRO A 1 186 ? -13.289 9.883 10.633 1 97.94 186 PRO A O 1
ATOM 1501 N N . ASN A 1 187 ? -15.359 10.305 11.484 1 96.06 187 ASN A N 1
ATOM 1502 C CA . ASN A 1 187 ? -15.719 11.109 10.32 1 96.06 187 ASN A CA 1
ATOM 1503 C C . ASN A 1 187 ? -15.297 12.57 10.5 1 96.06 187 ASN A C 1
ATOM 1505 O O . ASN A 1 187 ? -14.914 12.977 11.594 1 96.06 187 ASN A O 1
ATOM 1509 N N . ILE A 1 188 ? -15.344 13.336 9.445 1 97.69 188 ILE A N 1
ATOM 1510 C CA . ILE A 1 188 ? -14.789 14.688 9.461 1 97.69 188 ILE A CA 1
ATOM 1511 C C . ILE A 1 188 ? -15.609 15.57 10.406 1 97.69 188 ILE A C 1
ATOM 1513 O O . ILE A 1 188 ? -15.07 16.453 11.062 1 97.69 188 ILE A O 1
ATOM 1517 N N . ASP A 1 189 ? -16.891 15.305 10.609 1 96.38 189 ASP A N 1
ATOM 1518 C CA . ASP A 1 189 ? -17.719 16.062 11.539 1 96.38 189 ASP A CA 1
ATOM 1519 C C . ASP A 1 189 ? -17.234 15.898 12.977 1 96.38 189 ASP A C 1
ATOM 1521 O O . ASP A 1 189 ? -17.172 16.875 13.734 1 96.38 189 ASP A O 1
ATOM 1525 N N . LYS A 1 190 ? -16.953 14.742 13.242 1 97.69 190 LYS A N 1
ATOM 1526 C CA . LYS A 1 190 ? -16.453 14.477 14.578 1 97.69 190 LYS A CA 1
ATOM 1527 C C . LYS A 1 190 ? -15.094 15.148 14.805 1 97.69 190 LYS A C 1
ATOM 1529 O O . LYS A 1 190 ? -14.836 15.695 15.875 1 97.69 190 LYS A O 1
ATOM 1534 N N . VAL A 1 191 ? -14.281 15.156 13.836 1 98.56 191 VAL A N 1
ATOM 1535 C CA . VAL A 1 191 ? -12.977 15.812 13.914 1 98.56 191 VAL A CA 1
ATOM 1536 C C . VAL A 1 191 ? -13.164 17.297 14.164 1 98.56 191 VAL A C 1
ATOM 1538 O O . VAL A 1 191 ? -12.531 17.875 15.062 1 98.56 191 VAL A O 1
ATOM 1541 N N . LEU A 1 192 ? -14.062 17.891 13.422 1 98.19 192 LEU A N 1
ATOM 1542 C CA . LEU A 1 192 ? -14.328 19.312 13.578 1 98.19 192 LEU A CA 1
ATOM 1543 C C . LEU A 1 192 ? -14.875 19.609 14.969 1 98.19 192 LEU A C 1
ATOM 1545 O O . LEU A 1 192 ? -14.516 20.625 15.57 1 98.19 192 LEU A O 1
ATOM 1549 N N . HIS A 1 193 ? -15.656 18.703 15.43 1 97.75 193 HIS A N 1
ATOM 1550 C CA . HIS A 1 193 ? -16.172 18.828 16.781 1 97.75 193 HIS A CA 1
ATOM 1551 C C . HIS A 1 193 ? -15.031 18.781 17.812 1 97.75 193 HIS A C 1
ATOM 1553 O O . HIS A 1 193 ? -14.984 19.594 18.734 1 97.75 193 HIS A O 1
ATOM 1559 N N . TRP A 1 194 ? -14.102 17.891 17.609 1 98 194 TRP A N 1
ATOM 1560 C CA . TRP A 1 194 ? -12.977 17.734 18.516 1 98 194 TRP A CA 1
ATOM 1561 C C . TRP A 1 194 ? -12.062 18.953 18.469 1 98 194 TRP A C 1
ATOM 1563 O O . TRP A 1 194 ? -11.477 19.344 19.484 1 98 194 TRP A O 1
ATOM 1573 N N . PHE A 1 195 ? -11.945 19.609 17.297 1 97.06 195 PHE A N 1
ATOM 1574 C CA . PHE A 1 195 ? -11.148 20.812 17.156 1 97.06 195 PHE A CA 1
ATOM 1575 C C . PHE A 1 195 ? -11.758 21.953 17.969 1 97.06 195 PHE A C 1
ATOM 1577 O O . PHE A 1 195 ? -11.039 22.766 18.562 1 97.06 195 PHE A O 1
ATOM 1584 N N . SER A 1 196 ? -13.086 21.969 18.047 1 94.56 196 SER A N 1
ATOM 1585 C CA . SER A 1 196 ? -13.797 23.109 18.594 1 94.56 196 SER A CA 1
ATOM 1586 C C . SER A 1 196 ? -14.07 22.938 20.078 1 94.56 196 SER A C 1
ATOM 1588 O O . SER A 1 196 ? -14.18 23.922 20.812 1 94.56 196 SER A O 1
ATOM 1590 N N . CYS A 1 197 ? -14.227 21.703 20.453 1 92.31 197 CYS A N 1
ATOM 1591 C CA . CYS A 1 197 ? -14.57 21.422 21.844 1 92.31 197 CYS A CA 1
ATOM 1592 C C . CYS A 1 197 ? -13.406 20.734 22.562 1 92.31 197 CYS A C 1
ATOM 1594 O O . CYS A 1 197 ? -13.375 19.516 22.672 1 92.31 197 CYS A O 1
ATOM 1596 N N . PHE A 1 198 ? -12.664 21.438 23.25 1 87.62 198 PHE A N 1
ATOM 1597 C CA . PHE A 1 198 ? -11.438 20.969 23.875 1 87.62 198 PHE A CA 1
ATOM 1598 C C . PHE A 1 198 ? -11.742 20.125 25.109 1 87.62 198 PHE A C 1
ATOM 1600 O O . PHE A 1 198 ? -10.922 19.297 25.531 1 87.62 198 PHE A O 1
ATOM 1607 N N . SER A 1 199 ? -12.93 20.312 25.609 1 88.56 199 SER A N 1
ATOM 1608 C CA . SER A 1 199 ? -13.297 19.594 26.828 1 88.56 199 SER A CA 1
ATOM 1609 C C . SER A 1 199 ? -13.742 18.172 26.516 1 88.56 199 SER A C 1
ATOM 1611 O O . SER A 1 199 ? -13.828 17.328 27.422 1 88.56 199 SER A O 1
ATOM 1613 N N . THR A 1 200 ? -14.055 17.922 25.297 1 92.75 200 THR A N 1
ATOM 1614 C CA . THR A 1 200 ? -14.477 16.578 24.922 1 92.75 200 THR A CA 1
ATOM 1615 C C . THR A 1 200 ? -13.312 15.602 25 1 92.75 200 THR A C 1
ATOM 1617 O O . THR A 1 200 ? -12.281 15.805 24.359 1 92.75 200 THR A O 1
ATOM 1620 N N . PRO A 1 201 ? -13.461 14.586 25.797 1 94.81 201 PRO A N 1
ATOM 1621 C CA . PRO A 1 201 ? -12.383 13.594 25.875 1 94.81 201 PRO A CA 1
ATOM 1622 C C . PRO A 1 201 ? -12.188 12.844 24.562 1 94.81 201 PRO A C 1
ATOM 1624 O O . PRO A 1 201 ? -13.156 12.57 23.844 1 94.81 201 PRO A O 1
ATOM 1627 N N . LEU A 1 202 ? -10.953 12.594 24.25 1 96.81 202 LEU A N 1
ATOM 1628 C CA . LEU A 1 202 ? -10.594 11.82 23.062 1 96.81 202 LEU A CA 1
ATOM 1629 C C . LEU A 1 202 ? -10.312 10.367 23.422 1 96.81 202 LEU A C 1
ATOM 1631 O O . LEU A 1 202 ? -9.711 10.086 24.469 1 96.81 202 LEU A O 1
ATOM 1635 N N . PRO A 1 203 ? -10.781 9.453 22.594 1 95.69 203 PRO A N 1
ATOM 1636 C CA . PRO A 1 203 ? -10.391 8.062 22.828 1 95.69 203 PRO A CA 1
ATOM 1637 C C . PRO A 1 203 ? -8.898 7.824 22.625 1 95.69 203 PRO A C 1
ATOM 1639 O O . PRO A 1 203 ? -8.227 8.633 21.969 1 95.69 203 PRO A O 1
ATOM 1642 N N . ASP A 1 204 ? -8.398 6.758 23.156 1 94.06 204 ASP A N 1
ATOM 1643 C CA . ASP A 1 204 ? -6.992 6.414 22.969 1 94.06 204 ASP A CA 1
ATOM 1644 C C . ASP A 1 204 ? -6.746 5.883 21.547 1 94.06 204 ASP A C 1
ATOM 1646 O O . ASP A 1 204 ? -7.543 5.109 21.031 1 94.06 204 ASP A O 1
ATOM 1650 N N . PRO A 1 205 ? -5.668 6.328 20.984 1 93.31 205 PRO A N 1
ATOM 1651 C CA . PRO A 1 205 ? -5.332 5.75 19.672 1 93.31 205 PRO A CA 1
ATOM 1652 C C . PRO A 1 205 ? -5.02 4.258 19.75 1 93.31 205 PRO A C 1
ATOM 1654 O O . PRO A 1 205 ? -4.449 3.795 20.75 1 93.31 205 PRO A O 1
ATOM 1657 N N . THR A 1 206 ? -5.469 3.561 18.719 1 85.81 206 THR A N 1
ATOM 1658 C CA . THR A 1 206 ? -5.145 2.143 18.594 1 85.81 206 THR A CA 1
ATOM 1659 C C . THR A 1 206 ? -4.012 1.925 17.594 1 85.81 206 THR A C 1
ATOM 1661 O O . THR A 1 206 ? -4.012 2.504 16.516 1 85.81 206 THR A O 1
ATOM 1664 N N . PHE A 1 207 ? -2.902 1.39 18.141 1 74.44 207 PHE A N 1
ATOM 1665 C CA . PHE A 1 207 ? -1.785 1.128 17.234 1 74.44 207 PHE A CA 1
ATOM 1666 C C . PHE A 1 207 ? -1.738 -0.344 16.844 1 74.44 207 PHE A C 1
ATOM 1668 O O . PHE A 1 207 ? -1.95 -1.223 17.688 1 74.44 207 PHE A O 1
ATOM 1675 N N . GLY A 1 208 ? -2.215 -0.633 15.766 1 58.59 208 GLY A N 1
ATOM 1676 C CA . GLY A 1 208 ? -2.139 -2.027 15.359 1 58.59 208 GLY A CA 1
ATOM 1677 C C . GLY A 1 208 ? -0.809 -2.676 15.695 1 58.59 208 GLY A C 1
ATOM 1678 O O . GLY A 1 208 ? 0.188 -1.983 15.914 1 58.59 208 GLY A O 1
ATOM 1679 N N . ASN A 1 209 ? -0.795 -3.879 16.156 1 46.56 209 ASN A N 1
ATOM 1680 C CA . ASN A 1 209 ? 0.352 -4.676 16.578 1 46.56 209 ASN A CA 1
ATOM 1681 C C . ASN A 1 209 ? 1.493 -4.594 15.562 1 46.56 209 ASN A C 1
ATOM 1683 O O . ASN A 1 209 ? 2.566 -5.156 15.781 1 46.56 209 ASN A O 1
ATOM 1687 N N . ARG A 1 210 ? 1.312 -4.109 14.5 1 46.72 210 ARG A N 1
ATOM 1688 C CA . ARG A 1 210 ? 2.381 -4.117 13.508 1 46.72 210 ARG A CA 1
ATOM 1689 C C . ARG A 1 210 ? 3.607 -3.365 14.016 1 46.72 210 ARG A C 1
ATOM 1691 O O . ARG A 1 210 ? 4.742 -3.76 13.742 1 46.72 210 ARG A O 1
ATOM 1698 N N . PHE A 1 211 ? 3.459 -2.244 14.797 1 41.81 211 PHE A N 1
ATOM 1699 C CA . PHE A 1 211 ? 4.551 -1.353 15.172 1 41.81 211 PHE A CA 1
ATOM 1700 C C . PHE A 1 211 ? 5.137 -1.743 16.516 1 41.81 211 PHE A C 1
ATOM 1702 O O . PHE A 1 211 ? 6.223 -1.284 16.891 1 41.81 211 PHE A O 1
ATOM 1709 N N . LEU A 1 212 ? 4.516 -2.438 17.297 1 35.47 212 LEU A N 1
ATOM 1710 C CA . LEU A 1 212 ? 5.043 -2.709 18.641 1 35.47 212 LEU A CA 1
ATOM 1711 C C . LEU A 1 212 ? 6.227 -3.67 18.562 1 35.47 212 LEU A C 1
ATOM 1713 O O . LEU A 1 212 ? 7.125 -3.617 19.406 1 35.47 212 LEU A O 1
ATOM 1717 N N . VAL A 1 213 ? 6.234 -4.527 17.672 1 36.56 213 VAL A N 1
ATOM 1718 C CA . VAL A 1 213 ? 7.23 -5.586 17.812 1 36.56 213 VAL A CA 1
ATOM 1719 C C . VAL A 1 213 ? 8.594 -5.082 17.344 1 36.56 213 VAL A C 1
ATOM 1721 O O . VAL A 1 213 ? 9.609 -5.758 17.531 1 36.56 213 VAL A O 1
ATOM 1724 N N . GLU A 1 214 ? 8.625 -3.984 16.578 1 36.25 214 GLU A N 1
ATOM 1725 C CA . GLU A 1 214 ? 9.977 -3.625 16.172 1 36.25 214 GLU A CA 1
ATOM 1726 C C . GLU A 1 214 ? 10.859 -3.293 17.359 1 36.25 214 GLU A C 1
ATOM 1728 O O . GLU A 1 214 ? 12.086 -3.344 17.281 1 36.25 214 GLU A O 1
ATOM 1733 N N . GLU A 1 215 ? 10.297 -2.842 18.422 1 35.5 215 GLU A N 1
ATOM 1734 C CA . GLU A 1 215 ? 11.195 -2.463 19.516 1 35.5 215 GLU A CA 1
ATOM 1735 C C . GLU A 1 215 ? 11.898 -3.684 20.109 1 35.5 215 GLU A C 1
ATOM 1737 O O . GLU A 1 215 ? 13.031 -3.586 20.562 1 35.5 215 GLU A O 1
ATOM 1742 N N . GLU A 1 216 ? 11.148 -4.781 20.188 1 33 216 GLU A N 1
ATOM 1743 C CA . GLU A 1 216 ? 11.781 -5.801 21.031 1 33 216 GLU A CA 1
ATOM 1744 C C . GLU A 1 216 ? 12.891 -6.52 20.266 1 33 216 GLU A C 1
ATOM 1746 O O . GLU A 1 216 ? 13.781 -7.109 20.891 1 33 216 GLU A O 1
ATOM 1751 N N . THR A 1 217 ? 12.734 -6.598 19 1 34.38 217 THR A N 1
ATOM 1752 C CA . THR A 1 217 ? 13.633 -7.574 18.391 1 34.38 217 THR A CA 1
ATOM 1753 C C . THR A 1 217 ? 15.008 -6.953 18.141 1 34.38 217 THR A C 1
ATOM 1755 O O . THR A 1 217 ? 15.969 -7.664 17.844 1 34.38 217 THR A O 1
ATOM 1758 N N . ASN A 1 218 ? 15.039 -5.617 17.984 1 33.72 218 ASN A N 1
ATOM 1759 C CA . ASN A 1 218 ? 16.406 -5.273 17.625 1 33.72 218 ASN A CA 1
ATOM 1760 C C . ASN A 1 218 ? 17.344 -5.406 18.828 1 33.72 218 ASN A C 1
ATOM 1762 O O . ASN A 1 218 ? 18.531 -5.098 18.719 1 33.72 218 ASN A O 1
ATOM 1766 N N . TRP A 1 219 ? 16.75 -5.055 20.047 1 28.95 219 TRP A N 1
ATOM 1767 C CA . TRP A 1 219 ? 17.875 -4.852 20.953 1 28.95 219 TRP A CA 1
ATOM 1768 C C . TRP A 1 219 ? 18.438 -6.188 21.438 1 28.95 219 TRP A C 1
ATOM 1770 O O . TRP A 1 219 ? 17.875 -6.816 22.344 1 28.95 219 TRP A O 1
ATOM 1780 N N . PRO A 1 220 ? 18.75 -7.117 20.469 1 31.55 220 PRO A N 1
ATOM 1781 C CA . PRO A 1 220 ? 19.469 -8.188 21.156 1 31.55 220 PRO A CA 1
ATOM 1782 C C . PRO A 1 220 ? 20.578 -7.656 22.078 1 31.55 220 PRO A C 1
ATOM 1784 O O . PRO A 1 220 ? 21.516 -8.391 22.391 1 31.55 220 PRO A O 1
ATOM 1787 N N . TRP A 1 221 ? 20.484 -6.305 22.422 1 28.33 221 TRP A N 1
ATOM 1788 C CA . TRP A 1 221 ? 21.656 -5.938 23.188 1 28.33 221 TRP A CA 1
ATOM 1789 C C . TRP A 1 221 ? 21.734 -6.738 24.484 1 28.33 221 TRP A C 1
ATOM 1791 O O . TRP A 1 221 ? 21.031 -6.438 25.453 1 28.33 221 TRP A O 1
ATOM 1801 N N . SER A 1 222 ? 21.484 -8.094 24.375 1 25.69 222 SER A N 1
ATOM 1802 C CA . SER A 1 222 ? 21.891 -8.641 25.672 1 25.69 222 SER A CA 1
ATOM 1803 C C . SER A 1 222 ? 23.297 -8.172 26.047 1 25.69 222 SER A C 1
ATOM 1805 O O . SER A 1 222 ? 24.25 -8.398 25.328 1 25.69 222 SER A O 1
ATOM 1807 N N . PRO A 1 223 ? 23.328 -7.078 26.719 1 26 223 PRO A N 1
ATOM 1808 C CA . PRO A 1 223 ? 24.641 -6.707 27.25 1 26 223 PRO A CA 1
ATOM 1809 C C . PRO A 1 223 ? 25.359 -7.887 27.906 1 26 223 PRO A C 1
ATOM 1811 O O . PRO A 1 223 ? 24.844 -8.492 28.844 1 26 223 PRO A O 1
ATOM 1814 N N . SER A 1 224 ? 25.703 -8.906 27.078 1 24.92 224 SER A N 1
ATOM 1815 C CA . SER A 1 224 ? 26.594 -9.867 27.719 1 24.92 224 SER A CA 1
ATOM 1816 C C . SER A 1 224 ? 27.656 -9.172 28.547 1 24.92 224 SER A C 1
ATOM 1818 O O . SER A 1 224 ? 28.531 -8.5 28 1 24.92 224 SER A O 1
ATOM 1820 N N . LEU A 1 225 ? 27.203 -8.57 29.656 1 25.8 225 LEU A N 1
ATOM 1821 C CA . LEU A 1 225 ? 28.109 -8.117 30.703 1 25.8 225 LEU A CA 1
ATOM 1822 C C . LEU A 1 225 ? 29.203 -9.156 30.953 1 25.8 225 LEU A C 1
ATOM 1824 O O . LEU A 1 225 ? 28.922 -10.242 31.469 1 25.8 225 LEU A O 1
ATOM 1828 N N . SER A 1 226 ? 29.938 -9.5 29.891 1 23.17 226 SER A N 1
ATOM 1829 C CA . SER A 1 226 ? 31.109 -10.305 30.234 1 23.17 226 SER A CA 1
ATOM 1830 C C . SER A 1 226 ? 31.844 -9.742 31.453 1 23.17 226 SER A C 1
ATOM 1832 O O . SER A 1 226 ? 32.125 -8.547 31.5 1 23.17 226 SER A O 1
ATOM 1834 N N . PRO A 1 227 ? 31.547 -10.367 32.625 1 27.67 227 PRO A N 1
ATOM 1835 C CA . PRO A 1 227 ? 32.25 -9.969 33.844 1 27.67 227 PRO A CA 1
ATOM 1836 C C . PRO A 1 227 ? 33.75 -9.773 33.625 1 27.67 227 PRO A C 1
ATOM 1838 O O . PRO A 1 227 ? 34.406 -10.656 33.031 1 27.67 227 PRO A O 1
ATOM 1841 N N . GLY A 1 228 ? 34.094 -8.625 32.969 1 23.53 228 GLY A N 1
ATOM 1842 C CA . GLY A 1 228 ? 35.5 -8.336 32.844 1 23.53 228 GLY A CA 1
ATOM 1843 C C . GLY A 1 228 ? 36.281 -8.711 34.094 1 23.53 228 GLY A C 1
ATOM 1844 O O . GLY A 1 228 ? 35.875 -8.375 35.219 1 23.53 228 GLY A O 1
ATOM 1845 N N . HIS A 1 229 ? 36.75 -9.961 34.094 1 27.48 229 HIS A N 1
ATOM 1846 C CA . HIS A 1 229 ? 37.688 -10.461 35.094 1 27.48 229 HIS A CA 1
ATOM 1847 C C . HIS A 1 229 ? 38.781 -9.414 35.406 1 27.48 229 HIS A C 1
ATOM 1849 O O . HIS A 1 229 ? 39.562 -9.055 34.531 1 27.48 229 HIS A O 1
ATOM 1855 N N . SER A 1 230 ? 38.312 -8.273 36.031 1 23.88 230 SER A N 1
ATOM 1856 C CA . SER A 1 230 ? 39.344 -7.34 36.5 1 23.88 230 SER A CA 1
ATOM 1857 C C . SER A 1 230 ? 40.438 -8.07 37.25 1 23.88 230 SER A C 1
ATOM 1859 O O . SER A 1 230 ? 40.219 -8.68 38.312 1 23.88 230 SER A O 1
ATOM 1861 N N . SER A 1 231 ? 41.25 -8.812 36.469 1 23.95 231 SER A N 1
ATOM 1862 C CA . SER A 1 231 ? 42.469 -9.398 36.969 1 23.95 231 SER A CA 1
ATOM 1863 C C . SER A 1 231 ? 43.25 -8.391 37.812 1 23.95 231 SER A C 1
ATOM 1865 O O . SER A 1 231 ? 43.719 -7.367 37.281 1 23.95 231 SER A O 1
ATOM 1867 N N . VAL A 1 232 ? 42.781 -8.133 39.031 1 26.83 232 VAL A N 1
ATOM 1868 C CA . VAL A 1 232 ? 43.531 -7.43 40.062 1 26.83 232 VAL A CA 1
ATOM 1869 C C . VAL A 1 232 ? 44.938 -8.008 40.156 1 26.83 232 VAL A C 1
ATOM 1871 O O . VAL A 1 232 ? 45.125 -9.211 40.375 1 26.83 232 VAL A O 1
ATOM 1874 N N . THR A 1 233 ? 45.781 -7.473 39.281 1 23.52 233 THR A N 1
ATOM 1875 C CA . THR A 1 233 ? 47.219 -7.75 39.281 1 23.52 233 THR A CA 1
ATOM 1876 C C . THR A 1 233 ? 47.781 -7.695 40.688 1 23.52 233 THR A C 1
ATOM 1878 O O . THR A 1 233 ? 47.594 -6.711 41.406 1 23.52 233 THR A O 1
ATOM 1881 N N . SER A 1 234 ? 47.875 -8.852 41.375 1 26.5 234 SER A N 1
ATOM 1882 C CA . SER A 1 234 ? 48.562 -9.047 42.625 1 26.5 234 SER A CA 1
ATOM 1883 C C . SER A 1 234 ? 49.969 -8.422 42.594 1 26.5 234 SER A C 1
ATOM 1885 O O . SER A 1 234 ? 50.719 -8.641 41.625 1 26.5 234 SER A O 1
ATOM 1887 N N . PRO A 1 235 ? 50 -7.152 43 1 25.17 235 PRO A N 1
ATOM 1888 C CA . PRO A 1 235 ? 51.375 -6.703 43.156 1 25.17 235 PRO A CA 1
ATOM 1889 C C . PRO A 1 235 ? 52.281 -7.758 43.812 1 25.17 235 PRO A C 1
ATOM 1891 O O . PRO A 1 235 ? 51.844 -8.438 44.75 1 25.17 235 PRO A O 1
ATOM 1894 N N . ILE A 1 236 ? 53.125 -8.391 43.062 1 23.86 236 ILE A N 1
ATOM 1895 C CA . ILE A 1 236 ? 54.156 -9.398 43.344 1 23.86 236 ILE A CA 1
ATOM 1896 C C . ILE A 1 236 ? 54.812 -9.086 44.688 1 23.86 236 ILE A C 1
ATOM 1898 O O . ILE A 1 236 ? 54.812 -7.938 45.125 1 23.86 236 ILE A O 1
ATOM 1902 N N . SER A 1 237 ? 55.719 -9.891 44.906 1 24.11 237 SER A N 1
ATOM 1903 C CA . SER A 1 237 ? 56.5 -10.68 45.875 1 24.11 237 SER A CA 1
ATOM 1904 C C . SER A 1 237 ? 57.562 -9.836 46.562 1 24.11 237 SER A C 1
ATOM 1906 O O . SER A 1 237 ? 58.219 -10.297 47.5 1 24.11 237 SER A O 1
ATOM 1908 N N . SER A 1 238 ? 57.969 -8.672 45.906 1 24.02 238 SER A N 1
ATOM 1909 C CA . SER A 1 238 ? 59.375 -8.68 46.219 1 24.02 238 SER A CA 1
ATOM 1910 C C . SER A 1 238 ? 59.625 -8.484 47.719 1 24.02 238 SER A C 1
ATOM 1912 O O . SER A 1 238 ? 60.781 -8.383 48.156 1 24.02 238 SER A O 1
ATOM 1914 N N . ARG A 1 239 ? 58.656 -8.844 48.594 1 19.38 239 ARG A N 1
ATOM 1915 C CA . ARG A 1 239 ? 59.469 -9.258 49.75 1 19.38 239 ARG A CA 1
ATOM 1916 C C . ARG A 1 239 ? 60.062 -10.656 49.531 1 19.38 239 ARG A C 1
ATOM 1918 O O . ARG A 1 239 ? 59.344 -11.555 49.094 1 19.38 239 ARG A O 1
ATOM 1925 N N . MET B 1 1 ? -11.664 -20.656 -24.328 1 41.59 1 MET B N 1
ATOM 1926 C CA . MET B 1 1 ? -10.922 -20.656 -25.594 1 41.59 1 MET B CA 1
ATOM 1927 C C . MET B 1 1 ? -9.43 -20.828 -25.344 1 41.59 1 MET B C 1
ATOM 1929 O O . MET B 1 1 ? -8.945 -20.594 -24.234 1 41.59 1 MET B O 1
ATOM 1933 N N . PRO B 1 2 ? -8.414 -21.219 -26.094 1 57.81 2 PRO B N 1
ATOM 1934 C CA . PRO B 1 2 ? -7.004 -20.891 -26.266 1 57.81 2 PRO B CA 1
ATOM 1935 C C . PRO B 1 2 ? -6.695 -19.438 -25.953 1 57.81 2 PRO B C 1
ATOM 1937 O O . PRO B 1 2 ? -7.562 -18.562 -26.094 1 57.81 2 PRO B O 1
ATOM 1940 N N . ASN B 1 3 ? -5.652 -19.094 -25.141 1 63.31 3 ASN B N 1
ATOM 1941 C CA . ASN B 1 3 ? -5.062 -17.766 -25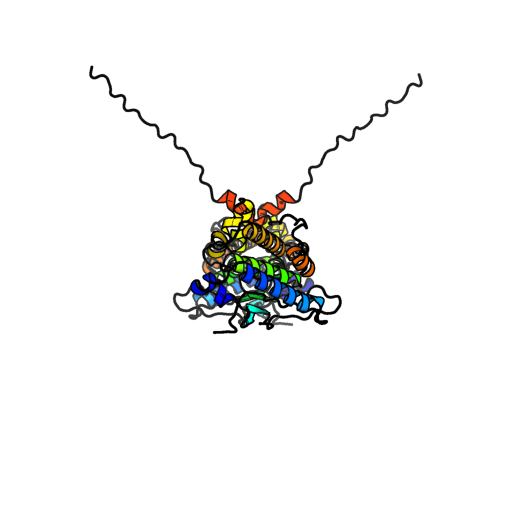.016 1 63.31 3 ASN B CA 1
ATOM 1942 C C . ASN B 1 3 ? -5.773 -16.938 -23.953 1 63.31 3 ASN B C 1
ATOM 1944 O O . ASN B 1 3 ? -6.102 -15.773 -24.188 1 63.31 3 ASN B O 1
ATOM 1948 N N . SER B 1 4 ? -6.184 -17.672 -22.906 1 87 4 SER B N 1
ATOM 1949 C CA . SER B 1 4 ? -6.75 -16.859 -21.828 1 87 4 SER B CA 1
ATOM 1950 C C . SER B 1 4 ? -5.727 -16.594 -20.734 1 87 4 SER B C 1
ATOM 1952 O O . SER B 1 4 ? -4.656 -17.203 -20.719 1 87 4 SER B O 1
ATOM 1954 N N . SER B 1 5 ? -6.062 -15.719 -19.953 1 92.62 5 SER B N 1
ATOM 1955 C CA . SER B 1 5 ? -5.156 -15.352 -18.875 1 92.62 5 SER B CA 1
ATOM 1956 C C . SER B 1 5 ? -5.16 -16.406 -17.781 1 92.62 5 SER B C 1
ATOM 1958 O O . SER B 1 5 ? -6.125 -17.156 -17.641 1 92.62 5 SER B O 1
ATOM 1960 N N . LEU B 1 6 ? -4.074 -16.547 -17.141 1 94.94 6 LEU B N 1
ATOM 1961 C CA . LEU B 1 6 ? -3.863 -17.531 -16.094 1 94.94 6 LEU B CA 1
ATOM 1962 C C . LEU B 1 6 ? -4.949 -17.422 -15.023 1 94.94 6 LEU B C 1
ATOM 1964 O O . LEU B 1 6 ? -5.379 -18.438 -14.469 1 94.94 6 LEU B O 1
ATOM 1968 N N . ASP B 1 7 ? -5.422 -16.188 -14.711 1 93 7 ASP B N 1
ATOM 1969 C CA . ASP B 1 7 ? -6.438 -16 -13.68 1 93 7 ASP B CA 1
ATOM 1970 C C . ASP B 1 7 ? -7.734 -16.703 -14.055 1 93 7 ASP B C 1
ATOM 1972 O O . ASP B 1 7 ? -8.414 -17.266 -13.195 1 93 7 ASP B O 1
ATOM 1976 N N . CYS B 1 8 ? -8.055 -16.828 -15.266 1 90 8 CYS B N 1
ATOM 1977 C CA . CYS B 1 8 ? -9.258 -17.516 -15.734 1 90 8 CYS B CA 1
ATOM 1978 C C . CYS B 1 8 ? -9.148 -19.016 -15.531 1 90 8 CYS B C 1
ATOM 1980 O O . CYS B 1 8 ? -10.164 -19.703 -15.43 1 90 8 CYS B O 1
ATOM 1982 N N . PHE B 1 9 ? -7.98 -19.484 -15.484 1 87.69 9 PHE B N 1
ATOM 1983 C CA . PHE B 1 9 ? -7.758 -20.906 -15.281 1 87.69 9 PHE B CA 1
ATOM 1984 C C . PHE B 1 9 ? -7.754 -21.266 -13.797 1 87.69 9 PHE B C 1
ATOM 1986 O O . PHE B 1 9 ? -8.453 -22.188 -13.367 1 87.69 9 PHE B O 1
ATOM 1993 N N . ILE B 1 10 ? -7.133 -20.469 -13.078 1 90.19 10 ILE B N 1
ATOM 1994 C CA . ILE B 1 10 ? -6.867 -20.891 -11.703 1 90.19 10 ILE B CA 1
ATOM 1995 C C . ILE B 1 10 ? -8.023 -20.469 -10.797 1 90.19 10 ILE B C 1
ATOM 1997 O O . ILE B 1 10 ? -8.258 -21.078 -9.758 1 90.19 10 ILE B O 1
ATOM 2001 N N . LEU B 1 11 ? -8.719 -19.406 -11.156 1 85.12 11 LEU B N 1
ATOM 2002 C CA . LEU B 1 11 ? -9.758 -18.906 -10.258 1 85.12 11 LEU B CA 1
ATOM 2003 C C . LEU B 1 11 ? -11.133 -19.422 -10.672 1 85.12 11 LEU B C 1
ATOM 2005 O O . LEU B 1 11 ? -12.109 -19.266 -9.938 1 85.12 11 LEU B O 1
ATOM 2009 N N . ASP B 1 12 ? -11.164 -20.094 -11.812 1 86.06 12 ASP B N 1
ATOM 2010 C CA . ASP B 1 12 ? -12.359 -20.828 -12.219 1 86.06 12 ASP B CA 1
ATOM 2011 C C . ASP B 1 12 ? -12.328 -22.266 -11.703 1 86.06 12 ASP B C 1
ATOM 2013 O O . ASP B 1 12 ? -11.445 -23.047 -12.07 1 86.06 12 ASP B O 1
ATOM 2017 N N . PRO B 1 13 ? -13.273 -22.594 -10.945 1 82.12 13 PRO B N 1
ATOM 2018 C CA . PRO B 1 13 ? -13.234 -23.906 -10.297 1 82.12 13 PRO B CA 1
ATOM 2019 C C . PRO B 1 13 ? -13.18 -25.062 -11.297 1 82.12 13 PRO B C 1
ATOM 2021 O O . PRO B 1 13 ? -12.492 -26.062 -11.062 1 82.12 13 PRO B O 1
ATOM 2024 N N . HIS B 1 14 ? -13.883 -24.984 -12.359 1 82.38 14 HIS B N 1
ATOM 2025 C CA . HIS B 1 14 ? -13.914 -26.062 -13.336 1 82.38 14 HIS B CA 1
ATOM 2026 C C . HIS B 1 14 ? -12.578 -26.203 -14.055 1 82.38 14 HIS B C 1
ATOM 2028 O O . HIS B 1 14 ? -12.086 -27.328 -14.25 1 82.38 14 HIS B O 1
ATOM 2034 N N . ARG B 1 15 ? -12 -25.172 -14.375 1 83.94 15 ARG B N 1
ATOM 2035 C CA . ARG B 1 15 ? -10.727 -25.203 -15.086 1 83.94 15 ARG B CA 1
ATOM 2036 C C . ARG B 1 15 ? -9.578 -25.484 -14.125 1 83.94 15 ARG B C 1
ATOM 2038 O O . ARG B 1 15 ? -8.625 -26.188 -14.484 1 83.94 15 ARG B O 1
ATOM 2045 N N . ALA B 1 16 ? -9.727 -24.953 -12.984 1 81.62 16 ALA B N 1
ATOM 2046 C CA . ALA B 1 16 ? -8.688 -25.141 -11.977 1 81.62 16 ALA B CA 1
ATOM 2047 C C . ALA B 1 16 ? -8.477 -26.625 -11.656 1 81.62 16 ALA B C 1
ATOM 2049 O O . ALA B 1 16 ? -7.355 -27.047 -11.391 1 81.62 16 ALA B O 1
ATOM 2050 N N . ALA B 1 17 ? -9.484 -27.328 -11.758 1 81.06 17 ALA B N 1
ATOM 2051 C CA . ALA B 1 17 ? -9.438 -28.75 -11.438 1 81.06 17 ALA B CA 1
ATOM 2052 C C . ALA B 1 17 ? -8.688 -29.531 -12.516 1 81.06 17 ALA B C 1
ATOM 2054 O O . ALA B 1 17 ? -8.281 -30.672 -12.297 1 81.06 17 ALA B O 1
ATOM 2055 N N . GLN B 1 18 ? -8.461 -28.891 -13.562 1 83.56 18 GLN B N 1
ATOM 2056 C CA . GLN B 1 18 ? -7.809 -29.562 -14.68 1 83.56 18 GLN B CA 1
ATOM 2057 C C . GLN B 1 18 ? -6.297 -29.359 -14.633 1 83.56 18 GLN B C 1
ATOM 2059 O O . GLN B 1 18 ? -5.555 -30.047 -15.344 1 83.56 18 GLN B O 1
ATOM 2064 N N . LEU B 1 19 ? -5.863 -28.516 -13.812 1 89.44 19 LEU B N 1
ATOM 2065 C CA . LEU B 1 19 ? -4.434 -28.234 -13.727 1 89.44 19 LEU B CA 1
ATOM 2066 C C . LEU B 1 19 ? -3.779 -29.094 -12.641 1 89.44 19 LEU B C 1
ATOM 2068 O O . LEU B 1 19 ? -4.023 -28.875 -11.453 1 89.44 19 LEU B O 1
ATOM 2072 N N . ASN B 1 20 ? -2.98 -30.016 -13.078 1 90.62 20 ASN B N 1
ATOM 2073 C CA . ASN B 1 20 ? -2.207 -30.781 -12.117 1 90.62 20 ASN B CA 1
ATOM 2074 C C . ASN B 1 20 ? -0.884 -30.109 -11.781 1 90.62 20 ASN B C 1
ATOM 2076 O O . ASN B 1 20 ? -0.584 -29.031 -12.297 1 90.62 20 ASN B O 1
ATOM 2080 N N . TRP B 1 21 ? -0.099 -30.734 -10.961 1 94.19 21 TRP B N 1
ATOM 2081 C CA . TRP B 1 21 ? 1.111 -30.078 -10.477 1 94.19 21 TRP B CA 1
ATOM 2082 C C . TRP B 1 21 ? 2.117 -29.875 -11.602 1 94.19 21 TRP B C 1
ATOM 2084 O O . TRP B 1 21 ? 2.752 -28.828 -11.703 1 94.19 21 TRP B O 1
ATOM 2094 N N . GLU B 1 22 ? 2.266 -30.891 -12.359 1 92.81 22 GLU B N 1
ATOM 2095 C CA . GLU B 1 22 ? 3.223 -30.781 -13.461 1 92.81 22 GLU B CA 1
ATOM 2096 C C . GLU B 1 22 ? 2.92 -29.578 -14.344 1 92.81 22 GLU B C 1
ATOM 2098 O O . GLU B 1 22 ? 3.83 -28.844 -14.734 1 92.81 22 GLU B O 1
ATOM 2103 N N . MET B 1 23 ? 1.649 -29.438 -14.656 1 93.31 23 MET B N 1
ATOM 2104 C CA . MET B 1 23 ? 1.218 -28.297 -15.445 1 93.31 23 MET B CA 1
ATOM 2105 C C . MET B 1 23 ? 1.515 -26.984 -14.727 1 93.31 23 MET B C 1
ATOM 2107 O O . MET B 1 23 ? 2.061 -26.047 -15.32 1 93.31 23 MET B O 1
ATOM 2111 N N . CYS B 1 24 ? 1.189 -26.922 -13.453 1 95.62 24 CYS B N 1
ATOM 2112 C CA . CYS B 1 24 ? 1.447 -25.734 -12.641 1 95.62 24 CYS B CA 1
ATOM 2113 C C . CYS B 1 24 ? 2.939 -25.422 -12.578 1 95.62 24 CYS B C 1
ATOM 2115 O O . CYS B 1 24 ? 3.35 -24.281 -12.734 1 95.62 24 CYS B O 1
ATOM 2117 N N . ARG B 1 25 ? 3.691 -26.453 -12.406 1 96.06 25 ARG B N 1
ATOM 2118 C CA . ARG B 1 25 ? 5.141 -26.312 -12.344 1 96.06 25 ARG B CA 1
ATOM 2119 C C . ARG B 1 25 ? 5.691 -25.703 -13.633 1 96.06 25 ARG B C 1
ATOM 2121 O O . ARG B 1 25 ? 6.512 -24.781 -13.586 1 96.06 25 ARG B O 1
ATOM 2128 N N . ASN B 1 26 ? 5.242 -26.188 -14.672 1 96.88 26 ASN B N 1
ATOM 2129 C CA . ASN B 1 26 ? 5.691 -25.703 -15.969 1 96.88 26 ASN B CA 1
ATOM 2130 C C . ASN B 1 26 ? 5.309 -24.234 -16.172 1 96.88 26 ASN B C 1
ATOM 2132 O O . ASN B 1 26 ? 6.09 -23.453 -16.719 1 96.88 26 ASN B O 1
ATOM 2136 N N . ILE B 1 27 ? 4.145 -23.922 -15.773 1 97.5 27 ILE B N 1
ATOM 2137 C CA . ILE B 1 27 ? 3.682 -22.547 -15.875 1 97.5 27 ILE B CA 1
ATOM 2138 C C . ILE B 1 27 ? 4.562 -21.641 -15.008 1 97.5 27 ILE B C 1
ATOM 2140 O O . ILE B 1 27 ? 5.051 -20.609 -15.477 1 97.5 27 ILE B O 1
ATOM 2144 N N . ILE B 1 28 ? 4.805 -22.016 -13.781 1 98.69 28 ILE B N 1
ATOM 2145 C CA . ILE B 1 28 ? 5.605 -21.25 -12.844 1 98.69 28 ILE B CA 1
ATOM 2146 C C . ILE B 1 28 ? 7.02 -21.078 -13.391 1 98.69 28 ILE B C 1
ATOM 2148 O O . ILE B 1 28 ? 7.555 -19.953 -13.406 1 98.69 28 ILE B O 1
ATOM 2152 N N . ASP B 1 29 ? 7.582 -22.125 -13.891 1 98.5 29 ASP B N 1
ATOM 2153 C CA . ASP B 1 29 ? 8.93 -22.094 -14.453 1 98.5 29 ASP B CA 1
ATOM 2154 C C . ASP B 1 29 ? 8.984 -21.156 -15.664 1 98.5 29 ASP B C 1
ATOM 2156 O O . ASP B 1 29 ? 9.953 -20.406 -15.836 1 98.5 29 ASP B O 1
ATOM 2160 N N . GLY B 1 30 ? 8 -21.25 -16.438 1 98.5 30 GLY B N 1
ATOM 2161 C CA . GLY B 1 30 ? 7.934 -20.391 -17.609 1 98.5 30 GLY B CA 1
ATOM 2162 C C . GLY B 1 30 ? 7.859 -18.922 -17.266 1 98.5 30 GLY B C 1
ATOM 2163 O O . GLY B 1 30 ? 8.508 -18.094 -17.906 1 98.5 30 GLY B O 1
ATOM 2164 N N . ILE B 1 31 ? 7.066 -18.578 -16.281 1 98.69 31 ILE B N 1
ATOM 2165 C CA . ILE B 1 31 ? 6.973 -17.188 -15.836 1 98.69 31 ILE B CA 1
ATOM 2166 C C . ILE B 1 31 ? 8.336 -16.703 -15.344 1 98.69 31 ILE B C 1
ATOM 2168 O O . ILE B 1 31 ? 8.773 -15.602 -15.68 1 98.69 31 ILE B O 1
ATOM 2172 N N . ALA B 1 32 ? 8.984 -17.578 -14.555 1 98.81 32 ALA B N 1
ATOM 2173 C CA . ALA B 1 32 ? 10.297 -17.234 -14.023 1 98.81 32 ALA B CA 1
ATOM 2174 C C . ALA B 1 32 ? 11.289 -16.953 -15.148 1 98.81 32 ALA B C 1
ATOM 2176 O O . ALA B 1 32 ? 12.062 -15.992 -15.086 1 98.81 32 ALA B O 1
ATOM 2177 N N . ARG B 1 33 ? 11.305 -17.75 -16.125 1 98.12 33 ARG B N 1
ATOM 2178 C CA . ARG B 1 33 ? 12.188 -17.547 -17.266 1 98.12 33 ARG B CA 1
ATOM 2179 C C . ARG B 1 33 ? 11.859 -16.25 -18 1 98.12 33 ARG B C 1
ATOM 2181 O O . ARG B 1 33 ? 12.766 -15.555 -18.469 1 98.12 33 ARG B O 1
ATOM 2188 N N . GLY B 1 34 ? 10.555 -16 -18.156 1 97.94 34 GLY B N 1
ATOM 2189 C CA . GLY B 1 34 ? 10.148 -14.727 -18.719 1 97.94 34 GLY B CA 1
ATOM 2190 C C . GLY B 1 34 ? 10.68 -13.539 -17.938 1 97.94 34 GLY B C 1
ATOM 2191 O O . GLY B 1 34 ? 11.164 -12.57 -18.531 1 97.94 34 GLY B O 1
ATOM 2192 N N . LEU B 1 35 ? 10.602 -13.617 -16.625 1 97.94 35 LEU B N 1
ATOM 2193 C CA . LEU B 1 35 ? 11.109 -12.547 -15.773 1 97.94 35 LEU B CA 1
ATOM 2194 C C . LEU B 1 35 ? 12.617 -12.398 -15.914 1 97.94 35 LEU B C 1
ATOM 2196 O O . LEU B 1 35 ? 13.141 -11.281 -15.938 1 97.94 35 LEU B O 1
ATOM 2200 N N . ARG B 1 36 ? 13.297 -13.539 -15.977 1 96.81 36 ARG B N 1
ATOM 2201 C CA . ARG B 1 36 ? 14.742 -13.484 -16.172 1 96.81 36 ARG B CA 1
ATOM 2202 C C . ARG B 1 36 ? 15.094 -12.734 -17.453 1 96.81 36 ARG B C 1
ATOM 2204 O O . ARG B 1 36 ? 16.031 -11.93 -17.469 1 96.81 36 ARG B O 1
ATOM 2211 N N . TYR B 1 37 ? 14.391 -13.016 -18.469 1 95.5 37 TYR B N 1
ATOM 2212 C CA . TYR B 1 37 ? 14.617 -12.328 -19.734 1 95.5 37 TYR B CA 1
ATOM 2213 C C . TYR B 1 37 ? 14.438 -10.82 -19.578 1 95.5 37 TYR B C 1
ATOM 2215 O O . TYR B 1 37 ? 15.289 -10.039 -20 1 95.5 37 TYR B O 1
ATOM 2223 N N . LEU B 1 38 ? 13.367 -10.383 -18.922 1 94.62 38 LEU B N 1
ATOM 2224 C CA . LEU B 1 38 ? 13.062 -8.969 -18.734 1 94.62 38 LEU B CA 1
ATOM 2225 C C . LEU B 1 38 ? 14.125 -8.281 -17.875 1 94.62 38 LEU B C 1
ATOM 2227 O O . LEU B 1 38 ? 14.531 -7.16 -18.172 1 94.62 38 LEU B O 1
ATOM 2231 N N . HIS B 1 39 ? 14.586 -8.992 -16.844 1 93.62 39 HIS B N 1
ATOM 2232 C CA . HIS B 1 39 ? 15.438 -8.391 -15.828 1 93.62 39 HIS B CA 1
ATOM 2233 C C . HIS B 1 39 ? 16.906 -8.398 -16.25 1 93.62 39 HIS B C 1
ATOM 2235 O O . HIS B 1 39 ? 17.688 -7.539 -15.836 1 93.62 39 HIS B O 1
ATOM 2241 N N . GLU B 1 40 ? 17.266 -9.422 -17.016 1 88.31 40 GLU B N 1
ATOM 2242 C CA . GLU B 1 40 ? 18.703 -9.648 -17.141 1 88.31 40 GLU B CA 1
ATOM 2243 C C . GLU B 1 40 ? 19.125 -9.781 -18.594 1 88.31 40 GLU B C 1
ATOM 2245 O O . GLU B 1 40 ? 20.266 -9.516 -18.953 1 88.31 40 GLU B O 1
ATOM 2250 N N . GLU B 1 41 ? 18.281 -10.18 -19.422 1 85.94 41 GLU B N 1
ATOM 2251 C CA . GLU B 1 41 ? 18.734 -10.609 -20.734 1 85.94 41 GLU B CA 1
ATOM 2252 C C . GLU B 1 41 ? 18.25 -9.656 -21.828 1 85.94 41 GLU B C 1
ATOM 2254 O O . GLU B 1 41 ? 18.781 -9.656 -22.938 1 85.94 41 GLU B O 1
ATOM 2259 N N . SER B 1 42 ? 17.219 -8.859 -21.531 1 76.94 42 SER B N 1
ATOM 2260 C CA . SER B 1 42 ? 16.594 -8.047 -22.562 1 76.94 42 SER B CA 1
ATOM 2261 C C . SER B 1 42 ? 17.484 -6.867 -22.969 1 76.94 42 SER B C 1
ATOM 2263 O O . SER B 1 42 ? 17.266 -6.242 -24 1 76.94 42 SER B O 1
ATOM 2265 N N . GLY B 1 43 ? 18.531 -6.602 -22.25 1 77.94 43 GLY B N 1
ATOM 2266 C CA . GLY B 1 43 ? 19.359 -5.441 -22.5 1 77.94 43 GLY B CA 1
ATOM 2267 C C . GLY B 1 43 ? 18.781 -4.156 -21.938 1 77.94 43 GLY B C 1
ATOM 2268 O O . GLY B 1 43 ? 19.5 -3.168 -21.766 1 77.94 43 GLY B O 1
ATOM 2269 N N . LEU B 1 44 ? 17.484 -4.043 -21.672 1 77.88 44 LEU B N 1
ATOM 2270 C CA . LEU B 1 44 ? 16.844 -2.818 -21.203 1 77.88 44 LEU B CA 1
ATOM 2271 C C . LEU B 1 44 ? 16.547 -2.887 -19.719 1 77.88 44 LEU B C 1
ATOM 2273 O O . LEU B 1 44 ? 16.156 -1.887 -19.109 1 77.88 44 LEU B O 1
ATOM 2277 N N . TRP B 1 45 ? 16.812 -3.957 -19.031 1 84.12 45 TRP B N 1
ATOM 2278 C CA . TRP B 1 45 ? 16.516 -4.152 -17.625 1 84.12 45 TRP B CA 1
ATOM 2279 C C . TRP B 1 45 ? 15.125 -3.623 -17.266 1 84.12 45 TRP B C 1
ATOM 2281 O O . TRP B 1 45 ? 14.992 -2.535 -16.703 1 84.12 45 TRP B O 1
ATOM 2291 N N . VAL B 1 46 ? 14.109 -4.238 -17.562 1 93.06 46 VAL B N 1
ATOM 2292 C CA . VAL B 1 46 ? 12.719 -3.818 -17.438 1 93.06 46 VAL B CA 1
ATOM 2293 C C . VAL B 1 46 ? 12.141 -4.336 -16.125 1 93.06 46 VAL B C 1
ATOM 2295 O O . VAL B 1 46 ? 12.273 -5.516 -15.805 1 93.06 46 VAL B O 1
ATOM 2298 N N . VAL B 1 47 ? 11.586 -3.465 -15.383 1 96.06 47 VAL B N 1
ATOM 2299 C CA . VAL B 1 47 ? 10.75 -3.83 -14.242 1 96.06 47 VAL B CA 1
ATOM 2300 C C . VAL B 1 47 ? 9.281 -3.77 -14.641 1 96.06 47 VAL B C 1
ATOM 2302 O O . VAL B 1 47 ? 8.781 -2.715 -15.039 1 96.06 47 VAL B O 1
ATOM 2305 N N . HIS B 1 48 ? 8.547 -4.855 -14.648 1 97.44 48 HIS B N 1
ATOM 2306 C CA . HIS B 1 48 ? 7.176 -4.957 -15.148 1 97.44 48 HIS B CA 1
ATOM 2307 C C . HIS B 1 48 ? 6.215 -4.145 -14.281 1 97.44 48 HIS B C 1
ATOM 2309 O O . HIS B 1 48 ? 5.438 -3.34 -14.797 1 97.44 48 HIS B O 1
ATOM 2315 N N . ARG B 1 49 ? 6.273 -4.426 -12.891 1 97.75 49 ARG B N 1
ATOM 2316 C CA . ARG B 1 49 ? 5.586 -3.676 -11.844 1 97.75 49 ARG B CA 1
ATOM 2317 C C . ARG B 1 49 ? 4.121 -4.094 -11.742 1 97.75 49 ARG B C 1
ATOM 2319 O O . ARG B 1 49 ? 3.365 -3.541 -10.938 1 97.75 49 ARG B O 1
ATOM 2326 N N . ASP B 1 50 ? 3.721 -5.109 -12.492 1 98.25 50 ASP B N 1
ATOM 2327 C CA . ASP B 1 50 ? 2.342 -5.578 -12.391 1 98.25 50 ASP B CA 1
ATOM 2328 C C . ASP B 1 50 ? 2.236 -7.062 -12.742 1 98.25 50 ASP B C 1
ATOM 2330 O O . ASP B 1 50 ? 1.351 -7.461 -13.5 1 98.25 50 ASP B O 1
ATOM 2334 N N . ILE B 1 51 ? 3.143 -7.832 -12.281 1 98.5 51 ILE B N 1
ATOM 2335 C CA . ILE B 1 51 ? 3.084 -9.281 -12.43 1 98.5 51 ILE B CA 1
ATOM 2336 C C . ILE B 1 51 ? 1.919 -9.836 -11.609 1 98.5 51 ILE B C 1
ATOM 2338 O O . ILE B 1 51 ? 1.8 -9.555 -10.414 1 98.5 51 ILE B O 1
ATOM 2342 N N . LYS B 1 52 ? 1.041 -10.555 -12.234 1 98.19 52 LYS B N 1
ATOM 2343 C CA . LYS B 1 52 ? -0.139 -11.195 -11.664 1 98.19 52 LYS B CA 1
ATOM 2344 C C . LYS B 1 52 ? -0.766 -12.172 -12.648 1 98.19 52 LYS B C 1
ATOM 2346 O O . LYS B 1 52 ? -0.481 -12.125 -13.844 1 98.19 52 LYS B O 1
ATOM 2351 N N . PRO B 1 53 ? -1.601 -13.078 -12.148 1 97.5 53 PRO B N 1
ATOM 2352 C CA . PRO B 1 53 ? -2.195 -14.07 -13.047 1 97.5 53 PRO B CA 1
ATOM 2353 C C . PRO B 1 53 ? -2.941 -13.438 -14.219 1 97.5 53 PRO B C 1
ATOM 2355 O O . PRO B 1 53 ? -2.934 -13.977 -15.328 1 97.5 53 PRO B O 1
ATOM 2358 N N . GLY B 1 54 ? -3.453 -12.234 -14.023 1 96.75 54 GLY B N 1
ATOM 2359 C CA . GLY B 1 54 ? -4.184 -11.547 -15.078 1 96.75 54 GLY B CA 1
ATOM 2360 C C . GLY B 1 54 ? -3.285 -11.047 -16.203 1 96.75 54 GLY B C 1
ATOM 2361 O O . GLY B 1 54 ? -3.762 -10.734 -17.297 1 96.75 54 GLY B O 1
ATOM 2362 N N . ASN B 1 55 ? -2.012 -11.008 -15.938 1 97.75 55 ASN B N 1
ATOM 2363 C CA . ASN B 1 55 ? -1.044 -10.539 -16.922 1 97.75 55 ASN B CA 1
ATOM 2364 C C . ASN B 1 55 ? -0.16 -11.68 -17.438 1 97.75 55 ASN B C 1
ATOM 2366 O O . ASN B 1 55 ? 0.958 -11.445 -17.891 1 97.75 55 ASN B O 1
ATOM 2370 N N . ILE B 1 56 ? -0.596 -12.891 -17.25 1 98 56 ILE B N 1
ATOM 2371 C CA . ILE B 1 56 ? 0.032 -14.094 -17.797 1 98 56 ILE B CA 1
ATOM 2372 C C . ILE B 1 56 ? -0.938 -14.805 -18.734 1 98 56 ILE B C 1
ATOM 2374 O O . ILE B 1 56 ? -1.925 -15.391 -18.297 1 98 56 ILE B O 1
ATOM 2378 N N . LEU B 1 57 ? -0.61 -14.773 -20 1 96.56 57 LEU B N 1
ATOM 2379 C CA . LEU B 1 57 ? -1.417 -15.492 -20.969 1 96.56 57 LEU B CA 1
ATOM 2380 C C . LEU B 1 57 ? -0.865 -16.891 -21.203 1 96.56 57 LEU B C 1
ATOM 2382 O O . LEU B 1 57 ? 0.352 -17.094 -21.266 1 96.56 57 LEU B O 1
ATOM 2386 N N . LEU B 1 58 ? -1.777 -17.812 -21.297 1 95 58 LEU B N 1
ATOM 2387 C CA . LEU B 1 58 ? -1.388 -19.172 -21.594 1 95 58 LEU B CA 1
ATOM 2388 C C . LEU B 1 58 ? -1.746 -19.531 -23.031 1 95 58 LEU B C 1
ATOM 2390 O O . LEU B 1 58 ? -2.879 -19.328 -23.469 1 95 58 LEU B O 1
ATOM 2394 N N . ASP B 1 59 ? -0.795 -20.094 -23.75 1 93.5 59 ASP B N 1
ATOM 2395 C CA . ASP B 1 59 ? -1.088 -20.531 -25.109 1 93.5 59 ASP B CA 1
ATOM 2396 C C . ASP B 1 59 ? -1.708 -21.922 -25.109 1 93.5 59 ASP B C 1
ATOM 2398 O O . ASP B 1 59 ? -2.133 -22.422 -24.062 1 93.5 59 ASP B O 1
ATOM 2402 N N . SER B 1 60 ? -1.777 -22.516 -26.281 1 90.94 60 SER B N 1
ATOM 2403 C CA . SER B 1 60 ? -2.457 -23.797 -26.438 1 90.94 60 SER B CA 1
ATOM 2404 C C . SER B 1 60 ? -1.723 -24.906 -25.688 1 90.94 60 SER B C 1
ATOM 2406 O O . SER B 1 60 ? -2.334 -25.891 -25.281 1 90.94 60 SER B O 1
ATOM 2408 N N . ASP B 1 61 ? -0.46 -24.75 -25.469 1 91.69 61 ASP B N 1
ATOM 2409 C CA . ASP B 1 61 ? 0.348 -25.75 -24.766 1 91.69 61 ASP B CA 1
ATOM 2410 C C . ASP B 1 61 ? 0.55 -25.344 -23.297 1 91.69 61 ASP B C 1
ATOM 2412 O O . ASP B 1 61 ? 1.433 -25.875 -22.625 1 91.69 61 ASP B O 1
ATOM 2416 N N . LEU B 1 62 ? -0.155 -24.312 -22.781 1 92.31 62 LEU B N 1
ATOM 2417 C CA . LEU B 1 62 ? -0.123 -23.797 -21.422 1 92.31 62 LEU B CA 1
ATOM 2418 C C . LEU B 1 62 ? 1.23 -23.172 -21.109 1 92.31 62 LEU B C 1
ATOM 2420 O O . LEU B 1 62 ? 1.656 -23.141 -19.953 1 92.31 62 LEU B O 1
ATOM 2424 N N . LYS B 1 63 ? 1.889 -22.766 -22.234 1 95.25 63 LYS B N 1
ATOM 2425 C CA . LYS B 1 63 ? 3.104 -21.984 -22.031 1 95.25 63 LYS B CA 1
ATOM 2426 C C . LYS B 1 63 ? 2.77 -20.531 -21.703 1 95.25 63 LYS B C 1
ATOM 2428 O O . LYS B 1 63 ? 2.016 -19.875 -22.422 1 95.25 63 LYS B O 1
ATOM 2433 N N . PRO B 1 64 ? 3.348 -20.031 -20.609 1 97.44 64 PRO B N 1
ATOM 2434 C CA . PRO B 1 64 ? 2.982 -18.688 -20.188 1 97.44 64 PRO B CA 1
ATOM 2435 C C . PRO B 1 64 ? 3.721 -17.594 -20.953 1 97.44 64 PRO B C 1
ATOM 2437 O O . PRO B 1 64 ? 4.891 -17.766 -21.312 1 97.44 64 PRO B O 1
ATOM 2440 N N . LYS B 1 65 ? 3.021 -16.5 -21.203 1 97.31 65 LYS B N 1
ATOM 2441 C CA . LYS B 1 65 ? 3.564 -15.273 -21.766 1 97.31 65 LYS B CA 1
ATOM 2442 C C . LYS B 1 65 ? 3.191 -14.07 -20.906 1 97.31 65 LYS B C 1
ATOM 2444 O O . LYS B 1 65 ? 2.016 -13.852 -20.609 1 97.31 65 LYS B O 1
ATOM 2449 N N . ILE B 1 66 ? 4.195 -13.367 -20.531 1 97.75 66 ILE B N 1
ATOM 2450 C CA . ILE B 1 66 ? 3.963 -12.18 -19.719 1 97.75 66 ILE B CA 1
ATOM 2451 C C . ILE B 1 66 ? 3.471 -11.039 -20.594 1 97.75 66 ILE B C 1
ATOM 2453 O O . ILE B 1 66 ? 4.066 -10.75 -21.641 1 97.75 66 ILE B O 1
ATOM 2457 N N . VAL B 1 67 ? 2.385 -10.453 -20.234 1 97.31 67 VAL B N 1
ATOM 2458 C CA . VAL B 1 67 ? 1.806 -9.32 -20.953 1 97.31 67 VAL B CA 1
ATOM 2459 C C . VAL B 1 67 ? 1.501 -8.195 -19.969 1 97.31 67 VAL B C 1
ATOM 2461 O O . VAL B 1 67 ? 1.981 -8.211 -18.828 1 97.31 67 VAL B O 1
ATOM 2464 N N . GLY B 1 68 ? 0.851 -7.129 -20.375 1 96.5 68 GLY B N 1
ATOM 2465 C CA . GLY B 1 68 ? 0.441 -6.066 -19.469 1 96.5 68 GLY B CA 1
ATOM 2466 C C . GLY B 1 68 ? 1.588 -5.164 -19.062 1 96.5 68 GLY B C 1
ATOM 2467 O O . GLY B 1 68 ? 1.79 -4.922 -17.859 1 96.5 68 GLY B O 1
ATOM 2468 N N . PHE B 1 69 ? 2.275 -4.609 -19.938 1 96.88 69 PHE B N 1
ATOM 2469 C CA . PHE B 1 69 ? 3.465 -3.818 -19.641 1 96.88 69 PHE B CA 1
ATOM 2470 C C . PHE B 1 69 ? 3.109 -2.348 -19.469 1 96.88 69 PHE B C 1
ATOM 2472 O O . PHE B 1 69 ? 3.955 -1.472 -19.656 1 96.88 69 PHE B O 1
ATOM 2479 N N . GLU B 1 70 ? 1.904 -2.033 -19.094 1 95 70 GLU B N 1
ATOM 2480 C CA . GLU B 1 70 ? 1.444 -0.656 -18.953 1 95 70 GLU B CA 1
ATOM 2481 C C . GLU B 1 70 ? 2.207 0.068 -17.844 1 95 70 GLU B C 1
ATOM 2483 O O . GLU B 1 70 ? 2.461 1.271 -17.938 1 95 70 GLU B O 1
ATOM 2488 N N . LEU B 1 71 ? 2.605 -0.584 -16.781 1 96 71 LEU B N 1
ATOM 2489 C CA . LEU B 1 71 ? 3.266 0.037 -15.633 1 96 71 LEU B CA 1
ATOM 2490 C C . LEU B 1 71 ? 4.773 -0.179 -15.695 1 96 71 LEU B C 1
ATOM 2492 O O . LEU B 1 71 ? 5.5 0.245 -14.789 1 96 71 LEU B O 1
ATOM 2496 N N . ALA B 1 72 ? 5.242 -0.806 -16.734 1 95.88 72 ALA B N 1
ATOM 2497 C CA . ALA B 1 72 ? 6.648 -1.19 -16.828 1 95.88 72 ALA B CA 1
ATOM 2498 C C . ALA B 1 72 ? 7.551 0.039 -16.875 1 95.88 72 ALA B C 1
ATOM 2500 O O . ALA B 1 72 ? 7.137 1.1 -17.344 1 95.88 72 ALA B O 1
ATOM 2501 N N . ARG B 1 73 ? 8.695 -0.127 -16.297 1 93.19 73 ARG B N 1
ATOM 2502 C CA . ARG B 1 73 ? 9.734 0.899 -16.312 1 93.19 73 ARG B CA 1
ATOM 2503 C C . ARG B 1 73 ? 11.07 0.321 -16.766 1 93.19 73 ARG B C 1
ATOM 2505 O O . ARG B 1 73 ? 11.445 -0.779 -16.359 1 93.19 73 ARG B O 1
ATOM 2512 N N . THR B 1 74 ? 11.711 1.088 -17.594 1 91.44 74 THR B N 1
ATOM 2513 C CA . THR B 1 74 ? 13.062 0.702 -18 1 91.44 74 THR B CA 1
ATOM 2514 C C . THR B 1 74 ? 14.094 1.352 -17.078 1 91.44 74 THR B C 1
ATOM 2516 O O . THR B 1 74 ? 14 2.543 -16.781 1 91.44 74 THR B O 1
ATOM 2519 N N . MET B 1 75 ? 14.977 0.539 -16.609 1 86 75 MET B N 1
ATOM 2520 C CA . MET B 1 75 ? 16.031 1.032 -15.734 1 86 75 MET B CA 1
ATOM 2521 C C . MET B 1 75 ? 17.297 1.358 -16.516 1 86 75 MET B C 1
ATOM 2523 O O . MET B 1 75 ? 17.594 0.702 -17.516 1 86 75 MET B O 1
ATOM 2527 N N . GLN B 1 76 ? 17.906 2.436 -16.078 1 78.06 76 GLN B N 1
ATOM 2528 C CA . GLN B 1 76 ? 19.188 2.779 -16.688 1 78.06 76 GLN B CA 1
ATOM 2529 C C . GLN B 1 76 ? 20.297 1.872 -16.172 1 78.06 76 GLN B C 1
ATOM 2531 O O . GLN B 1 76 ? 20.172 1.255 -15.117 1 78.06 76 GLN B O 1
ATOM 2536 N N . GLN B 1 77 ? 21.312 1.823 -17.094 1 71.19 77 GLN B N 1
ATOM 2537 C CA . GLN B 1 77 ? 22.453 1.011 -16.703 1 71.19 77 GLN B CA 1
ATOM 2538 C C . GLN B 1 77 ? 23 1.444 -15.344 1 71.19 77 GLN B C 1
ATOM 2540 O O . GLN B 1 77 ? 23.234 2.633 -15.109 1 71.19 77 GLN B O 1
ATOM 2545 N N . GLY B 1 78 ? 23.094 0.581 -14.461 1 71.62 78 GLY B N 1
ATOM 2546 C CA . GLY B 1 78 ? 23.594 0.876 -13.125 1 71.62 78 GLY B CA 1
ATOM 2547 C C . GLY B 1 78 ? 22.5 1.224 -12.141 1 71.62 78 GLY B C 1
ATOM 2548 O O . GLY B 1 78 ? 22.734 1.28 -10.93 1 71.62 78 GLY B O 1
ATOM 2549 N N . GLU B 1 79 ? 21.312 1.462 -12.727 1 79.12 79 GLU B N 1
ATOM 2550 C CA . GLU B 1 79 ? 20.188 1.775 -11.844 1 79.12 79 GLU B CA 1
ATOM 2551 C C . GLU B 1 79 ? 19.469 0.507 -11.406 1 79.12 79 GLU B C 1
ATOM 2553 O O . GLU B 1 79 ? 18.953 -0.24 -12.242 1 79.12 79 GLU B O 1
ATOM 2558 N N . ASN B 1 80 ? 19.516 0.22 -10.141 1 80.31 80 ASN B N 1
ATOM 2559 C CA . ASN B 1 80 ? 18.922 -1.016 -9.656 1 80.31 80 ASN B CA 1
ATOM 2560 C C . ASN B 1 80 ? 17.531 -0.769 -9.055 1 80.31 80 ASN B C 1
ATOM 2562 O O . ASN B 1 80 ? 16.844 -1.713 -8.68 1 80.31 80 ASN B O 1
ATOM 2566 N N . ALA B 1 81 ? 17.25 0.53 -8.922 1 87.31 81 ALA B N 1
ATOM 2567 C CA . ALA B 1 81 ? 15.953 0.88 -8.359 1 87.31 81 ALA B CA 1
ATOM 2568 C C . ALA B 1 81 ? 15.516 2.275 -8.805 1 87.31 81 ALA B C 1
ATOM 2570 O O . ALA B 1 81 ? 16.344 3.092 -9.203 1 87.31 81 ALA B O 1
ATOM 2571 N N . ALA B 1 82 ? 14.305 2.426 -8.891 1 89.38 82 ALA B N 1
ATOM 2572 C CA . ALA B 1 82 ? 13.719 3.74 -9.141 1 89.38 82 ALA B CA 1
ATOM 2573 C C . ALA B 1 82 ? 12.859 4.191 -7.969 1 89.38 82 ALA B C 1
ATOM 2575 O O . ALA B 1 82 ? 12.336 3.363 -7.215 1 89.38 82 ALA B O 1
ATOM 2576 N N . GLU B 1 83 ? 12.812 5.469 -7.809 1 90.62 83 GLU B N 1
ATOM 2577 C CA . GLU B 1 83 ? 11.984 6.039 -6.75 1 90.62 83 GLU B CA 1
ATOM 2578 C C . GLU B 1 83 ? 10.852 6.887 -7.328 1 90.62 83 GLU B C 1
ATOM 2580 O O . GLU B 1 83 ? 11.055 7.617 -8.297 1 90.62 83 GLU B O 1
ATOM 2585 N N . THR B 1 84 ? 9.711 6.715 -6.75 1 91.56 84 THR B N 1
ATOM 2586 C CA . THR B 1 84 ? 8.547 7.488 -7.172 1 91.56 84 THR B CA 1
ATOM 2587 C C . THR B 1 84 ? 7.719 7.914 -5.969 1 91.56 84 THR B C 1
ATOM 2589 O O . THR B 1 84 ? 7.734 7.254 -4.93 1 91.56 84 THR B O 1
ATOM 2592 N N . THR B 1 85 ? 6.953 8.992 -6.109 1 93.44 85 THR B N 1
ATOM 2593 C CA . THR B 1 85 ? 6.016 9.422 -5.078 1 93.44 85 THR B CA 1
ATOM 2594 C C . THR B 1 85 ? 4.617 8.875 -5.359 1 93.44 85 THR B C 1
ATOM 2596 O O . THR B 1 85 ? 3.768 8.836 -4.465 1 93.44 85 THR B O 1
ATOM 2599 N N . GLU B 1 86 ? 4.414 8.523 -6.582 1 95.06 86 GLU B N 1
ATOM 2600 C CA . GLU B 1 86 ? 3.127 7.969 -6.992 1 95.06 86 GLU B CA 1
ATOM 2601 C C . GLU B 1 86 ? 3.156 6.441 -6.969 1 95.06 86 GLU B C 1
ATOM 2603 O O . GLU B 1 86 ? 4.031 5.824 -7.582 1 95.06 86 GLU B O 1
ATOM 2608 N N . ILE B 1 87 ? 2.234 5.859 -6.293 1 96.25 87 ILE B N 1
ATOM 2609 C CA . ILE B 1 87 ? 2.105 4.406 -6.203 1 96.25 87 ILE B CA 1
ATOM 2610 C C . ILE B 1 87 ? 0.961 3.936 -7.098 1 96.25 87 ILE B C 1
ATOM 2612 O O . ILE B 1 87 ? -0.143 4.48 -7.043 1 96.25 87 ILE B O 1
ATOM 2616 N N . VAL B 1 88 ? 1.275 3.008 -7.949 1 97.06 88 VAL B N 1
ATOM 2617 C CA . VAL B 1 88 ? 0.278 2.385 -8.812 1 97.06 88 VAL B CA 1
ATOM 2618 C C . VAL B 1 88 ? 0.497 0.874 -8.852 1 97.06 88 VAL B C 1
ATOM 2620 O O . VAL B 1 88 ? 1.633 0.408 -8.969 1 97.06 88 VAL B O 1
ATOM 2623 N N . GLY B 1 89 ? -0.565 0.066 -8.758 1 97.25 89 GLY B N 1
ATOM 2624 C CA . GLY B 1 89 ? -0.47 -1.382 -8.844 1 97.25 89 GLY B CA 1
ATOM 2625 C C . GLY B 1 89 ? -1.771 -2.088 -8.516 1 97.25 89 GLY B C 1
ATOM 2626 O O . GLY B 1 89 ? -2.84 -1.473 -8.539 1 97.25 89 GLY B O 1
ATOM 2627 N N . THR B 1 90 ? -1.657 -3.389 -8.281 1 97.62 90 THR B N 1
ATOM 2628 C CA . THR B 1 90 ? -2.834 -4.215 -8.039 1 97.62 90 THR B CA 1
ATOM 2629 C C . THR B 1 90 ? -2.844 -4.734 -6.602 1 97.62 90 THR B C 1
ATOM 2631 O O . THR B 1 90 ? -1.825 -5.219 -6.105 1 97.6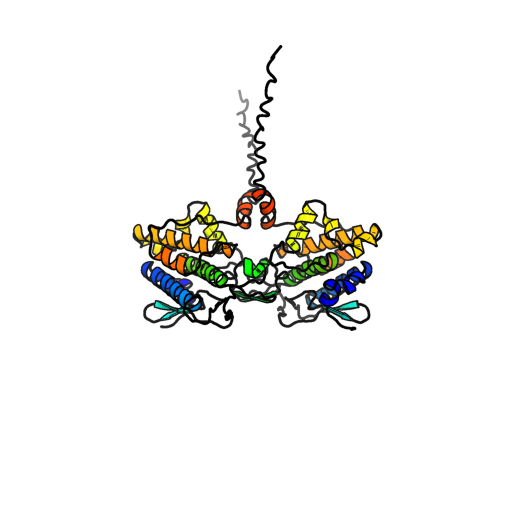2 90 THR B O 1
ATOM 2634 N N . VAL B 1 91 ? -4.016 -4.664 -6 1 96.06 91 VAL B N 1
ATOM 2635 C CA . VAL B 1 91 ? -4.207 -5.125 -4.629 1 96.06 91 VAL B CA 1
ATOM 2636 C C . VAL B 1 91 ? -3.705 -6.559 -4.488 1 96.06 91 VAL B C 1
ATOM 2638 O O . VAL B 1 91 ? -3.975 -7.402 -5.348 1 96.06 91 VAL B O 1
ATOM 2641 N N . GLY B 1 92 ? -2.922 -6.758 -3.477 1 96.19 92 GLY B N 1
ATOM 2642 C CA . GLY B 1 92 ? -2.428 -8.094 -3.199 1 96.19 92 GLY B CA 1
ATOM 2643 C C . GLY B 1 92 ? -1.067 -8.367 -3.812 1 96.19 92 GLY B C 1
ATOM 2644 O O . GLY B 1 92 ? -0.379 -9.312 -3.416 1 96.19 92 GLY B O 1
ATOM 2645 N N . TYR B 1 93 ? -0.625 -7.551 -4.727 1 98.06 93 TYR B N 1
ATOM 2646 C CA . TYR B 1 93 ? 0.603 -7.852 -5.453 1 98.06 93 TYR B CA 1
ATOM 2647 C C . TYR B 1 93 ? 1.634 -6.746 -5.262 1 98.06 93 TYR B C 1
ATOM 2649 O O . TYR B 1 93 ? 2.791 -6.891 -5.66 1 98.06 93 TYR B O 1
ATOM 2657 N N . LEU B 1 94 ? 1.228 -5.668 -4.605 1 97.19 94 LEU B N 1
ATOM 2658 C CA . LEU B 1 94 ? 2.154 -4.578 -4.309 1 97.19 94 LEU B CA 1
ATOM 2659 C C . LEU B 1 94 ? 3.109 -4.969 -3.186 1 97.19 94 LEU B C 1
ATOM 2661 O O . LEU B 1 94 ? 2.674 -5.418 -2.123 1 97.19 94 LEU B O 1
ATOM 2665 N N . ASP B 1 95 ? 4.371 -4.789 -3.484 1 96.06 95 ASP B N 1
ATOM 2666 C CA . ASP B 1 95 ? 5.316 -5.145 -2.432 1 96.06 95 ASP B CA 1
ATOM 2667 C C . ASP B 1 95 ? 5.363 -4.066 -1.351 1 96.06 95 ASP B C 1
ATOM 2669 O O . ASP B 1 95 ? 5.219 -2.877 -1.645 1 96.06 95 ASP B O 1
ATOM 2673 N N . PRO B 1 96 ? 5.562 -4.48 -0.127 1 93.38 96 PRO B N 1
ATOM 2674 C CA . PRO B 1 96 ? 5.508 -3.57 1.02 1 93.38 96 PRO B CA 1
ATOM 2675 C C . PRO B 1 96 ? 6.562 -2.469 0.951 1 93.38 96 PRO B C 1
ATOM 2677 O O . PRO B 1 96 ? 6.324 -1.35 1.414 1 93.38 96 PRO B O 1
ATOM 2680 N N . GLU B 1 97 ? 7.719 -2.695 0.45 1 92.12 97 GLU B N 1
ATOM 2681 C CA . GLU B 1 97 ? 8.758 -1.673 0.356 1 92.12 97 GLU B CA 1
ATOM 2682 C C . GLU B 1 97 ? 8.352 -0.566 -0.615 1 92.12 97 GLU B C 1
ATOM 2684 O O . GLU B 1 97 ? 8.531 0.618 -0.325 1 92.12 97 GLU B O 1
ATOM 2689 N N . TYR B 1 98 ? 7.848 -0.946 -1.765 1 94.94 98 TYR B N 1
ATOM 2690 C CA . TYR B 1 98 ? 7.344 0.004 -2.75 1 94.94 98 TYR B CA 1
ATOM 2691 C C . TYR B 1 98 ? 6.254 0.885 -2.152 1 94.94 98 TYR B C 1
ATOM 2693 O O . TYR B 1 98 ? 6.277 2.107 -2.316 1 94.94 98 TYR B O 1
ATOM 2701 N N . ILE B 1 99 ? 5.367 0.275 -1.373 1 94.62 99 ILE B N 1
ATOM 2702 C CA . ILE B 1 99 ? 4.25 0.978 -0.752 1 94.62 99 ILE B CA 1
ATOM 2703 C C . ILE B 1 99 ? 4.777 1.989 0.263 1 94.62 99 ILE B C 1
ATOM 2705 O O . ILE B 1 99 ? 4.301 3.127 0.32 1 94.62 99 ILE B O 1
ATOM 2709 N N . ARG B 1 100 ? 5.766 1.655 0.96 1 91.5 100 ARG B N 1
ATOM 2710 C CA . ARG B 1 100 ? 6.234 2.461 2.084 1 91.5 100 ARG B CA 1
ATOM 2711 C C . ARG B 1 100 ? 7.184 3.559 1.611 1 91.5 100 ARG B C 1
ATOM 2713 O O . ARG B 1 100 ? 7.207 4.652 2.18 1 91.5 100 ARG B O 1
ATOM 2720 N N . SER B 1 101 ? 7.949 3.242 0.56 1 91.94 101 SER B N 1
ATOM 2721 C CA . SER B 1 101 ? 9.062 4.137 0.255 1 91.94 101 SER B CA 1
ATOM 2722 C C . SER B 1 101 ? 8.977 4.656 -1.175 1 91.94 101 SER B C 1
ATOM 2724 O O . SER B 1 101 ? 9.688 5.598 -1.541 1 91.94 101 SER B O 1
ATOM 2726 N N . GLY B 1 102 ? 8.219 4.004 -1.946 1 93.56 102 GLY B N 1
ATOM 2727 C CA . GLY B 1 102 ? 8.164 4.379 -3.352 1 93.56 102 GLY B CA 1
ATOM 2728 C C . GLY B 1 102 ? 9.305 3.801 -4.164 1 93.56 102 GLY B C 1
ATOM 2729 O O . GLY B 1 102 ? 9.461 4.121 -5.344 1 93.56 102 GLY B O 1
ATOM 2730 N N . ARG B 1 103 ? 10.094 2.994 -3.514 1 93.31 103 ARG B N 1
ATOM 2731 C CA . ARG B 1 103 ? 11.227 2.393 -4.219 1 93.31 103 ARG B CA 1
ATOM 2732 C C . ARG B 1 103 ? 10.789 1.139 -4.973 1 93.31 103 ARG B C 1
ATOM 2734 O O . ARG B 1 103 ? 10.18 0.238 -4.391 1 93.31 103 ARG B O 1
ATOM 2741 N N . VAL B 1 104 ? 11.094 1.105 -6.301 1 94.25 104 VAL B N 1
ATOM 2742 C CA . VAL B 1 104 ? 10.719 -0.02 -7.148 1 94.25 104 VAL B CA 1
ATOM 2743 C C . VAL B 1 104 ? 11.961 -0.612 -7.805 1 94.25 104 VAL B C 1
ATOM 2745 O O . VAL B 1 104 ? 12.867 0.122 -8.203 1 94.25 104 VAL B O 1
ATOM 2748 N N . SER B 1 105 ? 12.078 -1.864 -7.848 1 95.06 105 SER B N 1
ATOM 2749 C CA . SER B 1 105 ? 13.188 -2.588 -8.469 1 95.06 105 SER B CA 1
ATOM 2750 C C . SER B 1 105 ? 12.719 -3.93 -9.031 1 95.06 105 SER B C 1
ATOM 2752 O O . SER B 1 105 ? 11.539 -4.27 -8.938 1 95.06 105 SER B O 1
ATOM 2754 N N . VAL B 1 106 ? 13.648 -4.676 -9.594 1 96 106 VAL B N 1
ATOM 2755 C CA . VAL B 1 106 ? 13.328 -6 -10.109 1 96 106 VAL B CA 1
ATOM 2756 C C . VAL B 1 106 ? 12.805 -6.883 -8.984 1 96 106 VAL B C 1
ATOM 2758 O O . VAL B 1 106 ? 12.039 -7.824 -9.227 1 96 106 VAL B O 1
ATOM 2761 N N . LYS B 1 107 ? 13.156 -6.504 -7.758 1 97.12 107 LYS B N 1
ATOM 2762 C CA . LYS B 1 107 ? 12.703 -7.273 -6.602 1 97.12 107 LYS B CA 1
ATOM 2763 C C . LYS B 1 107 ? 11.203 -7.086 -6.371 1 97.12 107 LYS B C 1
ATOM 2765 O O . LYS B 1 107 ? 10.57 -7.883 -5.676 1 97.12 107 LYS B O 1
ATOM 2770 N N . SER B 1 108 ? 10.641 -5.965 -6.879 1 97.94 108 SER B N 1
ATOM 2771 C CA . SER B 1 108 ? 9.195 -5.785 -6.836 1 97.94 108 SER B CA 1
ATOM 2772 C C . SER B 1 108 ? 8.484 -6.828 -7.688 1 97.94 108 SER B C 1
ATOM 2774 O O . SER B 1 108 ? 7.461 -7.387 -7.273 1 97.94 108 SER B O 1
ATOM 2776 N N . ASP B 1 109 ? 9.07 -7.152 -8.836 1 98.38 109 ASP B N 1
ATOM 2777 C CA . ASP B 1 109 ? 8.539 -8.203 -9.695 1 98.38 109 ASP B CA 1
ATOM 2778 C C . ASP B 1 109 ? 8.656 -9.57 -9.023 1 98.38 109 ASP B C 1
ATOM 2780 O O . ASP B 1 109 ? 7.766 -10.414 -9.148 1 98.38 109 ASP B O 1
ATOM 2784 N N . VAL B 1 110 ? 9.742 -9.742 -8.32 1 98.56 110 VAL B N 1
ATOM 2785 C CA . VAL B 1 110 ? 9.977 -11.008 -7.629 1 98.56 110 VAL B CA 1
ATOM 2786 C C . VAL B 1 110 ? 8.922 -11.203 -6.543 1 98.56 110 VAL B C 1
ATOM 2788 O O . VAL B 1 110 ? 8.406 -12.305 -6.355 1 98.56 110 VAL B O 1
ATOM 2791 N N . TYR B 1 111 ? 8.625 -10.125 -5.852 1 98.75 111 TYR B N 1
ATOM 2792 C CA . TYR B 1 111 ? 7.555 -10.188 -4.863 1 98.75 111 TYR B CA 1
ATOM 2793 C C . TYR B 1 111 ? 6.246 -10.641 -5.5 1 98.75 111 TYR B C 1
ATOM 2795 O O . TYR B 1 111 ? 5.621 -11.594 -5.035 1 98.75 111 TYR B O 1
ATOM 2803 N N . ALA B 1 112 ? 5.836 -9.969 -6.531 1 98.81 112 ALA B N 1
ATOM 2804 C CA . ALA B 1 112 ? 4.582 -10.273 -7.215 1 98.81 112 ALA B CA 1
ATOM 2805 C C . ALA B 1 112 ? 4.582 -11.695 -7.762 1 98.81 112 ALA B C 1
ATOM 2807 O O . ALA B 1 112 ? 3.551 -12.367 -7.754 1 98.81 112 ALA B O 1
ATOM 2808 N N . PHE B 1 113 ? 5.777 -12.133 -8.227 1 98.94 113 PHE B N 1
ATOM 2809 C CA . PHE B 1 113 ? 5.93 -13.5 -8.703 1 98.94 113 PHE B CA 1
ATOM 2810 C C . PHE B 1 113 ? 5.688 -14.5 -7.578 1 98.94 113 PHE B C 1
ATOM 2812 O O . PHE B 1 113 ? 4.992 -15.5 -7.766 1 98.94 113 PHE B O 1
ATOM 2819 N N . GLY B 1 114 ? 6.242 -14.258 -6.406 1 98.88 114 GLY B N 1
ATOM 2820 C CA . GLY B 1 114 ? 5.977 -15.094 -5.25 1 98.88 114 GLY B CA 1
ATOM 2821 C C . GLY B 1 114 ? 4.5 -15.219 -4.93 1 98.88 114 GLY B C 1
ATOM 2822 O O . GLY B 1 114 ? 4 -16.328 -4.684 1 98.88 114 GLY B O 1
ATOM 2823 N N . VAL B 1 115 ? 3.816 -14.078 -4.965 1 98.75 115 VAL B N 1
ATOM 2824 C CA . VAL B 1 115 ? 2.379 -14.078 -4.723 1 98.75 115 VAL B CA 1
ATOM 2825 C C . VAL B 1 115 ? 1.672 -14.906 -5.789 1 98.75 115 VAL B C 1
ATOM 2827 O O . VAL B 1 115 ? 0.75 -15.672 -5.488 1 98.75 115 VAL B O 1
ATOM 2830 N N . THR B 1 116 ? 2.082 -14.773 -7 1 98.75 116 THR B N 1
ATOM 2831 C CA . THR B 1 116 ? 1.496 -15.508 -8.117 1 98.75 116 THR B CA 1
ATOM 2832 C C . THR B 1 116 ? 1.676 -17.016 -7.926 1 98.75 116 THR B C 1
ATOM 2834 O O . THR B 1 116 ? 0.75 -17.797 -8.172 1 98.75 116 THR B O 1
ATOM 2837 N N . ILE B 1 117 ? 2.879 -17.453 -7.469 1 98.81 117 ILE B N 1
ATOM 2838 C CA . ILE B 1 117 ? 3.127 -18.875 -7.188 1 98.81 117 ILE B CA 1
ATOM 2839 C C . ILE B 1 117 ? 2.115 -19.375 -6.164 1 98.81 117 ILE B C 1
ATOM 2841 O O . ILE B 1 117 ? 1.486 -20.422 -6.367 1 98.81 117 ILE B O 1
ATOM 2845 N N . LEU B 1 118 ? 1.949 -18.625 -5.145 1 98.56 118 LEU B N 1
ATOM 2846 C CA . LEU B 1 118 ? 1.044 -19.016 -4.074 1 98.56 118 LEU B CA 1
ATOM 2847 C C . LEU B 1 118 ? -0.398 -19.062 -4.57 1 98.56 118 LEU B C 1
ATOM 2849 O O . LEU B 1 118 ? -1.172 -19.938 -4.164 1 98.56 118 LEU B O 1
ATOM 2853 N N . THR B 1 119 ? -0.741 -18.125 -5.414 1 97.94 119 THR B N 1
ATOM 2854 C CA . THR B 1 119 ? -2.078 -18.109 -5.992 1 97.94 119 THR B CA 1
ATOM 2855 C C . THR B 1 119 ? -2.318 -19.344 -6.848 1 97.94 119 THR B C 1
ATOM 2857 O O . THR B 1 119 ? -3.393 -19.953 -6.785 1 97.94 119 THR B O 1
ATOM 2860 N N . ILE B 1 120 ? -1.34 -19.75 -7.594 1 97.38 120 ILE B N 1
ATOM 2861 C CA . ILE B 1 120 ? -1.452 -20.922 -8.461 1 97.38 120 ILE B CA 1
ATOM 2862 C C . ILE B 1 120 ? -1.646 -22.172 -7.609 1 97.38 120 ILE B C 1
ATOM 2864 O O . ILE B 1 120 ? -2.539 -22.984 -7.879 1 97.38 120 ILE B O 1
ATOM 2868 N N . ILE B 1 121 ? -0.867 -22.297 -6.617 1 96.88 121 ILE B N 1
ATOM 2869 C CA . ILE B 1 121 ? -0.83 -23.516 -5.816 1 96.88 121 ILE B CA 1
ATOM 2870 C C . ILE B 1 121 ? -2.094 -23.625 -4.965 1 96.88 121 ILE B C 1
ATOM 2872 O O . ILE B 1 121 ? -2.666 -24.703 -4.812 1 96.88 121 ILE B O 1
ATOM 2876 N N . SER B 1 122 ? -2.529 -22.469 -4.453 1 96.19 122 SER B N 1
ATOM 2877 C CA . SER B 1 122 ? -3.65 -22.469 -3.52 1 96.19 122 SER B CA 1
ATOM 2878 C C . SER B 1 122 ? -4.977 -22.297 -4.246 1 96.19 122 SER B C 1
ATOM 2880 O O . SER B 1 122 ? -6.039 -22.578 -3.691 1 96.19 122 SER B O 1
ATOM 2882 N N . ARG B 1 123 ? -4.949 -21.719 -5.371 1 95.44 123 ARG B N 1
ATOM 2883 C CA . ARG B 1 123 ? -6.121 -21.328 -6.148 1 95.44 123 ARG B CA 1
ATOM 2884 C C . ARG B 1 123 ? -6.961 -20.297 -5.398 1 95.44 123 ARG B C 1
ATOM 2886 O O . ARG B 1 123 ? -8.188 -20.266 -5.539 1 95.44 123 ARG B O 1
ATOM 2893 N N . ARG B 1 124 ? -6.309 -19.562 -4.527 1 93.88 124 ARG B N 1
ATOM 2894 C CA . ARG B 1 124 ? -6.938 -18.469 -3.789 1 93.88 124 ARG B CA 1
ATOM 2895 C C . ARG B 1 124 ? -6.496 -17.109 -4.332 1 93.88 124 ARG B C 1
ATOM 2897 O O . ARG B 1 124 ? -5.371 -16.969 -4.812 1 93.88 124 ARG B O 1
ATOM 2904 N N . LYS B 1 125 ? -7.41 -16.188 -4.223 1 93.88 125 LYS B N 1
ATOM 2905 C CA . LYS B 1 125 ? -7.062 -14.836 -4.629 1 93.88 125 LYS B CA 1
ATOM 2906 C C . LYS B 1 125 ? -6.004 -14.242 -3.705 1 93.88 125 LYS B C 1
ATOM 2908 O O . LYS B 1 125 ? -5.918 -14.609 -2.531 1 93.88 125 LYS B O 1
ATOM 2913 N N . ALA B 1 126 ? -5.27 -13.32 -4.242 1 95.56 126 ALA B N 1
ATOM 2914 C CA . ALA B 1 126 ? -4.172 -12.703 -3.5 1 95.56 126 ALA B CA 1
ATOM 2915 C C . ALA B 1 126 ? -4.699 -11.812 -2.377 1 95.56 126 ALA B C 1
ATOM 2917 O O . ALA B 1 126 ? -3.99 -11.547 -1.402 1 95.56 126 ALA B O 1
ATOM 2918 N N . TRP B 1 127 ? -5.883 -11.289 -2.521 1 91.25 127 TRP B N 1
ATOM 2919 C CA . TRP B 1 127 ? -6.434 -10.352 -1.545 1 91.25 127 TRP B CA 1
ATOM 2920 C C . TRP B 1 127 ? -7.863 -10.734 -1.168 1 91.25 127 TRP B C 1
ATOM 2922 O O . TRP B 1 127 ? -8.492 -11.547 -1.847 1 91.25 127 TRP B O 1
ATOM 2932 N N . SER B 1 128 ? -8.211 -10.328 -0.005 1 84.12 128 SER B N 1
ATOM 2933 C CA . SER B 1 128 ? -9.57 -10.539 0.469 1 84.12 128 SER B CA 1
ATOM 2934 C C . SER B 1 128 ? -10.117 -9.297 1.158 1 84.12 128 SER B C 1
ATOM 2936 O O . SER B 1 128 ? -9.391 -8.609 1.874 1 84.12 128 SER B O 1
ATOM 2938 N N . VAL B 1 129 ? -11.367 -9.023 0.984 1 75.19 129 VAL B N 1
ATOM 2939 C CA . VAL B 1 129 ? -12.016 -7.871 1.604 1 75.19 129 VAL B CA 1
ATOM 2940 C C . VAL B 1 129 ? -12.25 -8.148 3.088 1 75.19 129 VAL B C 1
ATOM 2942 O O . VAL B 1 129 ? -12.031 -7.277 3.932 1 75.19 129 VAL B O 1
ATOM 2945 N N . ASP B 1 130 ? -12.742 -9.25 3.461 1 72.25 130 ASP B N 1
ATOM 2946 C CA . ASP B 1 130 ? -13.18 -9.539 4.824 1 72.25 130 ASP B CA 1
ATOM 2947 C C . ASP B 1 130 ? -12.234 -10.523 5.508 1 72.25 130 ASP B C 1
ATOM 2949 O O . ASP B 1 130 ? -12.398 -10.828 6.691 1 72.25 130 ASP B O 1
ATOM 2953 N N . GLY B 1 131 ? -11.141 -10.797 4.906 1 73.56 131 GLY B N 1
ATOM 2954 C CA . GLY B 1 131 ? -10.312 -11.836 5.496 1 73.56 131 GLY B CA 1
ATOM 2955 C C . GLY B 1 131 ? -8.828 -11.602 5.297 1 73.56 131 GLY B C 1
ATOM 2956 O O . GLY B 1 131 ? -8.406 -10.477 5.016 1 73.56 131 GLY B O 1
ATOM 2957 N N . ASP B 1 132 ? -8.141 -12.672 5.703 1 82.75 132 ASP B N 1
ATOM 2958 C CA . ASP B 1 132 ? -6.684 -12.633 5.566 1 82.75 132 ASP B CA 1
ATOM 2959 C C . ASP B 1 132 ? -6.273 -12.578 4.094 1 82.75 132 ASP B C 1
ATOM 2961 O O . ASP B 1 132 ? -6.898 -13.219 3.246 1 82.75 132 ASP B O 1
ATOM 2965 N N . SER B 1 133 ? -5.352 -11.734 3.916 1 91.12 133 SER B N 1
ATOM 2966 C CA . SER B 1 133 ? -4.703 -11.828 2.613 1 91.12 133 SER B CA 1
ATOM 2967 C C . SER B 1 133 ? -4.098 -13.211 2.396 1 91.12 133 SER B C 1
ATOM 2969 O O . SER B 1 133 ? -3.893 -13.961 3.354 1 91.12 133 SER B O 1
ATOM 2971 N N . LEU B 1 134 ? -3.861 -13.586 1.187 1 95.94 134 LEU B N 1
ATOM 2972 C CA . LEU B 1 134 ? -3.248 -14.867 0.854 1 95.94 134 LEU B CA 1
ATOM 2973 C C . LEU B 1 134 ? -1.919 -15.039 1.58 1 95.94 134 LEU B C 1
ATOM 2975 O O . LEU B 1 134 ? -1.656 -16.094 2.164 1 95.94 134 LEU B O 1
ATOM 2979 N N . ILE B 1 135 ? -1.145 -14.016 1.584 1 95.62 135 ILE B N 1
ATOM 2980 C CA . ILE B 1 135 ? 0.18 -14.086 2.193 1 95.62 135 ILE B CA 1
ATOM 2981 C C . ILE B 1 135 ? 0.045 -14.359 3.689 1 95.62 135 ILE B C 1
ATOM 2983 O O . ILE B 1 135 ? 0.76 -15.195 4.242 1 95.62 135 ILE B O 1
ATOM 2987 N N . LYS B 1 136 ? -0.837 -13.688 4.316 1 92.94 136 LYS B N 1
ATOM 2988 C CA . LYS B 1 136 ? -1.057 -13.906 5.746 1 92.94 136 LYS B CA 1
ATOM 2989 C C . LYS B 1 136 ? -1.516 -15.336 6.02 1 92.94 136 LYS B C 1
ATOM 2991 O O . LYS B 1 136 ? -1.04 -15.977 6.961 1 92.94 136 LYS B O 1
ATOM 2996 N N . TYR B 1 137 ? -2.414 -15.789 5.215 1 95.5 137 TYR B N 1
ATOM 2997 C CA . TYR B 1 137 ? -2.912 -17.156 5.348 1 95.5 137 TYR B CA 1
ATOM 2998 C C . TYR B 1 137 ? -1.78 -18.156 5.203 1 95.5 137 TYR B C 1
ATOM 3000 O O . TYR B 1 137 ? -1.617 -19.047 6.047 1 95.5 137 TYR B O 1
ATOM 3008 N N . VAL B 1 138 ? -0.996 -18.016 4.184 1 97.5 138 VAL B N 1
ATOM 3009 C CA . VAL B 1 138 ? 0.071 -18.969 3.898 1 97.5 138 VAL B CA 1
ATOM 3010 C C . VAL B 1 138 ? 1.121 -18.906 5.004 1 97.5 138 VAL B C 1
ATOM 3012 O O . VAL B 1 138 ? 1.625 -19.953 5.441 1 97.5 138 VAL B O 1
ATOM 3015 N N . ARG B 1 139 ? 1.447 -17.719 5.441 1 95.88 139 ARG B N 1
ATOM 3016 C CA . ARG B 1 139 ? 2.414 -17.578 6.523 1 95.88 139 ARG B CA 1
ATOM 3017 C C . ARG B 1 139 ? 1.923 -18.281 7.789 1 95.88 139 ARG B C 1
ATOM 3019 O O . ARG B 1 139 ? 2.701 -18.938 8.484 1 95.88 139 ARG B O 1
ATOM 3026 N N . ARG B 1 140 ? 0.682 -18.062 8.062 1 94.5 140 ARG B N 1
ATOM 3027 C CA . ARG B 1 140 ? 0.09 -18.734 9.219 1 94.5 140 ARG B CA 1
ATOM 3028 C C . ARG B 1 140 ? 0.198 -20.25 9.102 1 94.5 140 ARG B C 1
ATOM 3030 O O . ARG B 1 140 ? 0.625 -20.922 10.039 1 94.5 140 ARG B O 1
ATOM 3037 N N . CYS B 1 141 ? -0.179 -20.781 7.98 1 96.88 141 CYS B N 1
ATOM 3038 C CA . CYS B 1 141 ? -0.096 -22.219 7.75 1 96.88 141 CYS B CA 1
ATOM 3039 C C . CYS B 1 141 ? 1.343 -22.719 7.867 1 96.88 141 CYS B C 1
ATOM 3041 O O . CYS B 1 141 ? 1.599 -23.766 8.461 1 96.88 141 CYS B O 1
ATOM 3043 N N . TRP B 1 142 ? 2.254 -21.953 7.32 1 96.62 142 TRP B N 1
ATOM 3044 C CA . TRP B 1 142 ? 3.668 -22.297 7.34 1 96.62 142 TRP B CA 1
ATOM 3045 C C . TRP B 1 142 ? 4.199 -22.359 8.766 1 96.62 142 TRP B C 1
ATOM 3047 O O . TRP B 1 142 ? 4.836 -23.328 9.164 1 96.62 142 TRP B O 1
ATOM 3057 N N . ASN B 1 143 ? 3.854 -21.391 9.531 1 94.12 143 ASN B N 1
ATOM 3058 C CA . ASN B 1 143 ? 4.332 -21.281 10.906 1 94.12 143 ASN B CA 1
ATOM 3059 C C . ASN B 1 143 ? 3.773 -22.406 11.781 1 94.12 143 ASN B C 1
ATOM 3061 O O . ASN B 1 143 ? 4.438 -22.859 12.719 1 94.12 143 ASN B O 1
ATOM 3065 N N . ARG B 1 144 ? 2.639 -22.891 11.383 1 95.19 144 ARG B N 1
ATOM 3066 C CA . ARG B 1 144 ? 1.979 -23.922 12.164 1 95.19 144 ARG B CA 1
ATOM 3067 C C . ARG B 1 144 ? 2.369 -25.312 11.656 1 95.19 144 ARG B C 1
ATOM 3069 O O . ARG B 1 144 ? 1.857 -26.328 12.148 1 95.19 144 ARG B O 1
ATOM 3076 N N . GLY B 1 145 ? 3.176 -25.375 10.695 1 94.88 145 GLY B N 1
ATOM 3077 C CA . GLY B 1 145 ? 3.537 -26.656 10.109 1 94.88 145 GLY B CA 1
ATOM 3078 C C . GLY B 1 145 ? 2.422 -27.266 9.289 1 94.88 145 GLY B C 1
ATOM 3079 O O . GLY B 1 145 ? 2.363 -28.484 9.125 1 94.88 145 GLY B O 1
ATOM 3080 N N . GLU B 1 146 ? 1.493 -26.406 8.82 1 97 146 GLU B N 1
ATOM 3081 C CA . GLU B 1 146 ? 0.325 -26.859 8.07 1 97 146 GLU B CA 1
ATOM 3082 C C . GLU B 1 146 ? 0.347 -26.328 6.641 1 97 146 GLU B C 1
ATOM 3084 O O . GLU B 1 146 ? -0.697 -25.984 6.086 1 97 146 GLU B O 1
ATOM 3089 N N . ALA B 1 147 ? 1.567 -26.234 6.094 1 96.38 147 ALA B N 1
ATOM 3090 C CA . ALA B 1 147 ? 1.702 -25.672 4.75 1 96.38 147 ALA B CA 1
ATOM 3091 C C . ALA B 1 147 ? 0.984 -26.531 3.721 1 96.38 147 ALA B C 1
ATOM 3093 O O . ALA B 1 147 ? 0.596 -26.047 2.654 1 96.38 147 ALA B O 1
ATOM 3094 N N . ILE B 1 148 ? 0.796 -27.797 4.02 1 95.12 148 ILE B N 1
ATOM 3095 C CA . ILE B 1 148 ? 0.115 -28.734 3.121 1 95.12 148 ILE B CA 1
ATOM 3096 C C . ILE B 1 148 ? -1.312 -28.25 2.871 1 95.12 148 ILE B C 1
ATOM 3098 O O . ILE B 1 148 ? -1.893 -28.531 1.818 1 95.12 148 ILE B O 1
ATOM 3102 N N . ASP B 1 149 ? -1.901 -27.484 3.832 1 95.88 149 ASP B N 1
ATOM 3103 C CA . ASP B 1 149 ? -3.273 -27 3.729 1 95.88 149 ASP B CA 1
ATOM 3104 C C . ASP B 1 149 ? -3.395 -25.906 2.666 1 95.88 149 ASP B C 1
ATOM 3106 O O . ASP B 1 149 ? -4.496 -25.594 2.219 1 95.88 149 ASP B O 1
ATOM 3110 N N . VAL B 1 150 ? -2.268 -25.344 2.289 1 97.12 150 VAL B N 1
ATOM 3111 C CA . VAL B 1 150 ? -2.242 -24.297 1.271 1 97.12 150 VAL B CA 1
ATOM 3112 C C . VAL B 1 150 ? -2.486 -24.906 -0.106 1 97.12 150 VAL B C 1
ATOM 3114 O O . VAL B 1 150 ? -3.035 -24.266 -0.996 1 97.12 150 VAL B O 1
ATOM 3117 N N . ILE B 1 151 ? -2.121 -26.156 -0.286 1 96.38 151 ILE B N 1
ATOM 3118 C CA . ILE B 1 151 ? -2.172 -26.844 -1.566 1 96.38 151 ILE B CA 1
ATOM 3119 C C . ILE B 1 151 ? -3.623 -27.156 -1.928 1 96.38 151 ILE B C 1
ATOM 3121 O O . ILE B 1 151 ? -4.363 -27.719 -1.118 1 96.38 151 ILE B O 1
ATOM 3125 N N . HIS B 1 152 ? -3.961 -26.719 -3.092 1 94.19 152 HIS B N 1
ATOM 3126 C CA . HIS B 1 152 ? -5.309 -27 -3.566 1 94.19 152 HIS B CA 1
ATOM 3127 C C . HIS B 1 152 ? -5.586 -28.5 -3.553 1 94.19 152 HIS B C 1
ATOM 3129 O O . HIS B 1 152 ? -4.691 -29.312 -3.832 1 94.19 152 HIS B O 1
ATOM 3135 N N . GLU B 1 153 ? -6.766 -28.906 -3.391 1 90.5 153 GLU B N 1
ATOM 3136 C CA . GLU B 1 153 ? -7.168 -30.297 -3.174 1 90.5 153 GLU B CA 1
ATOM 3137 C C . GLU B 1 153 ? -6.832 -31.156 -4.383 1 90.5 153 GLU B C 1
ATOM 3139 O O . GLU B 1 153 ? -6.465 -32.344 -4.234 1 90.5 153 GLU B O 1
ATOM 3144 N N . VAL B 1 154 ? -6.965 -30.625 -5.52 1 87 154 VAL B N 1
ATOM 3145 C CA . VAL B 1 154 ? -6.707 -31.391 -6.738 1 87 154 VAL B CA 1
ATOM 3146 C C . VAL B 1 154 ? -5.258 -31.891 -6.746 1 87 154 VAL B C 1
ATOM 3148 O O . VAL B 1 154 ? -4.98 -33 -7.152 1 87 154 VAL B O 1
ATOM 3151 N N . MET B 1 155 ? -4.387 -31.094 -6.316 1 90.25 155 MET B N 1
ATOM 3152 C CA . MET B 1 155 ? -2.973 -31.453 -6.289 1 90.25 155 MET B CA 1
ATOM 3153 C C . MET B 1 155 ? -2.635 -32.25 -5.039 1 90.25 155 MET B C 1
ATOM 3155 O O . MET B 1 155 ? -1.762 -33.125 -5.07 1 90.25 155 MET B O 1
ATOM 3159 N N . ARG B 1 156 ? -3.301 -32.031 -4.055 1 87 156 ARG B N 1
ATOM 3160 C CA . ARG B 1 156 ? -3.061 -32.75 -2.803 1 87 156 ARG B CA 1
ATOM 3161 C C . ARG B 1 156 ? -3.492 -34.188 -2.914 1 87 156 ARG B C 1
ATOM 3163 O O . ARG B 1 156 ? -2.828 -35.094 -2.381 1 87 156 ARG B O 1
ATOM 3170 N N . GLU B 1 157 ? -4.605 -34.469 -3.539 1 82.38 157 GLU B N 1
ATOM 3171 C CA . GLU B 1 157 ? -5.199 -35.812 -3.609 1 82.38 157 GLU B CA 1
ATOM 3172 C C . GLU B 1 157 ? -4.59 -36.625 -4.742 1 82.38 157 GLU B C 1
ATOM 3174 O O . GLU B 1 157 ? -4.512 -37.844 -4.656 1 82.38 157 GLU B O 1
ATOM 3179 N N . GLU B 1 158 ? -4.285 -36.062 -5.715 1 72 158 GLU B N 1
ATOM 3180 C CA . GLU B 1 158 ? -3.873 -36.781 -6.902 1 72 158 GLU B CA 1
ATOM 3181 C C . GLU B 1 158 ? -2.373 -37.062 -6.887 1 72 158 GLU B C 1
ATOM 3183 O O . GLU B 1 158 ? -1.907 -38.031 -7.52 1 72 158 GLU B O 1
ATOM 3188 N N . GLU B 1 159 ? -1.773 -36.188 -6.195 1 62.75 159 GLU B N 1
ATOM 3189 C CA . GLU B 1 159 ? -0.34 -36.219 -6.469 1 62.75 159 GLU B CA 1
ATOM 3190 C C . GLU B 1 159 ? 0.397 -37.125 -5.504 1 62.75 159 GLU B C 1
ATOM 3192 O O . GLU B 1 159 ? -0.071 -37.375 -4.391 1 62.75 159 GLU B O 1
ATOM 3197 N N . ARG B 1 160 ? 1.312 -37.875 -6.09 1 72.56 160 ARG B N 1
ATOM 3198 C CA . ARG B 1 160 ? 2.258 -38.75 -5.391 1 72.56 160 ARG B CA 1
ATOM 3199 C C . ARG B 1 160 ? 3.02 -37.969 -4.32 1 72.56 160 ARG B C 1
ATOM 3201 O O . ARG B 1 160 ? 3.068 -36.75 -4.352 1 72.56 160 ARG B O 1
ATOM 3208 N N . GLU B 1 161 ? 3.443 -38.594 -3.387 1 72.19 161 GLU B N 1
ATOM 3209 C CA . GLU B 1 161 ? 4.195 -38.031 -2.262 1 72.19 161 GLU B CA 1
ATOM 3210 C C . GLU B 1 161 ? 5.309 -37.125 -2.742 1 72.19 161 GLU B C 1
ATOM 3212 O O . GLU B 1 161 ? 5.52 -36.031 -2.174 1 72.19 161 GLU B O 1
ATOM 3217 N N . TYR B 1 162 ? 5.91 -37.562 -3.811 1 73.5 162 TYR B N 1
ATOM 3218 C CA . TYR B 1 162 ? 7.023 -36.75 -4.332 1 73.5 162 TYR B CA 1
ATOM 3219 C C . TYR B 1 162 ? 6.539 -35.406 -4.848 1 73.5 162 TYR B C 1
ATOM 3221 O O . TYR B 1 162 ? 7.211 -34.406 -4.672 1 73.5 162 TYR B O 1
ATOM 3229 N N . SER B 1 163 ? 5.355 -35.406 -5.266 1 87.88 163 SER B N 1
ATOM 3230 C CA . SER B 1 163 ? 4.793 -34.156 -5.797 1 87.88 163 SER B CA 1
ATOM 3231 C C . SER B 1 163 ? 4.492 -33.156 -4.68 1 87.88 163 SER B C 1
ATOM 3233 O O . SER B 1 163 ? 4.734 -31.969 -4.824 1 87.88 163 SER B O 1
ATOM 3235 N N . ILE B 1 164 ? 4.145 -33.75 -3.58 1 92.62 164 ILE B N 1
ATOM 3236 C CA . ILE B 1 164 ? 3.775 -32.875 -2.461 1 92.62 164 ILE B CA 1
ATOM 3237 C C . ILE B 1 164 ? 5.023 -32.188 -1.91 1 92.62 164 ILE B C 1
ATOM 3239 O O . ILE B 1 164 ? 4.996 -31 -1.615 1 92.62 164 ILE B O 1
ATOM 3243 N N . SER B 1 165 ? 6.09 -32.938 -1.764 1 93 165 SER B N 1
ATOM 3244 C CA . SER B 1 165 ? 7.344 -32.375 -1.281 1 93 165 SER B CA 1
ATOM 3245 C C . SER B 1 165 ? 7.828 -31.25 -2.197 1 93 165 SER B C 1
ATOM 3247 O O . SER B 1 165 ? 8.344 -30.234 -1.727 1 93 165 SER B O 1
ATOM 3249 N N . GLU B 1 166 ? 7.688 -31.484 -3.422 1 94.75 166 GLU B N 1
ATOM 3250 C CA . GLU B 1 166 ? 8.086 -30.469 -4.398 1 94.75 166 GLU B CA 1
ATOM 3251 C C . GLU B 1 166 ? 7.223 -29.219 -4.281 1 94.75 166 GLU B C 1
ATOM 3253 O O . GLU B 1 166 ? 7.734 -28.109 -4.309 1 94.75 166 GLU B O 1
ATOM 3258 N N . ILE B 1 167 ? 5.934 -29.469 -4.125 1 96.81 167 ILE B N 1
ATOM 3259 C CA . ILE B 1 167 ? 5.012 -28.344 -3.994 1 96.81 167 ILE B CA 1
ATOM 3260 C C . ILE B 1 167 ? 5.363 -27.531 -2.748 1 96.81 167 ILE B C 1
ATOM 3262 O O . ILE B 1 167 ? 5.391 -26.297 -2.791 1 96.81 167 ILE B O 1
ATOM 3266 N N . LEU B 1 168 ? 5.676 -28.219 -1.702 1 96.44 168 LEU B N 1
ATOM 3267 C CA . LEU B 1 168 ? 6.047 -27.547 -0.464 1 96.44 168 LEU B CA 1
ATOM 3268 C C . LEU B 1 168 ? 7.32 -26.719 -0.653 1 96.44 168 LEU B C 1
ATOM 3270 O O . LEU B 1 168 ? 7.461 -25.641 -0.075 1 96.44 168 LEU B O 1
ATOM 3274 N N . ARG B 1 169 ? 8.219 -27.203 -1.446 1 97.5 169 ARG B N 1
ATOM 3275 C CA . ARG B 1 169 ? 9.438 -26.438 -1.748 1 97.5 169 ARG B CA 1
ATOM 3276 C C . ARG B 1 169 ? 9.109 -25.172 -2.518 1 97.5 169 ARG B C 1
ATOM 3278 O O . ARG B 1 169 ? 9.688 -24.109 -2.254 1 97.5 169 ARG B O 1
ATOM 3285 N N . TYR B 1 170 ? 8.203 -25.25 -3.426 1 98.19 170 TYR B N 1
ATOM 3286 C CA . TYR B 1 170 ? 7.797 -24.078 -4.188 1 98.19 170 TYR B CA 1
ATOM 3287 C C . TYR B 1 170 ? 7.113 -23.047 -3.287 1 98.19 170 TYR B C 1
ATOM 3289 O O . TYR B 1 170 ? 7.293 -21.844 -3.457 1 98.19 170 TYR B O 1
ATOM 3297 N N . ILE B 1 171 ? 6.301 -23.531 -2.299 1 98.38 171 ILE B N 1
ATOM 3298 C CA . ILE B 1 171 ? 5.695 -22.641 -1.315 1 98.38 171 ILE B CA 1
ATOM 3299 C C . ILE B 1 171 ? 6.789 -21.938 -0.508 1 98.38 171 ILE B C 1
ATOM 3301 O O . ILE B 1 171 ? 6.727 -20.734 -0.278 1 98.38 171 ILE B O 1
ATOM 3305 N N . HIS B 1 172 ? 7.781 -22.719 -0.18 1 98.5 172 HIS B N 1
ATOM 3306 C CA . HIS B 1 172 ? 8.922 -22.172 0.55 1 98.5 172 HIS B CA 1
ATOM 3307 C C . HIS B 1 172 ? 9.609 -21.078 -0.249 1 98.5 172 HIS B C 1
ATOM 3309 O O . HIS B 1 172 ? 9.867 -19.984 0.275 1 98.5 172 HIS B O 1
ATOM 3315 N N . ILE B 1 173 ? 9.898 -21.359 -1.411 1 98.75 173 ILE B N 1
ATOM 3316 C CA . ILE B 1 173 ? 10.57 -20.406 -2.287 1 98.75 173 ILE B CA 1
ATOM 3317 C C . ILE B 1 173 ? 9.695 -19.156 -2.457 1 98.75 173 ILE B C 1
ATOM 3319 O O . ILE B 1 173 ? 10.195 -18.031 -2.41 1 98.75 173 ILE B O 1
ATOM 3323 N N . ALA B 1 174 ? 8.406 -19.344 -2.643 1 98.88 174 ALA B N 1
ATOM 3324 C CA . ALA B 1 174 ? 7.484 -18.219 -2.771 1 98.88 174 ALA B CA 1
ATOM 3325 C C . ALA B 1 174 ? 7.52 -17.328 -1.528 1 98.88 174 ALA B C 1
ATOM 3327 O O . ALA B 1 174 ? 7.48 -16.109 -1.63 1 98.88 174 ALA B O 1
ATOM 3328 N N . LEU B 1 175 ? 7.609 -17.938 -0.386 1 98.5 175 LEU B N 1
ATOM 3329 C CA . LEU B 1 175 ? 7.648 -17.203 0.87 1 98.5 175 LEU B CA 1
ATOM 3330 C C . LEU B 1 175 ? 8.93 -16.375 0.98 1 98.5 175 LEU B C 1
ATOM 3332 O O . LEU B 1 175 ? 8.938 -15.305 1.583 1 98.5 175 LEU B O 1
ATOM 3336 N N . LEU B 1 176 ? 10.008 -16.875 0.365 1 98.56 176 LEU B N 1
ATOM 3337 C CA . LEU B 1 176 ? 11.25 -16.109 0.309 1 98.56 176 LEU B CA 1
ATOM 3338 C C . LEU B 1 176 ? 11.109 -14.93 -0.649 1 98.56 176 LEU B C 1
ATOM 3340 O O . LEU B 1 176 ? 11.641 -13.852 -0.388 1 98.56 176 LEU B O 1
ATOM 3344 N N . CYS B 1 177 ? 10.367 -15.086 -1.637 1 98.75 177 CYS B N 1
ATOM 3345 C CA . CYS B 1 177 ? 10.156 -14.039 -2.629 1 98.75 177 CYS B CA 1
ATOM 3346 C C . CYS B 1 177 ? 9.312 -12.906 -2.057 1 98.75 177 CYS B C 1
ATOM 3348 O O . CYS B 1 177 ? 9.453 -11.75 -2.465 1 98.75 177 CYS B O 1
ATOM 3350 N N . VAL B 1 178 ? 8.445 -13.227 -1.066 1 98.25 178 VAL B N 1
ATOM 3351 C CA . VAL B 1 178 ? 7.488 -12.227 -0.614 1 98.25 178 VAL B CA 1
ATOM 3352 C C . VAL B 1 178 ? 7.973 -11.602 0.692 1 98.25 178 VAL B C 1
ATOM 3354 O O . VAL B 1 178 ? 7.172 -11.078 1.47 1 98.25 178 VAL B O 1
ATOM 3357 N N . ASP B 1 179 ? 9.266 -11.734 0.912 1 96.94 179 ASP B N 1
ATOM 3358 C CA . ASP B 1 179 ? 9.844 -11.062 2.074 1 96.94 179 ASP B CA 1
ATOM 3359 C C . ASP B 1 179 ? 9.531 -9.57 2.055 1 96.94 179 ASP B C 1
ATOM 3361 O O . ASP B 1 179 ? 9.555 -8.938 0.998 1 96.94 179 ASP B O 1
ATOM 3365 N N . GLU B 1 180 ? 9.281 -8.977 3.221 1 93.44 180 GLU B N 1
ATOM 3366 C CA . GLU B 1 180 ? 8.938 -7.555 3.316 1 93.44 180 GLU B CA 1
ATOM 3367 C C . GLU B 1 180 ? 10.109 -6.676 2.891 1 93.44 180 GLU B C 1
ATOM 3369 O O . GLU B 1 180 ? 9.914 -5.582 2.363 1 93.44 180 GLU B O 1
ATOM 3374 N N . ASN B 1 181 ? 11.258 -7.125 3.174 1 92.62 181 ASN B N 1
ATOM 3375 C CA . ASN B 1 181 ? 12.477 -6.426 2.789 1 92.62 181 ASN B CA 1
ATOM 3376 C C . ASN B 1 181 ? 12.977 -6.879 1.42 1 92.62 181 ASN B C 1
ATOM 3378 O O . ASN B 1 181 ? 13.359 -8.039 1.247 1 92.62 181 ASN B O 1
ATOM 3382 N N . ALA B 1 182 ? 13.047 -6.031 0.497 1 94.94 182 ALA B N 1
ATOM 3383 C CA . ALA B 1 182 ? 13.422 -6.344 -0.881 1 94.94 182 ALA B CA 1
ATOM 3384 C C . ALA B 1 182 ? 14.836 -6.91 -0.95 1 94.94 182 ALA B C 1
ATOM 3386 O O . ALA B 1 182 ? 15.125 -7.766 -1.791 1 94.94 182 ALA B O 1
ATOM 3387 N N . GLU B 1 183 ? 15.688 -6.477 -0.05 1 93.31 183 GLU B N 1
ATOM 3388 C CA . GLU B 1 183 ? 17.094 -6.902 -0.08 1 93.31 183 GLU B CA 1
ATOM 3389 C C . GLU B 1 183 ? 17.219 -8.383 0.267 1 93.31 183 GLU B C 1
ATOM 3391 O O . GLU B 1 183 ? 18.203 -9.031 -0.113 1 93.31 183 GLU B O 1
ATOM 3396 N N . ARG B 1 184 ? 16.266 -8.859 0.909 1 95.94 184 ARG B N 1
ATOM 3397 C CA . ARG B 1 184 ? 16.312 -10.258 1.322 1 95.94 184 ARG B CA 1
ATOM 3398 C C . ARG B 1 184 ? 15.625 -11.148 0.296 1 95.94 184 ARG B C 1
ATOM 3400 O O . ARG B 1 184 ? 15.719 -12.375 0.376 1 95.94 184 ARG B O 1
ATOM 3407 N N . ARG B 1 185 ? 14.938 -10.602 -0.622 1 97.81 185 ARG B N 1
ATOM 3408 C CA . ARG B 1 185 ? 14.32 -11.391 -1.68 1 97.81 185 ARG B CA 1
ATOM 3409 C C . ARG B 1 185 ? 15.367 -11.922 -2.65 1 97.81 185 ARG B C 1
ATOM 3411 O O . ARG B 1 185 ? 16.328 -11.227 -2.973 1 97.81 185 ARG B O 1
ATOM 3418 N N . PRO B 1 186 ? 15.219 -13.07 -3.09 1 97.94 186 PRO B N 1
ATOM 3419 C CA . PRO B 1 186 ? 16.125 -13.578 -4.117 1 97.94 186 PRO B CA 1
ATOM 3420 C C . PRO B 1 186 ? 15.938 -12.898 -5.469 1 97.94 186 PRO B C 1
ATOM 3422 O O . PRO B 1 186 ? 14.883 -12.305 -5.719 1 97.94 186 PRO B O 1
ATOM 3425 N N . ASN B 1 187 ? 17.016 -12.875 -6.258 1 96.06 187 ASN B N 1
ATOM 3426 C CA . ASN B 1 187 ? 16.797 -12.539 -7.66 1 96.06 187 ASN B CA 1
ATOM 3427 C C . ASN B 1 187 ? 16.234 -13.727 -8.445 1 96.06 187 ASN B C 1
ATOM 3429 O O . ASN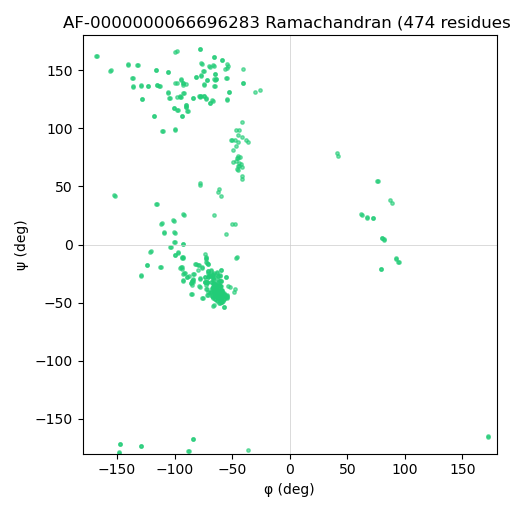 B 1 187 ? 16.219 -14.852 -7.938 1 96.06 187 ASN B O 1
ATOM 3433 N N . ILE B 1 188 ? 15.773 -13.492 -9.641 1 97.69 188 ILE B N 1
ATOM 3434 C CA . ILE B 1 188 ? 15.047 -14.516 -10.391 1 97.69 188 ILE B CA 1
ATOM 3435 C C . ILE B 1 188 ? 16 -15.656 -10.758 1 97.69 188 ILE B C 1
ATOM 3437 O O . ILE B 1 188 ? 15.594 -16.812 -10.805 1 97.69 188 ILE B O 1
ATOM 3441 N N . ASP B 1 189 ? 17.297 -15.406 -10.914 1 96.44 189 ASP B N 1
ATOM 3442 C CA . ASP B 1 189 ? 18.266 -16.453 -11.203 1 96.44 189 ASP B CA 1
ATOM 3443 C C . ASP B 1 189 ? 18.375 -17.438 -10.047 1 96.44 189 ASP B C 1
ATOM 3445 O O . ASP B 1 189 ? 18.438 -18.656 -10.273 1 96.44 189 ASP B O 1
ATOM 3449 N N . LYS B 1 190 ? 18.422 -16.891 -8.969 1 97.69 190 LYS B N 1
ATOM 3450 C CA . LYS B 1 190 ? 18.469 -17.75 -7.789 1 97.69 190 LYS B CA 1
ATOM 3451 C C . LYS B 1 190 ? 17.203 -18.594 -7.648 1 97.69 190 LYS B C 1
ATOM 3453 O O . LYS B 1 190 ? 17.281 -19.766 -7.309 1 97.69 190 LYS B O 1
ATOM 3458 N N . VAL B 1 191 ? 16.109 -18.031 -7.93 1 98.56 191 VAL B N 1
ATOM 3459 C CA . VAL B 1 191 ? 14.828 -18.75 -7.871 1 98.56 191 VAL B CA 1
ATOM 3460 C C . VAL B 1 191 ? 14.844 -19.906 -8.852 1 98.56 191 VAL B C 1
ATOM 3462 O O . VAL B 1 191 ? 14.5 -21.031 -8.492 1 98.56 191 VAL B O 1
ATOM 3465 N N . LEU B 1 192 ? 15.305 -19.641 -10.047 1 98.19 192 LEU B N 1
ATOM 3466 C CA . LEU B 1 192 ? 15.375 -20.672 -11.07 1 98.19 192 LEU B CA 1
ATOM 3467 C C . LEU B 1 192 ? 16.328 -21.781 -10.648 1 98.19 192 LEU B C 1
ATOM 3469 O O . LEU B 1 192 ? 16.062 -22.969 -10.883 1 98.19 192 LEU B O 1
ATOM 3473 N N . HIS B 1 193 ? 17.375 -21.359 -10.008 1 97.75 193 HIS B N 1
ATOM 3474 C CA . HIS B 1 193 ? 18.312 -22.328 -9.477 1 97.75 193 HIS B CA 1
ATOM 3475 C C . HIS B 1 193 ? 17.656 -23.203 -8.414 1 97.75 193 HIS B C 1
ATOM 3477 O O . HIS B 1 193 ? 17.812 -24.438 -8.43 1 97.75 193 HIS B O 1
ATOM 3483 N N . TRP B 1 194 ? 16.875 -22.609 -7.562 1 97.94 194 TRP B N 1
ATOM 3484 C CA . TRP B 1 194 ? 16.203 -23.344 -6.496 1 97.94 194 TRP B CA 1
ATOM 3485 C C . TRP B 1 194 ? 15.141 -24.281 -7.059 1 97.94 194 TRP B C 1
ATOM 3487 O O . TRP B 1 194 ? 14.914 -25.375 -6.516 1 97.94 194 TRP B O 1
ATOM 3497 N N . PHE B 1 195 ? 14.492 -23.906 -8.18 1 97.06 195 PHE B N 1
ATOM 3498 C CA . PHE B 1 195 ? 13.516 -24.766 -8.836 1 97.06 195 PHE B CA 1
ATOM 3499 C C . PHE B 1 195 ? 14.188 -26.031 -9.391 1 97.06 195 PHE B C 1
ATOM 3501 O O . PHE B 1 195 ? 13.617 -27.109 -9.352 1 97.06 195 PHE B O 1
ATOM 3508 N N . SER B 1 196 ? 15.438 -25.859 -9.828 1 94.5 196 SER B N 1
ATOM 3509 C CA . SER B 1 196 ? 16.109 -26.922 -10.586 1 94.5 196 SER B CA 1
ATOM 3510 C C . SER B 1 196 ? 16.922 -27.828 -9.664 1 94.5 196 SER B C 1
ATOM 3512 O O . SER B 1 196 ? 17.109 -29 -9.953 1 94.5 196 SER B O 1
ATOM 3514 N N . CYS B 1 197 ? 17.406 -27.219 -8.617 1 92.12 197 CYS B N 1
ATOM 3515 C CA . CYS B 1 197 ? 18.266 -27.953 -7.707 1 92.12 197 CYS B CA 1
ATOM 3516 C C . CYS B 1 197 ? 17.578 -28.203 -6.371 1 92.12 197 CYS B C 1
ATOM 3518 O O . CYS B 1 197 ? 17.781 -27.438 -5.418 1 92.12 197 CYS B O 1
ATOM 3520 N N . PHE B 1 198 ? 17.031 -29.297 -6.184 1 87.56 198 PHE B N 1
ATOM 3521 C CA . PHE B 1 198 ? 16.203 -29.609 -5.023 1 87.56 198 PHE B CA 1
ATOM 3522 C C . PHE B 1 198 ? 17.078 -29.859 -3.797 1 87.56 198 PHE B C 1
ATOM 3524 O O . PHE B 1 198 ? 16.609 -29.734 -2.664 1 87.56 198 PHE B O 1
ATOM 3531 N N . SER B 1 199 ? 18.312 -30.141 -4.066 1 88.56 199 SER B N 1
ATOM 3532 C CA . SER B 1 199 ? 19.203 -30.469 -2.961 1 88.56 199 SER B CA 1
ATOM 3533 C C . SER B 1 199 ? 19.734 -29.219 -2.281 1 88.56 199 SER B C 1
ATOM 3535 O O . SER B 1 199 ? 20.266 -29.281 -1.175 1 88.56 199 SER B O 1
ATOM 3537 N N . THR B 1 200 ? 19.609 -28.125 -2.967 1 92.81 200 THR B N 1
ATOM 3538 C CA . THR B 1 200 ? 20.078 -26.875 -2.381 1 92.81 200 THR B CA 1
ATOM 3539 C C . THR B 1 200 ? 19.203 -26.453 -1.209 1 92.81 200 THR B C 1
ATOM 3541 O O . THR B 1 200 ? 17.984 -26.312 -1.361 1 92.81 200 THR B O 1
ATOM 3544 N N . PRO B 1 201 ? 19.797 -26.297 -0.054 1 94.88 201 PRO B N 1
ATOM 3545 C CA . PRO B 1 201 ? 18.984 -25.844 1.086 1 94.88 201 PRO B CA 1
ATOM 3546 C C . PRO B 1 201 ? 18.453 -24.438 0.906 1 94.88 201 PRO B C 1
ATOM 3548 O O . PRO B 1 201 ? 19.125 -23.578 0.322 1 94.88 201 PRO B O 1
ATOM 3551 N N . LEU B 1 202 ? 17.266 -24.25 1.352 1 96.81 202 LEU B N 1
ATOM 3552 C CA . LEU B 1 202 ? 16.641 -22.922 1.314 1 96.81 202 LEU B CA 1
ATOM 3553 C C . LEU B 1 202 ? 16.734 -22.234 2.67 1 96.81 202 LEU B C 1
ATOM 3555 O O . LEU B 1 202 ? 16.594 -22.875 3.711 1 96.81 202 LEU B O 1
ATOM 3559 N N . PRO B 1 203 ? 17.016 -20.938 2.646 1 95.69 203 PRO B N 1
ATOM 3560 C CA . PRO B 1 203 ? 16.969 -20.234 3.924 1 95.69 203 PRO B CA 1
ATOM 3561 C C . PRO B 1 203 ? 15.562 -20.172 4.516 1 95.69 203 PRO B C 1
ATOM 3563 O O . PRO B 1 203 ? 14.578 -20.359 3.799 1 95.69 203 PRO B O 1
ATOM 3566 N N . ASP B 1 204 ? 15.461 -19.906 5.773 1 94.06 204 ASP B N 1
ATOM 3567 C CA . ASP B 1 204 ? 14.164 -19.766 6.414 1 94.06 204 ASP B CA 1
ATOM 3568 C C . ASP B 1 204 ? 13.5 -18.438 6.039 1 94.06 204 ASP B C 1
ATOM 3570 O O . ASP B 1 204 ? 14.164 -17.406 5.984 1 94.06 204 ASP B O 1
ATOM 3574 N N . PRO B 1 205 ? 12.234 -18.516 5.773 1 93.31 205 PRO B N 1
ATOM 3575 C CA . PRO B 1 205 ? 11.547 -17.25 5.535 1 93.31 205 PRO B CA 1
ATOM 3576 C C . PRO B 1 205 ? 11.531 -16.344 6.762 1 93.31 205 PRO B C 1
ATOM 3578 O O . PRO B 1 205 ? 11.453 -16.828 7.895 1 93.31 205 PRO B O 1
ATOM 3581 N N . THR B 1 206 ? 11.672 -15.039 6.469 1 85.75 206 THR B N 1
ATOM 3582 C CA . THR B 1 206 ? 11.57 -14.039 7.527 1 85.75 206 THR B CA 1
ATOM 3583 C C . THR B 1 206 ? 10.195 -13.375 7.508 1 85.75 206 THR B C 1
ATOM 3585 O O . THR B 1 206 ? 9.703 -12.984 6.445 1 85.75 206 THR B O 1
ATOM 3588 N N . PHE B 1 207 ? 9.469 -13.578 8.617 1 74.31 207 PHE B N 1
ATOM 3589 C CA . PHE B 1 207 ? 8.156 -12.945 8.68 1 74.31 207 PHE B CA 1
ATOM 3590 C C . PHE B 1 207 ? 8.211 -11.672 9.516 1 74.31 207 PHE B C 1
ATOM 3592 O O . PHE B 1 207 ? 8.859 -11.641 10.562 1 74.31 207 PHE B O 1
ATOM 3599 N N . GLY B 1 208 ? 8.305 -10.617 8.906 1 58.56 208 GLY B N 1
ATOM 3600 C CA . GLY B 1 208 ? 8.312 -9.391 9.688 1 58.56 208 GLY B CA 1
ATOM 3601 C C . GLY B 1 208 ? 7.324 -9.406 10.836 1 58.56 208 GLY B C 1
ATOM 3602 O O . GLY B 1 208 ? 6.375 -10.195 10.836 1 58.56 208 GLY B O 1
ATOM 3603 N N . ASN B 1 209 ? 7.676 -8.922 11.961 1 46.66 209 ASN B N 1
ATOM 3604 C CA . ASN B 1 209 ? 6.906 -8.867 13.195 1 46.66 209 ASN B CA 1
ATOM 3605 C C . ASN B 1 209 ? 5.484 -8.375 12.945 1 46.66 209 ASN B C 1
ATOM 3607 O O . ASN B 1 209 ? 4.668 -8.32 13.867 1 46.66 209 ASN B O 1
ATOM 3611 N N . ARG B 1 210 ? 5.191 -7.906 11.898 1 46.69 210 ARG B N 1
ATOM 3612 C CA . ARG B 1 210 ? 3.854 -7.359 11.703 1 46.69 210 ARG B CA 1
ATOM 3613 C C . ARG B 1 210 ? 2.787 -8.43 11.906 1 46.69 210 ARG B C 1
ATOM 3615 O O . ARG B 1 210 ? 1.71 -8.148 12.438 1 46.69 210 ARG B O 1
ATOM 3622 N N . PHE B 1 211 ? 3.027 -9.727 11.516 1 41.31 211 PHE B N 1
ATOM 3623 C CA . PHE B 1 211 ? 2.014 -10.773 11.484 1 41.31 211 PHE B CA 1
ATOM 3624 C C . PHE B 1 211 ? 2.025 -11.578 12.781 1 41.31 211 PHE B C 1
ATOM 3626 O O . PHE B 1 211 ? 1.086 -12.32 13.062 1 41.31 211 PHE B O 1
ATOM 3633 N N . LEU B 1 212 ? 2.994 -11.57 13.516 1 35.56 212 LEU B N 1
ATOM 3634 C CA . LEU B 1 212 ? 3.035 -12.422 14.695 1 35.56 212 LEU B CA 1
ATOM 3635 C C . LEU B 1 212 ? 2.076 -11.914 15.766 1 35.56 212 LEU B C 1
ATOM 3637 O O . LEU B 1 212 ? 1.549 -12.703 16.562 1 35.56 212 LEU B O 1
ATOM 3641 N N . VAL B 1 213 ? 1.89 -10.703 15.852 1 36.59 213 VAL B N 1
ATOM 3642 C CA . VAL B 1 213 ? 1.196 -10.25 17.047 1 36.59 213 VAL B CA 1
ATOM 3643 C C . VAL B 1 213 ? -0.306 -10.484 16.906 1 36.59 213 VAL B C 1
ATOM 3645 O O . VAL B 1 213 ? -1.064 -10.32 17.859 1 36.59 213 VAL B O 1
ATOM 3648 N N . GLU B 1 214 ? -0.784 -10.688 15.672 1 36.09 214 GLU B N 1
ATOM 3649 C CA . GLU B 1 214 ? -2.232 -10.859 15.648 1 36.09 214 GLU B CA 1
ATOM 3650 C C . GLU B 1 214 ? -2.654 -12.094 16.438 1 36.09 214 GLU B C 1
ATOM 3652 O O . GLU B 1 214 ? -3.811 -12.203 16.859 1 36.09 214 GLU B O 1
ATOM 3657 N N . GLU B 1 215 ? -1.825 -13.07 16.562 1 35.41 215 GLU B N 1
ATOM 3658 C CA . GLU B 1 215 ? -2.303 -14.258 17.266 1 35.41 215 GLU B CA 1
ATOM 3659 C C . GLU B 1 215 ? -2.547 -13.969 18.734 1 35.41 215 GLU B C 1
ATOM 3661 O O . GLU B 1 215 ? -3.445 -14.547 19.344 1 35.41 215 GLU B O 1
ATOM 3666 N N . GLU B 1 216 ? -1.652 -13.156 19.312 1 33.31 216 GLU B N 1
ATOM 3667 C CA . GLU B 1 216 ? -1.775 -13.172 20.766 1 33.31 216 GLU B CA 1
ATOM 3668 C C . GLU B 1 216 ? -2.963 -12.328 21.234 1 33.31 216 GLU B C 1
ATOM 3670 O O . GLU B 1 216 ? -3.463 -12.508 22.344 1 33.31 216 GLU B O 1
ATOM 3675 N N . THR B 1 217 ? -3.271 -11.336 20.469 1 34.78 217 THR B N 1
ATOM 3676 C CA . THR B 1 217 ? -4.176 -10.406 21.125 1 34.78 217 THR B CA 1
ATOM 3677 C C . THR B 1 217 ? -5.625 -10.875 21 1 34.78 217 THR B C 1
ATOM 3679 O O . THR B 1 217 ? -6.512 -10.359 21.672 1 34.78 217 THR B O 1
ATOM 3682 N N . ASN B 1 218 ? -5.93 -11.672 19.953 1 33.91 218 ASN B N 1
ATOM 3683 C CA . ASN B 1 218 ? -7.371 -11.891 19.969 1 33.91 218 ASN B CA 1
ATOM 3684 C C . ASN B 1 218 ? -7.785 -12.844 21.078 1 33.91 218 ASN B C 1
ATOM 3686 O O . ASN B 1 218 ? -8.961 -13.195 21.203 1 33.91 218 ASN B O 1
ATOM 3690 N N . TRP B 1 219 ? -6.848 -13.82 21.375 1 29.94 219 TRP B N 1
ATOM 3691 C CA . TRP B 1 219 ? -7.566 -14.805 22.188 1 29.94 219 TRP B CA 1
ATOM 3692 C C . TRP B 1 219 ? -7.734 -14.32 23.609 1 29.94 219 TRP B C 1
ATOM 3694 O O . TRP B 1 219 ? -6.812 -14.438 24.422 1 29.94 219 TRP B O 1
ATOM 3704 N N . PRO B 1 220 ? -8.289 -13.086 23.812 1 31.77 220 PRO B N 1
ATOM 3705 C CA . PRO B 1 220 ? -8.57 -12.961 25.25 1 31.77 220 PRO B CA 1
ATOM 3706 C C . PRO B 1 220 ? -9.336 -14.156 25.812 1 31.77 220 PRO B C 1
ATOM 3708 O O . PRO B 1 220 ? -10.008 -14.031 26.844 1 31.77 220 PRO B O 1
ATOM 3711 N N . TRP B 1 221 ? -9.312 -15.328 25.031 1 28.72 221 TRP B N 1
ATOM 3712 C CA . TRP B 1 221 ? -10.148 -16.328 25.688 1 28.72 221 TRP B CA 1
ATOM 3713 C C . TRP B 1 221 ? -9.625 -16.672 27.078 1 28.72 221 TRP B C 1
ATOM 3715 O O . TRP B 1 221 ? -8.656 -17.422 27.203 1 28.72 221 TRP B O 1
ATOM 3725 N N . SER B 1 222 ? -9.312 -15.609 27.891 1 25.75 222 SER B N 1
ATOM 3726 C CA . SER B 1 222 ? -9.125 -16.172 29.219 1 25.75 222 SER B CA 1
ATOM 3727 C C . SER B 1 222 ? -10.312 -17.047 29.625 1 25.75 222 SER B C 1
ATOM 3729 O O . SER B 1 222 ? -11.453 -16.578 29.656 1 25.75 222 SER B O 1
ATOM 3731 N N . PRO B 1 223 ? -10.242 -18.281 29.312 1 26.38 223 PRO B N 1
ATOM 3732 C CA . PRO B 1 223 ? -11.273 -19.172 29.859 1 26.38 223 PRO B CA 1
ATOM 3733 C C . PRO B 1 223 ? -11.531 -18.906 31.344 1 26.38 223 PRO B C 1
ATOM 3735 O O . PRO B 1 223 ? -10.609 -19.016 32.156 1 26.38 223 PRO B O 1
ATOM 3738 N N . SER B 1 224 ? -12.039 -17.703 31.672 1 24.91 224 SER B N 1
ATOM 3739 C CA . SER B 1 224 ? -12.484 -17.609 33.062 1 24.91 224 SER B CA 1
ATOM 3740 C C . SER B 1 224 ? -13.266 -18.859 33.469 1 24.91 224 SER B C 1
ATOM 3742 O O . SER B 1 224 ? -14.367 -19.094 32.969 1 24.91 224 SER B O 1
ATOM 3744 N N . LEU B 1 225 ? -12.539 -20 33.594 1 25.8 225 LEU B N 1
ATOM 3745 C CA . LEU B 1 225 ? -13.062 -21.172 34.281 1 25.8 225 LEU B CA 1
ATOM 3746 C C . LEU B 1 225 ? -13.805 -20.766 35.562 1 25.8 225 LEU B C 1
ATOM 3748 O O . LEU B 1 225 ? -13.188 -20.297 36.5 1 25.8 225 LEU B O 1
ATOM 3752 N N . SER B 1 226 ? -14.844 -19.938 35.406 1 23.14 226 SER B N 1
ATOM 3753 C CA . SER B 1 226 ? -15.68 -19.781 36.594 1 23.14 226 SER B CA 1
ATOM 3754 C C . SER B 1 226 ? -16 -21.125 37.219 1 23.14 226 SER B C 1
ATOM 3756 O O . SER B 1 226 ? -16.453 -22.047 36.531 1 23.14 226 SER B O 1
ATOM 3758 N N . PRO B 1 227 ? -15.242 -21.484 38.281 1 27.5 227 PRO B N 1
ATOM 3759 C CA . PRO B 1 227 ? -15.539 -22.688 39.031 1 27.5 227 PRO B CA 1
ATOM 3760 C C . PRO B 1 227 ? -17.031 -22.859 39.344 1 27.5 227 PRO B C 1
ATOM 3762 O O . PRO B 1 227 ? -17.672 -21.922 39.812 1 27.5 227 PRO B O 1
ATOM 3765 N N . GLY B 1 228 ? -17.797 -23.266 38.312 1 23.78 228 GLY B N 1
ATOM 3766 C CA . GLY B 1 228 ? -19.188 -23.625 38.594 1 23.78 228 GLY B CA 1
ATOM 3767 C C . GLY B 1 228 ? -19.359 -24.312 39.938 1 23.78 228 GLY B C 1
ATOM 3768 O O . GLY B 1 228 ? -18.641 -25.266 40.219 1 23.78 228 GLY B O 1
ATOM 3769 N N . HIS B 1 229 ? -19.562 -23.484 40.969 1 26.83 229 HIS B N 1
ATOM 3770 C CA . HIS B 1 229 ? -19.984 -23.953 42.281 1 26.83 229 HIS B CA 1
ATOM 3771 C C . HIS B 1 229 ? -21.094 -25 42.156 1 26.83 229 HIS B C 1
ATOM 3773 O O . HIS B 1 229 ? -22.188 -24.703 41.688 1 26.83 229 HIS B O 1
ATOM 3779 N N . SER B 1 230 ? -20.703 -26.203 41.594 1 23.94 230 SER B N 1
ATOM 3780 C CA . SER B 1 230 ? -21.641 -27.328 41.688 1 23.94 230 SER B CA 1
ATOM 3781 C C . SER B 1 230 ? -22.234 -27.453 43.062 1 23.94 230 SER B C 1
ATOM 3783 O O . SER B 1 230 ? -21.531 -27.719 44.031 1 23.94 230 SER B O 1
ATOM 3785 N N . SER B 1 231 ? -23.078 -26.438 43.438 1 23.56 231 SER B N 1
ATOM 3786 C CA . SER B 1 231 ? -23.891 -26.594 44.656 1 23.56 231 SER B CA 1
ATOM 3787 C C . SER B 1 231 ? -24.547 -27.969 44.688 1 23.56 231 SER B C 1
ATOM 3789 O O . SER B 1 231 ? -25.391 -28.297 43.875 1 23.56 231 SER B O 1
ATOM 3791 N N . VAL B 1 232 ? -23.734 -28.969 44.969 1 26.5 232 VAL B N 1
ATOM 3792 C CA . VAL B 1 232 ? -24.234 -30.297 45.344 1 26.5 232 VAL B CA 1
ATOM 3793 C C . VAL B 1 232 ? -25.297 -30.156 46.438 1 26.5 232 VAL B C 1
ATOM 3795 O O . VAL B 1 232 ? -25.031 -29.578 47.5 1 26.5 232 VAL B O 1
ATOM 3798 N N . THR B 1 233 ? -26.516 -29.844 45.969 1 24.56 233 THR B N 1
ATOM 3799 C CA . THR B 1 233 ? -27.703 -29.922 46.812 1 24.56 233 THR B CA 1
ATOM 3800 C C . THR B 1 233 ? -27.672 -31.188 47.688 1 24.56 233 THR B C 1
ATOM 3802 O O . THR B 1 233 ? -27.469 -32.281 47.156 1 24.56 233 THR B O 1
ATOM 3805 N N . SER B 1 234 ? -27.125 -30.984 48.906 1 24.66 234 SER B N 1
ATOM 3806 C CA . SER B 1 234 ? -27.188 -31.984 49.969 1 24.66 234 SER B CA 1
ATOM 3807 C C . SER B 1 234 ? -28.578 -32.594 50.094 1 24.66 234 SER B C 1
ATOM 3809 O O . SER B 1 234 ? -29.562 -31.875 50.188 1 24.66 234 SER B O 1
ATOM 3811 N N . PRO B 1 235 ? -28.797 -33.656 49.312 1 26.66 235 PRO B N 1
ATOM 3812 C CA . PRO B 1 235 ? -30.047 -34.344 49.656 1 26.66 235 PRO B CA 1
ATOM 3813 C C . PRO B 1 235 ? -30.188 -34.625 51.156 1 26.66 235 PRO B C 1
ATOM 3815 O O . PRO B 1 235 ? -29.312 -35.219 51.781 1 26.66 235 PRO B O 1
ATOM 3818 N N . ILE B 1 236 ? -30.406 -33.562 51.969 1 24.19 236 ILE B N 1
ATOM 3819 C CA . ILE B 1 236 ? -30.594 -33.812 53.375 1 24.19 236 ILE B CA 1
ATOM 3820 C C . ILE B 1 236 ? -31.453 -35.062 53.562 1 24.19 236 ILE B C 1
ATOM 3822 O O . ILE B 1 236 ? -32.344 -35.344 52.75 1 24.19 236 ILE B O 1
ATOM 3826 N N . SER B 1 237 ? -31.172 -35.656 54.656 1 24.06 237 SER B N 1
ATOM 3827 C CA . SER B 1 237 ? -31.406 -36.781 55.531 1 24.06 237 SER B CA 1
ATOM 3828 C C . SER B 1 237 ? -32.875 -36.844 55.969 1 24.06 237 SER B C 1
ATOM 3830 O O . SER B 1 237 ? -33.25 -36.281 56.969 1 24.06 237 SER B O 1
ATOM 3832 N N . SER B 1 238 ? -33.812 -36.594 55.062 1 22.69 238 SER B N 1
ATOM 3833 C CA . SER B 1 238 ? -35.031 -37 55.781 1 22.69 238 SER B CA 1
ATOM 3834 C C . SER B 1 238 ? -34.938 -38.438 56.281 1 22.69 238 SER B C 1
ATOM 3836 O O . SER B 1 238 ? -35.812 -38.938 56.969 1 22.69 238 SER B O 1
ATOM 3838 N N . ARG B 1 239 ? -33.812 -39.188 56.25 1 19.45 239 ARG B N 1
ATOM 3839 C CA . ARG B 1 239 ? -33.969 -40.156 57.344 1 19.45 239 ARG B CA 1
ATOM 3840 C C . ARG B 1 239 ? -33.688 -39.531 58.688 1 19.45 239 ARG B C 1
ATOM 3842 O O . ARG B 1 239 ? -32.719 -38.75 58.844 1 19.45 239 ARG B O 1
#

InterPro domains:
  IPR000719 Protein kinase domain [PF00069] (18-193)
  IPR000719 Protein kinase domain [PS50011] (1-175)
  IPR000719 Protein kinase domain [SM00220] (1-195)
  IPR008271 Serine/threonine-protein kinase, active site [PS00108] (46-58)
  IPR011009 Protein kinase-like domain superfamily [SSF56112] (1-226)